Protein AF-0000000079768526 (afdb_homodimer)

Sequence (704 aa):
MENGTSGDFFAKLNTPTAGWVAIVVCTICFGTNLIPVKKFNMGDGLGFQWLTCNGILMVGVVLQLIVGTLHRVPEFHPLAMVGGALWATGNSLTVAIIDAIGLSLGTPIWAIANMLFGFTTSRFGVFGIPPKIPSKPALNYVGVATAVVSIPLYAAIKLSDDEKSCKEGEANSNVDVEAEHKCGPCICGPVSHLPSPVRRALGIFLAILAGSFYGNTFVPTIYIQSMVKGASQAGSDYVFANFVGIWLTSTVIFVLYALVKRNQPWFPTKQAILPSLLSGILWGVAQSSWFIANAALGEPITYPVVATCPGAIATLVGVIIFKEIRGKRNFIILGVAMCITFIGILISAFSRMENGTSGDFFAKLNTPTAGWVAIVVCTICFGTNLIPVKKFNMGDGLGFQWLTCNGILMVGVVLQLIVGTLHRVPEFHPLAMVGGALWATGNSLTVAIIDAIGLSLGTPIWAIANMLFGFTTSRFGVFGIPPKIPSKPALNYVGVATAVVSIPLYAAIKLSDDEKSCKEGEANSNVDVEAEHKCGPCICGPVSHLPSPVRRALGIFLAILAGSFYGNTFVPTIYIQSMVKGASQAGSDYVFANFVGIWLTSTVIFVLYALVKRNQPWFPTKQAILPSLLSGILWGVAQSSWFIANAALGEPITYPVVATCPGAIATLVGVIIFKEIRGKRNFIILGVAMCITFIGILISAFSR

Organism: Taenia asiatica (NCBI:txid60517)

Nearest PDB structures (foldseek):
  6i1r-assembly1_A  TM=7.202E-01  e=4.821E-06  Zea mays
  7paf-assembly1_D  TM=7.704E-01  e=1.164E-05  Streptococcus pneumoniae TIGR4
  5i20-assembly2_B  TM=7.575E-01  e=3.072E-05  Ancylobacter novellus DSM 506
  6i1z-assembly1_A  TM=7.263E-01  e=1.437E-04  Zea mays
  4kjs-assembly1_A  TM=1.756E-01  e=7.133E-01  Bacillus subtilis subsp. subtilis str. 168

Radius of gyration: 29.28 Å; Cα contacts (8 Å, |Δi|>4): 1150; chains: 2; bounding box: 91×83×62 Å

Foldseek 3Di:
DPDPVLVVVLVVLQALVNLVVLLVLLLQLLLCLCVLQVVFDFDLCLQLLLLLLLLLLVLLVVLQVVCCVVHNRFDQDLLLLLLLLLLLVLVNLVSLLCLQPRDLVLVLLLLLLLLVLLQCCQQVPPPNFDHDHFQANVLLVLLNVLLNVLSNLLSPFDFADPPDDPDPPPDDDPPPPPPPPCPPPPPNPPLNVDDNVVSNVVSSVSSSSSSNSNSCSCVSVSCCCGPPPPHDLALSSSLNSNSVSNNVSSVVVVVVQCVVVVNDDDHIDPVSSVSSSSSSNSNSSSVSSLSSSCSRQNSSLSSSLSSQSSSLSNVVCCCPPVVRGDDPVSVVSSVVSVVSSVSSNVSSVVRD/DPDPVLVVVLVVLQALVNLVVLLVLLLQLLLCLCVLQVPFDFDLCLQLLLLLLLLLLVLLVVLQVVCCVVHNRFDQDLLLLLLLLLLLVLVNLVSLLCLQARDLPLVLLLLLLLLVLLQCCQQVPPPNFDHDHFQANVLLVLLNVLLNVLSNLLSPFDFAPPPDDPDDPPDDDPPPCVPCPCPPPPPNPPLNVDDNVVSNVVSSVSSSSSSNSNSCSCVSVSCCCGPPPPHDLALSSSLNSNSVSNNVSSVVVVVVQCVVVVNDDDHTDPVSSVSSSSSSNSNSSSVSSLSSSCSRQNRSLSSSLSSQSSSLSNVVCCCPPVVRGDDPVSVVSSVVSVVSSVSSNVSSVVRD

Secondary structure (DSSP, 8-state):
---THHHHHHHHHTSHHHHHHHHHHHHHHHHHTTGGGTTS--TTSHHHHHHHHHHHHHHHHHHHHHHHHHS------HHHHHHHHHHHHHHHHHHHHHHHHHHHHHHHHHHHHHHHHHHHHHHHT-TTPPP---SSHHHHHHHHHHHHHHHHHHHHPPPP-----------S-----------------TTTTS-HHHHHHHHHHHHHHHHHHHHTTTHHHHHHHHHSTT----GGGGHHHHHHHHHHHHHHHHHHHHHHTTT------GGGHHHHHHHHHHHHHHHHHHHHHHHHH-HHHHHHHHHHHHHHHHHHHHHHTS----SHHHHHHHHHHHHHHHHHHHHHHHT-/---THHHHHHHHHTSHHHHHHHHHHHHHHHHHTTGGGTTS--TTSHHHHHHHHHHHHHHHHHHHHHHHHHT------HHHHHHHHHHHHHHHHHHHHHHHH-HHHHHHHHHHHHHHHHHHHHHHT-TTPPP---SSHHHHHHHHHHHHHHHHHHHHPPPP-----------S-----------------GGGGS-HHHHHHHHHHHHHHHHHHHHTTTHHHHHHHHHSTT----GGGGHHHHHHHHHHHHHHHHHHHHHHTTT------GGGHHHHHHHHHHHHHHHHHHHHHHHHH-HHHHHHHHHHHHHHHHHHHHHHTS----SHHHHHHHHHHHHHHHHHHHHHHHT-

Structure (mmCIF, N/CA/C/O backbone):
data_AF-0000000079768526-model_v1
#
loop_
_entity.id
_entity.type
_entity.pdbx_description
1 polymer 'Transmembrane protein 144'
#
loop_
_atom_site.group_PDB
_atom_site.id
_atom_site.type_symbol
_atom_site.label_atom_id
_atom_site.label_alt_id
_atom_site.label_comp_id
_atom_site.label_asym_id
_atom_site.label_entity_id
_atom_site.label_seq_id
_atom_site.pdbx_PDB_ins_code
_atom_site.Cartn_x
_atom_site.Cartn_y
_atom_site.Cartn_z
_atom_site.occupancy
_atom_site.B_iso_or_equiv
_atom_site.auth_seq_id
_atom_site.auth_comp_id
_atom_site.auth_asym_id
_atom_site.auth_atom_id
_atom_site.pdbx_PDB_model_num
ATOM 1 N N . MET A 1 1 ? 34.938 7.457 -9.461 1 23.62 1 MET A N 1
ATOM 2 C CA . MET A 1 1 ? 34.5 8.797 -9.844 1 23.62 1 MET A CA 1
ATOM 3 C C . MET A 1 1 ? 33.156 9.125 -9.234 1 23.62 1 MET A C 1
ATOM 5 O O . MET A 1 1 ? 32.156 8.438 -9.508 1 23.62 1 MET A O 1
ATOM 9 N N . GLU A 1 2 ? 33 9.422 -7.941 1 33.62 2 GLU A N 1
ATOM 10 C CA . GLU A 1 2 ? 31.953 10.008 -7.105 1 33.62 2 GLU A CA 1
ATOM 11 C C . GLU A 1 2 ? 31.203 11.109 -7.848 1 33.62 2 GLU A C 1
ATOM 13 O O . GLU A 1 2 ? 31.75 12.188 -8.094 1 33.62 2 GLU A O 1
ATOM 18 N N . ASN A 1 3 ? 30.562 10.805 -8.953 1 35.12 3 ASN A N 1
ATOM 19 C CA . ASN A 1 3 ? 30.125 11.75 -9.969 1 35.12 3 ASN A CA 1
ATOM 20 C C . ASN A 1 3 ? 29.469 12.984 -9.352 1 35.12 3 ASN A C 1
ATOM 22 O O . ASN A 1 3 ? 28.641 12.859 -8.453 1 35.12 3 ASN A O 1
ATOM 26 N N . GLY A 1 4 ? 30.047 14.141 -9.312 1 40.75 4 GLY A N 1
ATOM 27 C CA . GLY A 1 4 ? 29.781 15.555 -9.094 1 40.75 4 GLY A CA 1
ATOM 28 C C . GLY A 1 4 ? 28.344 15.938 -9.344 1 40.75 4 GLY A C 1
ATOM 29 O O . GLY A 1 4 ? 27.953 17.078 -9.102 1 40.75 4 GLY A O 1
ATOM 30 N N . THR A 1 5 ? 27.656 15.336 -10.273 1 42.53 5 THR A N 1
ATOM 31 C CA . THR A 1 5 ? 26.344 15.711 -10.789 1 42.53 5 THR A CA 1
ATOM 32 C C . THR A 1 5 ? 25.266 15.422 -9.75 1 42.53 5 THR A C 1
ATOM 34 O O . THR A 1 5 ? 24.141 15.922 -9.867 1 42.53 5 THR A O 1
ATOM 37 N N . SER A 1 6 ? 25.344 14.414 -8.961 1 47.12 6 SER A N 1
ATOM 38 C CA . SER A 1 6 ? 24.375 14.07 -7.918 1 47.12 6 SER A CA 1
ATOM 39 C C . SER A 1 6 ? 24.25 15.195 -6.895 1 47.12 6 SER A C 1
ATOM 41 O O . SER A 1 6 ? 23.156 15.445 -6.371 1 47.12 6 SER A O 1
ATOM 43 N N . GLY A 1 7 ? 25.438 15.812 -6.516 1 50.5 7 GLY A N 1
ATOM 44 C CA . GLY A 1 7 ? 25.484 16.969 -5.645 1 50.5 7 GLY A CA 1
ATOM 45 C C . GLY A 1 7 ? 24.594 18.109 -6.113 1 50.5 7 GLY A C 1
ATOM 46 O O . GLY A 1 7 ? 23.984 18.797 -5.301 1 50.5 7 GLY A O 1
ATOM 47 N N . ASP A 1 8 ? 24.516 18.188 -7.465 1 55.78 8 ASP A N 1
ATOM 48 C CA . ASP A 1 8 ? 23.906 19.375 -8.055 1 55.78 8 ASP A CA 1
ATOM 49 C C . ASP A 1 8 ? 22.375 19.297 -7.98 1 55.78 8 ASP A C 1
ATOM 51 O O . ASP A 1 8 ? 21.703 20.297 -7.754 1 55.78 8 ASP A O 1
ATOM 55 N N . PHE A 1 9 ? 21.812 18.094 -8.133 1 56.19 9 PHE A N 1
ATOM 56 C CA . PHE A 1 9 ? 20.359 18.016 -8.18 1 56.19 9 PHE A CA 1
ATOM 57 C C . PHE A 1 9 ? 19.75 18.453 -6.855 1 56.19 9 PHE A C 1
ATOM 59 O O . PHE A 1 9 ? 18.844 19.297 -6.836 1 56.19 9 PHE A O 1
ATOM 66 N N . PHE A 1 10 ? 20.297 18 -5.793 1 60.06 10 PHE A N 1
ATOM 67 C CA . PHE A 1 10 ? 19.719 18.344 -4.5 1 60.06 10 PHE A CA 1
ATOM 68 C C . PHE A 1 10 ? 20.141 19.734 -4.074 1 60.06 10 PHE A C 1
ATOM 70 O O . PHE A 1 10 ? 19.438 20.406 -3.32 1 60.06 10 PHE A O 1
ATOM 77 N N . ALA A 1 11 ? 21.281 20.141 -4.648 1 64.44 11 ALA A N 1
ATOM 78 C CA . ALA A 1 11 ? 21.672 21.531 -4.371 1 64.44 11 ALA A CA 1
ATOM 79 C C . ALA A 1 11 ? 20.625 22.5 -4.906 1 64.44 11 ALA A C 1
ATOM 81 O O . ALA A 1 11 ? 20.359 23.547 -4.301 1 64.44 11 ALA A O 1
ATOM 82 N N . LYS A 1 12 ? 20 22.016 -5.922 1 63.38 12 LYS A N 1
ATOM 83 C CA . LYS A 1 12 ? 18.984 22.875 -6.516 1 63.38 12 LYS A CA 1
ATOM 84 C C . LYS A 1 12 ? 17.672 22.812 -5.73 1 63.38 12 LYS A C 1
ATOM 86 O O . LYS A 1 12 ? 16.906 23.766 -5.711 1 63.38 12 LYS A O 1
ATOM 91 N N . LEU A 1 13 ? 17.453 21.703 -5.07 1 72.06 13 LEU A N 1
ATOM 92 C CA . LEU A 1 13 ? 16.203 21.531 -4.336 1 72.06 13 LEU A CA 1
ATOM 93 C C . LEU A 1 13 ? 16.344 22.031 -2.896 1 72.06 13 LEU A C 1
ATOM 95 O O . LEU A 1 13 ? 15.352 22.25 -2.211 1 72.06 13 LEU A O 1
ATOM 99 N N . ASN A 1 14 ? 17.469 22.375 -2.619 1 79.19 14 ASN A N 1
ATOM 100 C CA . ASN A 1 14 ? 17.703 22.828 -1.249 1 79.19 14 ASN A CA 1
ATOM 101 C C . ASN A 1 14 ? 17.969 24.328 -1.187 1 79.19 14 ASN A C 1
ATOM 103 O O . ASN A 1 14 ? 18.531 24.828 -0.213 1 79.19 14 ASN A O 1
ATOM 107 N N . THR A 1 15 ? 17.469 25.062 -2.164 1 86.38 15 THR A N 1
ATOM 108 C CA . THR A 1 15 ? 17.562 26.516 -2.164 1 86.38 15 THR A CA 1
ATOM 109 C C . THR A 1 15 ? 16.328 27.141 -1.504 1 86.38 15 THR A C 1
ATOM 111 O O . THR A 1 15 ? 15.266 26.5 -1.443 1 86.38 15 THR A O 1
ATOM 114 N N . PRO A 1 16 ? 16.469 28.328 -0.958 1 88.31 16 PRO A N 1
ATOM 115 C CA . PRO A 1 16 ? 15.328 28.984 -0.333 1 88.31 16 PRO A CA 1
ATOM 116 C C . PRO A 1 16 ? 14.156 29.172 -1.297 1 88.31 16 PRO A C 1
ATOM 118 O O . PRO A 1 16 ? 13 29.031 -0.9 1 88.31 16 PRO A O 1
ATOM 121 N N . THR A 1 17 ? 14.453 29.484 -2.529 1 90.56 17 THR A N 1
ATOM 122 C CA . THR A 1 17 ? 13.398 29.656 -3.525 1 90.56 17 THR A CA 1
ATOM 123 C C . THR A 1 17 ? 12.633 28.344 -3.73 1 90.56 17 THR A C 1
ATOM 125 O O . THR A 1 17 ? 11.406 28.344 -3.791 1 90.56 17 THR A O 1
ATOM 128 N N . ALA A 1 18 ? 13.344 27.297 -3.799 1 90.75 18 ALA A N 1
ATOM 129 C CA . ALA A 1 18 ? 12.711 25.984 -3.936 1 90.75 18 ALA A CA 1
ATOM 130 C C . ALA A 1 18 ? 11.867 25.656 -2.707 1 90.75 18 ALA A C 1
ATOM 132 O O . ALA A 1 18 ? 10.805 25.047 -2.82 1 90.75 18 ALA A O 1
ATOM 133 N N . GLY A 1 19 ? 12.352 26.047 -1.588 1 93.5 19 GLY A N 1
ATOM 134 C CA . GLY A 1 19 ? 11.609 25.828 -0.353 1 93.5 19 GLY A CA 1
ATOM 135 C C . GLY A 1 19 ? 10.281 26.562 -0.323 1 93.5 19 GLY A C 1
ATOM 136 O O . GLY A 1 19 ? 9.258 25.969 0.052 1 93.5 19 GLY A O 1
ATOM 137 N N . TRP A 1 20 ? 10.297 27.766 -0.796 1 94 20 TRP A N 1
ATOM 138 C CA . TRP A 1 20 ? 9.07 28.547 -0.782 1 94 20 TRP A CA 1
ATOM 139 C C . TRP A 1 20 ? 8.094 28.047 -1.846 1 94 20 TRP A C 1
ATOM 141 O O . TRP A 1 20 ? 6.879 28.062 -1.637 1 94 20 TRP A O 1
ATOM 151 N N . VAL A 1 21 ? 8.586 27.656 -2.973 1 95.19 21 VAL A N 1
ATOM 152 C CA . VAL A 1 21 ? 7.723 27.047 -3.988 1 95.19 21 VAL A CA 1
ATOM 153 C C . VAL A 1 21 ? 7.082 25.781 -3.439 1 95.19 21 VAL A C 1
ATOM 155 O O . VAL A 1 21 ? 5.895 25.531 -3.67 1 95.19 21 VAL A O 1
ATOM 158 N N . ALA A 1 22 ? 7.887 25.031 -2.717 1 96 22 ALA A N 1
ATOM 159 C CA . ALA A 1 22 ? 7.375 23.812 -2.092 1 96 22 ALA A CA 1
ATOM 160 C C . ALA A 1 22 ? 6.273 24.141 -1.086 1 96 22 ALA A C 1
ATOM 162 O O . ALA A 1 22 ? 5.293 23.406 -0.977 1 96 22 ALA A O 1
ATOM 163 N N . ILE A 1 23 ? 6.43 25.234 -0.406 1 96.06 23 ILE A N 1
ATOM 164 C CA . ILE A 1 23 ? 5.422 25.641 0.566 1 96.06 23 ILE A CA 1
ATOM 165 C C . ILE A 1 23 ? 4.121 25.984 -0.153 1 96.06 23 ILE A C 1
ATOM 167 O O . ILE A 1 23 ? 3.033 25.656 0.327 1 96.06 23 ILE A O 1
ATOM 171 N N . VAL A 1 24 ? 4.242 26.609 -1.286 1 96.38 24 VAL A N 1
ATOM 172 C CA . VAL A 1 24 ? 3.055 26.969 -2.057 1 96.38 24 VAL A CA 1
ATOM 173 C C . VAL A 1 24 ? 2.326 25.688 -2.496 1 96.38 24 VAL A C 1
ATOM 175 O O . VAL A 1 24 ? 1.106 25.594 -2.342 1 96.38 24 VAL A O 1
ATOM 178 N N . VAL A 1 25 ? 3.021 24.719 -2.973 1 97.25 25 VAL A N 1
ATOM 179 C CA . VAL A 1 25 ? 2.436 23.453 -3.393 1 97.25 25 VAL A CA 1
ATOM 180 C C . VAL A 1 25 ? 1.833 22.734 -2.186 1 97.25 25 VAL A C 1
ATOM 182 O O . VAL A 1 25 ? 0.715 22.219 -2.258 1 97.25 25 VAL A O 1
ATOM 185 N N . CYS A 1 26 ? 2.576 22.75 -1.149 1 97.5 26 CYS A N 1
ATOM 186 C CA . CYS A 1 26 ? 2.158 22.109 0.096 1 97.5 26 CYS A CA 1
ATOM 187 C C . CYS A 1 26 ? 0.833 22.688 0.582 1 97.5 26 CYS A C 1
ATOM 189 O O . CYS A 1 26 ? -0.107 21.938 0.859 1 97.5 26 CYS A O 1
ATOM 191 N N . THR A 1 27 ? 0.75 23.984 0.591 1 95.88 27 THR A N 1
ATOM 192 C CA . THR A 1 27 ? -0.416 24.672 1.141 1 95.88 27 THR A CA 1
ATOM 193 C C . THR A 1 27 ? -1.635 24.469 0.245 1 95.88 27 THR A C 1
ATOM 195 O O . THR A 1 27 ? -2.744 24.25 0.736 1 95.88 27 THR A O 1
ATOM 198 N N . ILE A 1 28 ? -1.448 24.469 -1.015 1 97 28 ILE A N 1
ATOM 199 C CA . ILE A 1 28 ? -2.551 24.281 -1.952 1 97 28 ILE A CA 1
ATOM 200 C C . ILE A 1 28 ? -3.059 22.844 -1.871 1 97 28 ILE A C 1
ATOM 202 O O . ILE A 1 28 ? -4.266 22.609 -1.779 1 97 28 ILE A O 1
ATOM 206 N N . CYS A 1 29 ? -2.18 21.938 -1.829 1 98 29 CYS A N 1
ATOM 207 C CA . CYS A 1 29 ? -2.564 20.531 -1.826 1 98 29 CYS A CA 1
ATOM 208 C C . CYS A 1 29 ? -3.176 20.125 -0.487 1 98 29 CYS A C 1
ATOM 210 O O . CYS A 1 29 ? -4.156 19.391 -0.443 1 98 29 CYS A O 1
ATOM 212 N N . PHE A 1 30 ? -2.643 20.609 0.591 1 97.06 30 PHE A N 1
ATOM 213 C CA . PHE A 1 30 ? -3.25 20.359 1.892 1 97.06 30 PHE A CA 1
ATOM 214 C C . PHE A 1 30 ? -4.625 21 1.986 1 97.06 30 PHE A C 1
ATOM 216 O O . PHE A 1 30 ? -5.555 20.422 2.547 1 97.06 30 PHE A O 1
ATOM 223 N N . GLY A 1 31 ? -4.785 22.125 1.456 1 95.06 31 GLY A N 1
ATOM 224 C CA . GLY A 1 31 ? -6.035 22.859 1.543 1 95.06 31 GLY A CA 1
ATOM 225 C C . GLY A 1 31 ? -7.129 22.297 0.662 1 95.06 31 GLY A C 1
ATOM 226 O O . GLY A 1 31 ? -8.32 22.5 0.921 1 95.06 31 GLY A O 1
ATOM 227 N N . THR A 1 32 ? -6.734 21.484 -0.341 1 95.75 32 THR A N 1
ATOM 228 C CA . THR A 1 32 ? -7.73 21 -1.298 1 95.75 32 THR A CA 1
ATOM 229 C C . THR A 1 32 ? -7.852 19.484 -1.248 1 95.75 32 THR A C 1
ATOM 231 O O . THR A 1 32 ? -8.641 18.891 -1.99 1 95.75 32 THR A O 1
ATOM 234 N N . ASN A 1 33 ? -7.102 18.812 -0.396 1 95.38 33 ASN A N 1
ATOM 235 C CA . ASN A 1 33 ? -7.02 17.359 -0.448 1 95.38 33 ASN A CA 1
ATOM 236 C C . ASN A 1 33 ? -8.344 16.703 -0.048 1 95.38 33 ASN A C 1
ATOM 238 O O . ASN A 1 33 ? -8.594 15.547 -0.378 1 95.38 33 ASN A O 1
ATOM 242 N N . LEU A 1 34 ? -9.266 17.453 0.615 1 92.56 34 LEU A N 1
ATOM 243 C CA . LEU A 1 34 ? -10.516 16.844 1.057 1 92.56 34 LEU A CA 1
ATOM 244 C C . LEU A 1 34 ? -11.664 17.219 0.123 1 92.56 34 LEU A C 1
ATOM 246 O O . LEU A 1 34 ? -12.781 16.719 0.282 1 92.56 34 LEU A O 1
ATOM 250 N N . ILE A 1 35 ? -11.43 17.969 -0.886 1 92.25 35 ILE A N 1
ATOM 251 C CA . ILE A 1 35 ? -12.461 18.422 -1.816 1 92.25 35 ILE A CA 1
ATOM 252 C C . ILE A 1 35 ? -13.031 17.219 -2.561 1 92.25 35 ILE A C 1
ATOM 254 O O . ILE A 1 35 ? -14.25 17.094 -2.701 1 92.25 35 ILE A O 1
ATOM 258 N N . PRO A 1 36 ? -12.227 16.234 -2.961 1 92.56 36 PRO A N 1
ATOM 259 C CA . PRO A 1 36 ? -12.758 15.109 -3.734 1 92.56 36 PRO A CA 1
ATOM 260 C C . PRO A 1 36 ? -13.727 14.242 -2.93 1 92.56 36 PRO A C 1
ATOM 262 O O . PRO A 1 36 ? -14.578 13.57 -3.506 1 92.56 36 PRO A O 1
ATOM 265 N N . VAL A 1 37 ? -13.594 14.289 -1.666 1 93.38 37 VAL A N 1
ATOM 266 C CA . VAL A 1 37 ? -14.375 13.352 -0.87 1 93.38 37 VAL A CA 1
ATOM 267 C C . VAL A 1 37 ? -15.492 14.094 -0.136 1 93.38 37 VAL A C 1
ATOM 269 O O . VAL A 1 37 ? -16.25 13.492 0.635 1 93.38 37 VAL A O 1
ATOM 272 N N . LYS A 1 38 ? -15.719 15.289 -0.38 1 89.19 38 LYS A N 1
ATOM 273 C CA . LYS A 1 38 ? -16.641 16.141 0.369 1 89.19 38 LYS A CA 1
ATOM 274 C C . LYS A 1 38 ? -18.078 15.656 0.208 1 89.19 38 LYS A C 1
ATOM 276 O O . LYS A 1 38 ? -18.875 15.719 1.154 1 89.19 38 LYS A O 1
ATOM 281 N N . LYS A 1 39 ? -18.422 15.07 -0.852 1 88.12 39 LYS A N 1
ATOM 282 C CA . LYS A 1 39 ? -19.812 14.742 -1.153 1 88.12 39 LYS A CA 1
ATOM 283 C C . LYS A 1 39 ? -20.141 13.312 -0.715 1 88.12 39 LYS A C 1
ATOM 285 O O . LYS A 1 39 ? -21.297 12.883 -0.809 1 88.12 39 LYS A O 1
ATOM 290 N N . PHE A 1 40 ? -19.156 12.633 -0.203 1 89.94 40 PHE A N 1
ATOM 291 C CA . PHE A 1 40 ? -19.375 11.227 0.125 1 89.94 40 PHE A CA 1
ATOM 292 C C . PHE A 1 40 ? -19.438 11.023 1.635 1 89.94 40 PHE A C 1
ATOM 294 O O . PHE A 1 40 ? -18.828 11.773 2.391 1 89.94 40 PHE A O 1
ATOM 301 N N . ASN A 1 41 ? -20.234 10.102 1.972 1 86.31 41 ASN A N 1
ATOM 302 C CA . ASN A 1 41 ? -20.281 9.688 3.371 1 86.31 41 ASN A CA 1
ATOM 303 C C . ASN A 1 41 ? -19.141 8.734 3.703 1 86.31 41 ASN A C 1
ATOM 305 O O . ASN A 1 41 ? -19.094 7.617 3.184 1 86.31 41 ASN A O 1
ATOM 309 N N . MET A 1 42 ? -18.297 9.156 4.59 1 86.38 42 MET A N 1
ATOM 310 C CA . MET A 1 42 ? -17.109 8.367 4.891 1 86.38 42 MET A CA 1
ATOM 311 C C . MET A 1 42 ? -17.297 7.566 6.172 1 86.38 42 MET A C 1
ATOM 313 O O . MET A 1 42 ? -16.359 6.883 6.621 1 86.38 42 MET A O 1
ATOM 317 N N . GLY A 1 43 ? -18.422 7.605 6.668 1 82.19 43 GLY A N 1
ATOM 318 C CA . GLY A 1 43 ? -18.703 6.828 7.863 1 82.19 43 GLY A CA 1
ATOM 319 C C . GLY A 1 43 ? -17.891 7.262 9.07 1 82.19 43 GLY A C 1
ATOM 320 O O . GLY A 1 43 ? -17.859 8.445 9.406 1 82.19 43 GLY A O 1
ATOM 321 N N . ASP A 1 44 ? -17.297 6.324 9.758 1 84.75 44 ASP A N 1
ATOM 322 C CA . ASP A 1 44 ? -16.516 6.672 10.945 1 84.75 44 ASP A CA 1
ATOM 323 C C . ASP A 1 44 ? -15.141 7.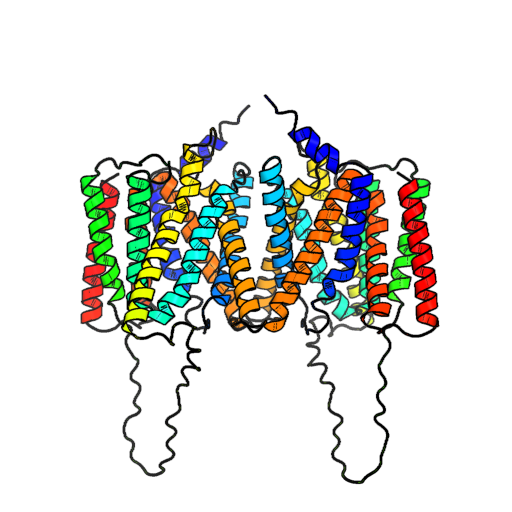223 10.555 1 84.75 44 ASP A C 1
ATOM 325 O O . ASP A 1 44 ? -14.484 7.883 11.359 1 84.75 44 ASP A O 1
ATOM 329 N N . GLY A 1 45 ? -14.703 6.941 9.398 1 89.81 45 GLY A N 1
ATOM 330 C CA . GLY A 1 45 ? -13.5 7.598 8.914 1 89.81 45 GLY A CA 1
ATOM 331 C C . GLY A 1 45 ? -12.297 6.672 8.844 1 89.81 45 GLY A C 1
ATOM 332 O O . GLY A 1 45 ? -11.305 6.992 8.195 1 89.81 45 GLY A O 1
ATOM 333 N N . LEU A 1 46 ? -12.328 5.52 9.516 1 92.44 46 LEU A N 1
ATOM 334 C CA . LEU A 1 46 ? -11.172 4.629 9.539 1 92.44 46 LEU A CA 1
ATOM 335 C C . LEU A 1 46 ? -10.984 3.953 8.188 1 92.44 46 LEU A C 1
ATOM 337 O O . LEU A 1 46 ? -9.852 3.73 7.75 1 92.44 46 LEU A O 1
ATOM 341 N N . GLY A 1 47 ? -12.117 3.578 7.523 1 92.94 47 GLY A N 1
ATOM 342 C CA . GLY A 1 47 ? -12.016 3.072 6.164 1 92.94 47 GLY A CA 1
ATOM 343 C C . GLY A 1 47 ? -11.5 4.102 5.184 1 92.94 47 GLY A C 1
ATOM 344 O O . GLY A 1 47 ? -10.68 3.783 4.312 1 92.94 47 GLY A O 1
ATOM 345 N N . PHE A 1 48 ? -11.953 5.297 5.371 1 94.56 48 PHE A N 1
ATOM 346 C CA . PHE A 1 48 ? -11.484 6.402 4.551 1 94.56 48 PHE A CA 1
ATOM 347 C C . PHE A 1 48 ? -9.984 6.617 4.73 1 94.56 48 PHE A C 1
ATOM 349 O O . PHE A 1 48 ? -9.266 6.812 3.754 1 94.56 48 PHE A O 1
ATOM 356 N N . GLN A 1 49 ? -9.523 6.594 5.934 1 95.81 49 GLN A N 1
ATOM 357 C CA . GLN A 1 49 ? -8.094 6.758 6.211 1 95.81 49 GLN A CA 1
ATOM 358 C C . GLN A 1 49 ? -7.27 5.699 5.488 1 95.81 49 GLN A C 1
ATOM 360 O O . GLN A 1 49 ? -6.223 6.008 4.914 1 95.81 49 GLN A O 1
ATOM 365 N N . TRP A 1 50 ? -7.695 4.504 5.57 1 96.81 50 TRP A N 1
ATOM 366 C CA . TRP A 1 50 ? -6.953 3.42 4.941 1 96.81 50 TRP A CA 1
ATOM 367 C C . TRP A 1 50 ? -6.867 3.623 3.432 1 96.81 50 TRP A C 1
ATOM 369 O O . TRP A 1 50 ? -5.805 3.43 2.834 1 96.81 50 TRP A O 1
ATOM 379 N N . LEU A 1 51 ? -7.953 4.016 2.799 1 96.38 51 LEU A N 1
ATOM 380 C CA . LEU A 1 51 ? -7.98 4.27 1.362 1 96.38 51 LEU A CA 1
ATOM 381 C C . LEU A 1 51 ? -7.074 5.438 0.999 1 96.38 51 LEU A C 1
ATOM 383 O O . LEU A 1 51 ? -6.32 5.363 0.026 1 96.38 51 LEU A O 1
ATOM 387 N N . THR A 1 52 ? -7.18 6.449 1.815 1 97.5 52 THR A N 1
ATOM 388 C CA . THR A 1 52 ? -6.367 7.641 1.577 1 97.5 52 THR A CA 1
ATOM 389 C C . THR A 1 52 ? -4.883 7.309 1.69 1 97.5 52 THR A C 1
ATOM 391 O O . THR A 1 52 ? -4.062 7.84 0.936 1 97.5 52 THR A O 1
ATOM 394 N N . CYS A 1 53 ? -4.539 6.441 2.621 1 98.31 53 CYS A N 1
ATOM 395 C CA . CYS A 1 53 ? -3.139 6.09 2.846 1 98.31 53 CYS A CA 1
ATOM 396 C C . CYS A 1 53 ? -2.586 5.281 1.679 1 98.31 53 CYS A C 1
ATOM 398 O O . CYS A 1 53 ? -1.381 5.297 1.422 1 98.31 53 CYS A O 1
ATOM 400 N N . ASN A 1 54 ? -3.455 4.578 0.934 1 98.06 54 ASN A N 1
ATOM 401 C CA . ASN A 1 54 ? -3.018 3.951 -0.309 1 98.06 54 ASN A CA 1
ATOM 402 C C . ASN A 1 54 ? -2.619 4.992 -1.351 1 98.06 54 ASN A C 1
ATOM 404 O O . ASN A 1 54 ? -1.651 4.801 -2.09 1 98.06 54 ASN A O 1
ATOM 408 N N . GLY A 1 55 ? -3.41 6.066 -1.409 1 98.38 55 GLY A N 1
ATOM 409 C CA . GLY A 1 55 ? -3.043 7.156 -2.299 1 98.38 55 GLY A CA 1
ATOM 410 C C . GLY A 1 55 ? -1.733 7.82 -1.92 1 98.38 55 GLY A C 1
ATOM 411 O O . GLY A 1 55 ? -0.938 8.18 -2.791 1 98.38 55 GLY A O 1
ATOM 412 N N . ILE A 1 56 ? -1.563 7.934 -0.633 1 98.62 56 ILE A N 1
ATOM 413 C CA . ILE A 1 56 ? -0.336 8.523 -0.114 1 98.62 56 ILE A CA 1
ATOM 414 C C . ILE A 1 56 ? 0.864 7.676 -0.527 1 98.62 56 ILE A C 1
ATOM 416 O O . ILE A 1 56 ? 1.872 8.203 -1.002 1 98.62 56 ILE A O 1
ATOM 420 N N . LEU A 1 57 ? 0.725 6.375 -0.382 1 98.62 57 LEU A N 1
ATOM 421 C CA . LEU A 1 57 ? 1.825 5.48 -0.72 1 98.62 57 LEU A CA 1
ATOM 422 C C . LEU A 1 57 ? 2.135 5.535 -2.211 1 98.62 57 LEU A C 1
ATOM 424 O O . LEU A 1 57 ? 3.295 5.422 -2.613 1 98.62 57 LEU A O 1
ATOM 428 N N . MET A 1 58 ? 1.116 5.738 -3.043 1 98.19 58 MET A N 1
ATOM 429 C CA . MET A 1 58 ? 1.341 5.867 -4.48 1 98.19 58 MET A CA 1
ATOM 430 C C . MET A 1 58 ? 2.293 7.02 -4.781 1 98.19 58 MET A C 1
ATOM 432 O O . MET A 1 58 ? 3.217 6.871 -5.586 1 98.19 58 MET A O 1
ATOM 436 N N . VAL A 1 59 ? 2.105 8.109 -4.113 1 97.94 59 VAL A N 1
ATOM 437 C CA . VAL A 1 59 ? 2.969 9.273 -4.309 1 97.94 59 VAL A CA 1
ATOM 438 C C . VAL A 1 59 ? 4.383 8.953 -3.84 1 97.94 59 VAL A C 1
ATOM 440 O O . VAL A 1 59 ? 5.363 9.344 -4.484 1 97.94 59 VAL A O 1
ATOM 443 N N . GLY A 1 60 ? 4.43 8.242 -2.732 1 97.75 60 GLY A N 1
ATOM 444 C CA . GLY A 1 60 ? 5.738 7.852 -2.23 1 97.75 60 GLY A CA 1
ATOM 445 C C . GLY A 1 60 ? 6.52 6.996 -3.211 1 97.75 60 GLY A C 1
ATOM 446 O O . GLY A 1 60 ? 7.707 7.227 -3.432 1 97.75 60 GLY A O 1
ATOM 447 N N . VAL A 1 61 ? 5.879 6.035 -3.812 1 96.94 61 VAL A N 1
ATOM 448 C CA . VAL A 1 61 ? 6.535 5.141 -4.762 1 96.94 61 VAL A CA 1
ATOM 449 C C . VAL A 1 61 ? 6.949 5.922 -6.004 1 96.94 61 VAL A C 1
ATOM 451 O O . VAL A 1 61 ? 8.07 5.762 -6.504 1 96.94 61 VAL A O 1
ATOM 454 N N . VAL A 1 62 ? 6.074 6.766 -6.484 1 95.94 62 VAL A N 1
ATOM 455 C CA . VAL A 1 62 ? 6.359 7.559 -7.68 1 95.94 62 VAL A CA 1
ATOM 456 C C . VAL A 1 62 ? 7.562 8.461 -7.422 1 95.94 62 VAL A C 1
ATOM 458 O O . VAL A 1 62 ? 8.438 8.594 -8.273 1 95.94 62 VAL A O 1
ATOM 461 N N . LEU A 1 63 ? 7.586 9.047 -6.277 1 95.5 63 LEU A N 1
ATOM 462 C CA . LEU A 1 63 ? 8.703 9.922 -5.941 1 95.5 63 LEU A CA 1
ATOM 463 C C . LEU A 1 63 ? 10 9.133 -5.84 1 95.5 63 LEU A C 1
ATOM 465 O O . LEU A 1 63 ? 11.055 9.602 -6.273 1 95.5 63 LEU A O 1
ATOM 469 N N . GLN A 1 64 ? 9.914 7.941 -5.234 1 94.44 64 GLN A N 1
ATOM 470 C CA . GLN A 1 64 ? 11.086 7.074 -5.137 1 94.44 64 GLN A CA 1
ATOM 471 C C . GLN A 1 64 ? 11.625 6.723 -6.52 1 94.44 64 GLN A C 1
ATOM 473 O O . GLN A 1 64 ? 12.836 6.684 -6.73 1 94.44 64 GLN A O 1
ATOM 478 N N . LEU A 1 65 ? 10.766 6.516 -7.461 1 93.44 65 LEU A N 1
ATOM 479 C CA . LEU A 1 65 ? 11.156 6.164 -8.828 1 93.44 65 LEU A CA 1
ATOM 480 C C . LEU A 1 65 ? 11.727 7.375 -9.555 1 93.44 65 LEU A C 1
ATOM 482 O O . LEU A 1 65 ? 12.711 7.254 -10.289 1 93.44 65 LEU A O 1
ATOM 486 N N . ILE A 1 66 ? 11.148 8.547 -9.336 1 91.94 66 ILE A N 1
ATOM 487 C CA . ILE A 1 66 ? 11.609 9.766 -9.984 1 91.94 66 ILE A CA 1
ATOM 488 C C . ILE A 1 66 ? 13.016 10.117 -9.484 1 91.94 66 ILE A C 1
ATOM 490 O O . ILE A 1 66 ? 13.922 10.344 -10.289 1 91.94 66 ILE A O 1
ATOM 494 N N . VAL A 1 67 ? 13.234 10.086 -8.188 1 89.81 67 VAL A N 1
ATOM 495 C CA . VAL A 1 67 ? 14.531 10.414 -7.605 1 89.81 67 VAL A CA 1
ATOM 496 C C . VAL A 1 67 ? 15.562 9.352 -8 1 89.81 67 VAL A C 1
ATOM 498 O O . VAL A 1 67 ? 16.703 9.68 -8.312 1 89.81 67 VAL A O 1
ATOM 501 N N . GLY A 1 68 ? 15.133 8.086 -8.008 1 86.94 68 GLY A N 1
ATOM 502 C CA . GLY A 1 68 ? 16.016 6.996 -8.391 1 86.94 68 GLY A CA 1
ATOM 503 C C . GLY A 1 68 ? 16.484 7.078 -9.828 1 86.94 68 GLY A C 1
ATOM 504 O O . GLY A 1 68 ? 17.641 6.793 -10.133 1 86.94 68 GLY A O 1
ATOM 505 N N . THR A 1 69 ? 15.648 7.477 -10.75 1 85.88 69 THR A N 1
ATOM 506 C CA . THR A 1 69 ? 15.961 7.555 -12.172 1 85.88 69 THR A CA 1
ATOM 507 C C . THR A 1 69 ? 16.797 8.797 -12.477 1 85.88 69 THR A C 1
ATOM 509 O O . THR A 1 69 ? 17.703 8.75 -13.305 1 85.88 69 THR A O 1
ATOM 512 N N . LEU A 1 70 ? 16.516 9.859 -11.766 1 82.81 70 LEU A N 1
ATOM 513 C CA . LEU A 1 70 ? 17.141 11.141 -12.07 1 82.81 70 LEU A CA 1
ATOM 514 C C . LEU A 1 70 ? 18.469 11.281 -11.336 1 82.81 70 LEU A C 1
ATOM 516 O O . LEU A 1 70 ? 19.375 11.984 -11.805 1 82.81 70 LEU A O 1
ATOM 520 N N . HIS A 1 71 ? 18.609 10.633 -10.227 1 83.62 71 HIS A N 1
ATOM 521 C CA . HIS A 1 71 ? 19.812 10.828 -9.414 1 83.62 71 HIS A CA 1
ATOM 522 C C . HIS A 1 71 ? 20.359 9.5 -8.906 1 83.62 71 HIS A C 1
ATOM 524 O O . HIS A 1 71 ? 21.062 8.797 -9.633 1 83.62 71 HIS A O 1
ATOM 530 N N . ARG A 1 72 ? 19.906 9.07 -7.781 1 83.44 72 ARG A N 1
ATOM 531 C CA . ARG A 1 72 ? 20.297 7.816 -7.152 1 83.44 72 ARG A CA 1
ATOM 532 C C . ARG A 1 72 ? 19.156 7.219 -6.348 1 83.44 72 ARG A C 1
ATOM 534 O O . ARG A 1 72 ? 18.281 7.949 -5.852 1 83.44 72 ARG A O 1
ATOM 541 N N . VAL A 1 73 ? 19.156 5.98 -6.324 1 84.12 73 VAL A N 1
ATOM 542 C CA . VAL A 1 73 ? 18.141 5.305 -5.535 1 84.12 73 VAL A CA 1
ATOM 543 C C . VAL A 1 73 ? 18.344 5.605 -4.051 1 84.12 73 VAL A C 1
ATOM 545 O O . VAL A 1 73 ? 19.375 5.23 -3.473 1 84.12 73 VAL A O 1
ATOM 548 N N . PRO A 1 74 ? 17.344 6.32 -3.545 1 87.44 74 PRO A N 1
ATOM 549 C CA . PRO A 1 74 ? 17.5 6.648 -2.125 1 87.44 74 PRO A CA 1
ATOM 550 C C . PRO A 1 74 ? 17.516 5.41 -1.232 1 87.44 74 PRO A C 1
ATOM 552 O O . PRO A 1 74 ? 16.812 4.438 -1.499 1 87.44 74 PRO A O 1
ATOM 555 N N . GLU A 1 75 ? 18.328 5.531 -0.239 1 87.94 75 GLU A N 1
ATOM 556 C CA . GLU A 1 75 ? 18.375 4.453 0.74 1 87.94 75 GLU A CA 1
ATOM 557 C C . GLU A 1 75 ? 17.094 4.398 1.565 1 87.94 75 GLU A C 1
ATOM 559 O O . GLU A 1 75 ? 16.547 5.438 1.943 1 87.94 75 GLU A O 1
ATOM 564 N N . PHE A 1 76 ? 16.641 3.217 1.824 1 90.25 76 PHE A N 1
ATOM 565 C CA . PHE A 1 76 ? 15.445 3.016 2.643 1 90.25 76 PHE A CA 1
ATOM 566 C C . PHE A 1 76 ? 15.805 2.992 4.125 1 90.25 76 PHE A C 1
ATOM 568 O O . PHE A 1 76 ? 16.469 2.064 4.594 1 90.25 76 PHE A O 1
ATOM 575 N N . HIS A 1 77 ? 15.422 4.012 4.867 1 91.19 77 HIS A N 1
ATOM 576 C CA . HIS A 1 77 ? 15.656 4.086 6.305 1 91.19 77 HIS A CA 1
ATOM 577 C C . HIS A 1 77 ? 14.406 3.695 7.086 1 91.19 77 HIS A C 1
ATOM 579 O O . HIS A 1 77 ? 13.469 4.488 7.203 1 91.19 77 HIS A O 1
ATOM 585 N N . PRO A 1 78 ? 14.375 2.58 7.746 1 91.69 78 PRO A N 1
ATOM 586 C CA . PRO A 1 78 ? 13.188 2.141 8.492 1 91.69 78 PRO A CA 1
ATOM 587 C C . PRO A 1 78 ? 12.797 3.115 9.602 1 91.69 78 PRO A C 1
ATOM 589 O O . PRO A 1 78 ? 11.617 3.209 9.953 1 91.69 78 PRO A O 1
ATOM 592 N N . LEU A 1 79 ? 13.766 3.838 10.102 1 93.5 79 LEU A N 1
ATOM 593 C CA . LEU A 1 79 ? 13.461 4.797 11.164 1 93.5 79 LEU A CA 1
ATOM 594 C C . LEU A 1 79 ? 12.516 5.879 10.656 1 93.5 79 LEU A C 1
ATOM 596 O O . LEU A 1 79 ? 11.695 6.398 11.414 1 93.5 79 LEU A O 1
ATOM 600 N N . ALA A 1 80 ? 12.633 6.25 9.391 1 95.75 80 ALA A N 1
ATOM 601 C CA . ALA A 1 80 ? 11.742 7.246 8.797 1 95.75 80 ALA A CA 1
ATOM 602 C C . ALA A 1 80 ? 10.297 6.746 8.781 1 95.75 80 ALA A C 1
ATOM 604 O O . ALA A 1 80 ? 9.359 7.547 8.727 1 95.75 80 ALA A O 1
ATOM 605 N N . MET A 1 81 ? 10.078 5.434 8.82 1 97.31 81 MET A N 1
ATOM 606 C CA . MET A 1 81 ? 8.742 4.859 8.859 1 97.31 81 MET A CA 1
ATOM 607 C C . MET A 1 81 ? 8.039 5.203 10.172 1 97.31 81 MET A C 1
ATOM 609 O O . MET A 1 81 ? 6.809 5.281 10.219 1 97.31 81 MET A O 1
ATOM 613 N N . VAL A 1 82 ? 8.836 5.402 11.219 1 97.19 82 VAL A N 1
ATOM 614 C CA . VAL A 1 82 ? 8.273 5.738 12.523 1 97.19 82 VAL A CA 1
ATOM 615 C C . VAL A 1 82 ? 7.566 7.09 12.445 1 97.19 82 VAL A C 1
ATOM 617 O O . VAL A 1 82 ? 6.527 7.289 13.078 1 97.19 82 VAL A O 1
ATOM 620 N N . GLY A 1 83 ? 8.148 8.008 11.711 1 97.94 83 GLY A N 1
ATOM 621 C CA . GLY A 1 83 ? 7.477 9.281 11.492 1 97.94 83 GLY A CA 1
ATOM 622 C C . GLY A 1 83 ? 6.117 9.125 10.836 1 97.94 83 GLY A C 1
ATOM 623 O O . GLY A 1 83 ? 5.156 9.797 11.219 1 97.94 83 GLY A O 1
ATOM 624 N N . GLY A 1 84 ? 6.062 8.258 9.852 1 98.38 84 GLY A N 1
ATOM 625 C CA . GLY A 1 84 ? 4.789 7.969 9.219 1 98.38 84 GLY A CA 1
ATOM 626 C C . GLY A 1 84 ? 3.793 7.305 10.156 1 98.38 84 GLY A C 1
ATOM 627 O O . GLY A 1 84 ? 2.6 7.617 10.125 1 98.38 84 GLY A O 1
ATOM 628 N N . ALA A 1 85 ? 4.301 6.426 10.969 1 98.25 85 ALA A N 1
ATOM 629 C CA . ALA A 1 85 ? 3.445 5.742 11.93 1 98.25 85 ALA A CA 1
ATOM 630 C C . ALA A 1 85 ? 2.828 6.73 12.922 1 98.25 85 ALA A C 1
ATOM 632 O O . ALA A 1 85 ? 1.668 6.586 13.312 1 98.25 85 ALA A O 1
ATOM 633 N N . LEU A 1 86 ? 3.611 7.703 13.297 1 98.12 86 LEU A N 1
ATOM 634 C CA . LEU A 1 86 ? 3.109 8.742 14.188 1 98.12 86 LEU A CA 1
ATOM 635 C C . LEU A 1 86 ? 1.964 9.516 13.539 1 98.12 86 LEU A C 1
ATOM 637 O O . LEU A 1 86 ? 0.917 9.719 14.156 1 98.12 86 LEU A O 1
ATOM 641 N N . TRP A 1 87 ? 2.168 9.852 12.336 1 98 87 TRP A N 1
ATOM 642 C CA . TRP A 1 87 ? 1.137 10.602 11.625 1 98 87 TRP A CA 1
ATOM 643 C C . TRP A 1 87 ? -0.146 9.789 11.5 1 98 87 TRP A C 1
ATOM 645 O O . TRP A 1 87 ? -1.235 10.281 11.797 1 98 87 TRP A O 1
ATOM 655 N N . ALA A 1 88 ? -0.003 8.508 11.078 1 98.19 88 ALA A N 1
ATOM 656 C CA . ALA A 1 88 ? -1.174 7.66 10.867 1 98.19 88 ALA A CA 1
ATOM 657 C C . ALA A 1 88 ? -1.92 7.426 12.18 1 98.19 88 ALA A C 1
ATOM 659 O O . ALA A 1 88 ? -3.152 7.391 12.203 1 98.19 88 ALA A O 1
ATOM 660 N N . THR A 1 89 ? -1.169 7.242 13.227 1 97.81 89 THR A N 1
ATOM 661 C CA . THR A 1 89 ? -1.783 7.059 14.539 1 97.81 89 THR A CA 1
ATOM 662 C C . THR A 1 89 ? -2.521 8.32 14.977 1 97.81 89 THR A C 1
ATOM 664 O O . THR A 1 89 ? -3.656 8.25 15.453 1 97.81 89 THR A O 1
ATOM 667 N N . GLY A 1 90 ? -1.889 9.43 14.812 1 97.56 90 GLY A N 1
ATOM 668 C CA . GLY A 1 90 ? -2.564 10.68 15.109 1 97.56 90 GLY A CA 1
ATOM 669 C C . GLY A 1 90 ? -3.834 10.883 14.305 1 97.56 90 GLY A C 1
ATOM 670 O O . GLY A 1 90 ? -4.855 11.312 14.844 1 97.56 90 GLY A O 1
ATOM 671 N N . ASN A 1 91 ? -3.781 10.562 13.039 1 96.62 91 ASN A N 1
ATOM 672 C CA . ASN A 1 91 ? -4.938 10.711 12.164 1 96.62 91 ASN A CA 1
ATOM 673 C C . ASN A 1 91 ? -6.078 9.789 12.57 1 96.62 91 ASN A C 1
ATOM 675 O O . ASN A 1 91 ? -7.25 10.141 12.438 1 96.62 91 ASN A O 1
ATOM 679 N N . SER A 1 92 ? -5.75 8.625 13.016 1 95.75 92 SER A N 1
ATOM 680 C CA . SER A 1 92 ? -6.781 7.688 13.445 1 95.75 92 SER A CA 1
ATOM 681 C C . SER A 1 92 ? -7.496 8.188 14.695 1 95.75 92 SER A C 1
ATOM 683 O O . SER A 1 92 ? -8.672 7.879 14.906 1 95.75 92 SER A O 1
ATOM 685 N N . LEU A 1 93 ? -6.832 8.977 15.5 1 95.25 93 LEU A N 1
ATOM 686 C CA . LEU A 1 93 ? -7.43 9.516 16.719 1 95.25 93 LEU A CA 1
ATOM 687 C C . LEU A 1 93 ? -8.461 10.594 16.391 1 95.25 93 LEU A C 1
ATOM 689 O O . LEU A 1 93 ? -9.305 10.922 17.219 1 95.25 93 LEU A O 1
ATOM 693 N N . THR A 1 94 ? -8.367 11.156 15.195 1 92.5 94 THR A N 1
ATOM 694 C CA . THR A 1 94 ? -9.281 12.227 14.82 1 92.5 94 THR A CA 1
ATOM 695 C C . THR A 1 94 ? -10.727 11.734 14.82 1 92.5 94 THR A C 1
ATOM 697 O O . THR A 1 94 ? -11.648 12.5 15.094 1 92.5 94 THR A O 1
ATOM 700 N N . VAL A 1 95 ? -10.898 10.469 14.57 1 88.5 95 VAL A N 1
ATOM 701 C CA . VAL A 1 95 ? -12.234 9.883 14.578 1 88.5 95 VAL A CA 1
ATOM 702 C C . VAL A 1 95 ? -12.828 9.969 15.984 1 88.5 95 VAL A C 1
ATOM 704 O O . VAL A 1 95 ? -13.961 10.43 16.156 1 88.5 95 VAL A O 1
ATOM 707 N N . ALA A 1 96 ? -12.039 9.617 16.938 1 89.44 96 ALA A N 1
ATOM 708 C CA . ALA A 1 96 ? -12.492 9.664 18.328 1 89.44 96 ALA A CA 1
ATOM 709 C C . ALA A 1 96 ? -12.641 11.102 18.797 1 89.44 96 ALA A C 1
ATOM 711 O O . ALA A 1 96 ? -13.531 11.406 19.594 1 89.44 96 ALA A O 1
ATOM 712 N N . ILE A 1 97 ? -11.828 11.953 18.375 1 93.44 97 ILE A N 1
ATOM 713 C CA . ILE A 1 97 ? -11.859 13.359 18.766 1 93.44 97 ILE A CA 1
ATOM 714 C C . ILE A 1 97 ? -13.156 14 18.266 1 93.44 97 ILE A C 1
ATOM 716 O O . ILE A 1 97 ? -13.859 14.656 19.031 1 93.44 97 ILE A O 1
ATOM 720 N N . ILE A 1 98 ? -13.453 13.773 17.031 1 88.62 98 ILE A N 1
ATOM 721 C CA . ILE A 1 98 ? -14.641 14.359 16.422 1 88.62 98 ILE A CA 1
ATOM 722 C C . ILE A 1 98 ? -15.898 13.805 17.094 1 88.62 98 ILE A C 1
ATOM 724 O O . ILE A 1 98 ? -16.875 14.531 17.297 1 88.62 98 ILE A O 1
ATOM 728 N N . ASP A 1 99 ? -15.781 12.547 17.438 1 87.44 99 ASP A N 1
ATOM 729 C CA . ASP A 1 99 ? -16.906 11.93 18.141 1 87.44 99 ASP A CA 1
ATOM 730 C C . ASP A 1 99 ? -17.078 12.531 19.531 1 87.44 99 ASP A C 1
ATOM 732 O O . ASP A 1 99 ? -18.203 12.641 20.031 1 87.44 99 ASP A O 1
ATOM 736 N N . ALA A 1 100 ? -16.016 13.008 20.109 1 90.5 100 ALA A N 1
ATOM 737 C CA . ALA A 1 100 ? -16.047 13.477 21.484 1 90.5 100 ALA A CA 1
ATOM 738 C C . ALA A 1 100 ? -16.391 14.961 21.562 1 90.5 100 ALA A C 1
ATOM 740 O O . ALA A 1 100 ? -17.266 15.367 22.328 1 90.5 100 ALA A O 1
ATOM 741 N N . ILE A 1 101 ? -15.75 15.742 20.734 1 91.31 101 ILE A N 1
ATOM 742 C CA . ILE A 1 101 ? -15.906 17.172 20.922 1 91.31 101 ILE A CA 1
ATOM 743 C C . ILE A 1 101 ? -16.281 17.844 19.594 1 91.31 101 ILE A C 1
ATOM 745 O O . ILE A 1 101 ? -16.438 19.062 19.531 1 91.31 101 ILE A O 1
ATOM 749 N N . GLY A 1 102 ? -16.359 17.125 18.531 1 85.56 102 GLY A N 1
ATOM 750 C CA . GLY A 1 102 ? -16.766 17.672 17.25 1 85.56 102 GLY A CA 1
ATOM 751 C C . GLY A 1 102 ? -15.602 18.219 16.438 1 85.56 102 GLY A C 1
ATOM 752 O O . GLY A 1 102 ? -14.5 18.375 16.969 1 85.56 102 GLY A O 1
ATOM 753 N N . LEU A 1 103 ? -15.883 18.578 15.234 1 84.5 103 LEU A N 1
ATOM 754 C CA . LEU A 1 103 ? -14.883 19.047 14.281 1 84.5 103 LEU A CA 1
ATOM 755 C C . LEU A 1 103 ? -14.469 20.484 14.602 1 84.5 103 LEU A C 1
ATOM 757 O O . LEU A 1 103 ? -13.297 20.828 14.484 1 84.5 103 LEU A O 1
ATOM 761 N N . SER A 1 104 ? -15.352 21.312 15 1 84.5 104 SER A N 1
ATOM 762 C CA . SER A 1 104 ? -15.125 22.734 15.211 1 84.5 104 SER A CA 1
ATOM 763 C C . SER A 1 104 ? -14.133 22.984 16.344 1 84.5 104 SER A C 1
ATOM 765 O O . SER A 1 104 ? -13.312 23.891 16.266 1 84.5 104 SER A O 1
ATOM 767 N N . LEU A 1 105 ? -14.227 22.156 17.328 1 89.25 105 LEU A N 1
ATOM 768 C CA . LEU A 1 105 ? -13.312 22.312 18.453 1 89.25 105 LEU A CA 1
ATOM 769 C C . LEU A 1 105 ? -12.078 21.438 18.266 1 89.25 105 LEU A C 1
ATOM 771 O O . LEU A 1 105 ? -10.977 21.812 18.672 1 89.25 105 LEU A O 1
ATOM 775 N N . GLY A 1 106 ? -12.242 20.328 17.703 1 92.12 106 GLY A N 1
ATOM 776 C CA . GLY A 1 106 ? -11.156 19.375 17.547 1 92.12 106 GLY A CA 1
ATOM 777 C C . GLY A 1 106 ? -10.078 19.844 16.594 1 92.12 106 GLY A C 1
ATOM 778 O O . GLY A 1 106 ? -8.883 19.781 16.906 1 92.12 106 GLY A O 1
ATOM 779 N N . THR A 1 107 ? -10.445 20.406 15.523 1 91.25 107 THR A N 1
ATOM 780 C CA . THR A 1 107 ? -9.523 20.75 14.445 1 91.25 107 THR A CA 1
ATOM 781 C C . THR A 1 107 ? -8.547 21.828 14.891 1 91.25 107 THR A C 1
ATOM 783 O O . THR A 1 107 ? -7.332 21.672 14.75 1 91.25 107 THR A O 1
ATOM 786 N N . PRO A 1 108 ? -9.039 22.906 15.445 1 91.94 108 PRO A N 1
ATOM 787 C CA . PRO A 1 108 ? -8.07 23.922 15.859 1 91.94 108 PRO A CA 1
ATOM 788 C C . PRO A 1 108 ? -7.129 23.438 16.953 1 91.94 108 PRO A C 1
ATOM 790 O O . PRO A 1 108 ? -5.957 23.812 16.984 1 91.94 108 PRO A O 1
ATOM 793 N N . ILE A 1 109 ? -7.605 22.562 17.844 1 93.88 109 ILE A N 1
ATOM 794 C CA . ILE A 1 109 ? -6.785 22.109 18.953 1 93.88 109 ILE A CA 1
ATOM 795 C C . ILE A 1 109 ? -5.648 21.234 18.422 1 93.88 109 ILE A C 1
ATOM 797 O O . ILE A 1 109 ? -4.48 21.469 18.766 1 93.88 109 ILE A O 1
ATOM 801 N N . TRP A 1 110 ? -5.953 20.266 17.609 1 95.44 110 TRP A N 1
ATOM 802 C CA . TRP A 1 110 ? -4.859 19.422 17.141 1 95.44 110 TRP A CA 1
ATOM 803 C C . TRP A 1 110 ? -3.98 20.156 16.141 1 95.44 110 TRP A C 1
ATOM 805 O O . TRP A 1 110 ? -2.789 19.859 16.016 1 95.44 110 TRP A O 1
ATOM 815 N N . ALA A 1 111 ? -4.52 21.188 15.469 1 94.62 111 ALA A N 1
ATOM 816 C CA . ALA A 1 111 ? -3.709 21.969 14.547 1 94.62 111 ALA A CA 1
ATOM 817 C C . ALA A 1 111 ? -2.678 22.812 15.297 1 94.62 111 ALA A C 1
ATOM 819 O O . ALA A 1 111 ? -1.509 22.859 14.906 1 94.62 111 ALA A O 1
ATOM 820 N N . ILE A 1 112 ? -3.146 23.469 16.312 1 95.44 112 ILE A N 1
ATOM 821 C CA . ILE A 1 112 ? -2.244 24.266 17.141 1 95.44 112 ILE A CA 1
ATOM 822 C C . ILE A 1 112 ? -1.205 23.375 17.797 1 95.44 112 ILE A C 1
ATOM 824 O O . ILE A 1 112 ? -0.015 23.703 17.812 1 95.44 112 ILE A O 1
ATOM 828 N N . ALA A 1 113 ? -1.666 22.25 18.328 1 96.94 113 ALA A N 1
ATOM 829 C CA . ALA A 1 113 ? -0.75 21.297 18.953 1 96.94 113 ALA A CA 1
ATOM 830 C C . ALA A 1 113 ? 0.288 20.797 17.953 1 96.94 113 ALA A C 1
ATOM 832 O O . ALA A 1 113 ? 1.474 20.688 18.266 1 96.94 113 ALA A O 1
ATOM 833 N N . ASN A 1 114 ? -0.166 20.453 16.797 1 96.69 114 ASN A N 1
ATOM 834 C CA . ASN A 1 114 ? 0.726 20.031 15.719 1 96.69 114 ASN A CA 1
ATOM 835 C C . ASN A 1 114 ? 1.806 21.078 15.438 1 96.69 114 ASN A C 1
ATOM 837 O O . ASN A 1 114 ? 2.994 20.75 15.406 1 96.69 114 ASN A O 1
ATOM 841 N N . MET A 1 115 ? 1.406 22.328 15.305 1 95.94 115 MET A N 1
ATOM 842 C CA . MET A 1 115 ? 2.326 23.422 14.984 1 95.94 115 MET A CA 1
ATOM 843 C C . MET A 1 115 ? 3.301 23.656 16.141 1 95.94 115 MET A C 1
ATOM 845 O O . MET A 1 115 ? 4.504 23.797 15.914 1 95.94 115 MET A O 1
ATOM 849 N N . LEU A 1 116 ? 2.803 23.609 17.328 1 96.5 116 LEU A N 1
ATOM 850 C CA . LEU A 1 116 ? 3.635 23.906 18.484 1 96.5 116 LEU A CA 1
ATOM 851 C C . LEU A 1 116 ? 4.621 22.781 18.766 1 96.5 116 LEU A C 1
ATOM 853 O O . LEU A 1 116 ? 5.793 23.031 19.047 1 96.5 116 LEU A O 1
ATOM 857 N N . PHE A 1 117 ? 4.16 21.562 18.688 1 97.06 117 PHE A N 1
ATOM 858 C CA . PHE A 1 117 ? 5.062 20.453 18.906 1 97.06 117 PHE A CA 1
ATOM 859 C C . PHE A 1 117 ? 6.113 20.359 17.812 1 97.06 117 PHE A C 1
ATOM 861 O O . PHE A 1 117 ? 7.285 20.109 18.078 1 97.06 117 PHE A O 1
ATOM 868 N N . GLY A 1 118 ? 5.66 20.562 16.609 1 96.25 118 GLY A N 1
ATOM 869 C CA . GLY A 1 118 ? 6.613 20.578 15.508 1 96.25 118 GLY A CA 1
ATOM 870 C C . GLY A 1 118 ? 7.664 21.656 15.641 1 96.25 118 GLY A C 1
ATOM 871 O O . GLY A 1 118 ? 8.859 21.406 15.477 1 96.25 118 GLY A O 1
ATOM 872 N N . PHE A 1 119 ? 7.176 22.844 15.953 1 95.75 119 PHE A N 1
ATOM 873 C CA . PHE A 1 119 ? 8.055 24 16.125 1 95.75 119 PHE A CA 1
ATOM 874 C C . PHE A 1 119 ? 9 23.781 17.297 1 95.75 119 PHE A C 1
ATOM 876 O O . PHE A 1 119 ? 10.211 23.953 17.172 1 95.75 119 PHE A O 1
ATOM 883 N N . THR A 1 120 ? 8.484 23.359 18.438 1 95.81 120 THR A N 1
ATOM 884 C CA . THR A 1 120 ? 9.273 23.266 19.672 1 95.81 120 THR A CA 1
ATOM 885 C C . THR A 1 120 ? 10.305 22.156 19.562 1 95.81 120 THR A C 1
ATOM 887 O O . THR A 1 120 ? 11.453 22.312 19.984 1 95.81 120 THR A O 1
ATOM 890 N N . THR A 1 121 ? 9.898 21.047 19 1 96 121 THR A N 1
ATOM 891 C CA . THR A 1 121 ? 10.812 19.922 18.891 1 96 121 THR A CA 1
ATOM 892 C C . THR A 1 121 ? 11.984 20.25 17.969 1 96 121 THR A C 1
ATOM 894 O O . THR A 1 121 ? 13.125 19.891 18.25 1 96 121 THR A O 1
ATOM 897 N N . SER A 1 122 ? 11.719 20.953 16.938 1 94.31 122 SER A N 1
ATOM 898 C CA . SER A 1 122 ? 12.766 21.266 15.977 1 94.31 122 SER A CA 1
ATOM 899 C C . SER A 1 122 ? 13.586 22.469 16.438 1 94.31 122 SER A C 1
ATOM 901 O O . SER A 1 122 ? 14.812 22.484 16.281 1 94.31 122 SER A O 1
ATOM 903 N N . ARG A 1 123 ? 12.961 23.453 16.984 1 94.5 123 ARG A N 1
ATOM 904 C CA . ARG A 1 123 ? 13.633 24.688 17.406 1 94.5 123 ARG A CA 1
ATOM 905 C C . ARG A 1 123 ? 14.539 24.438 18.609 1 94.5 123 ARG A C 1
ATOM 907 O O . ARG A 1 123 ? 15.648 24.969 18.672 1 94.5 123 ARG A O 1
ATOM 914 N N . PHE A 1 124 ? 14.133 23.625 19.516 1 95.5 124 PHE A N 1
ATOM 915 C CA . PHE A 1 124 ? 14.875 23.438 20.766 1 95.5 124 PHE A CA 1
ATOM 916 C C . PHE A 1 124 ? 15.609 22.094 20.766 1 95.5 124 PHE A C 1
ATOM 918 O O . PHE A 1 124 ? 16.406 21.828 21.656 1 95.5 124 PHE A O 1
ATOM 925 N N . GLY A 1 125 ? 15.383 21.359 19.812 1 93.81 125 GLY A N 1
ATOM 926 C CA . GLY A 1 125 ? 16.078 20.078 19.719 1 93.81 125 GLY A CA 1
ATOM 927 C C . GLY A 1 125 ? 15.648 19.078 20.766 1 93.81 125 GLY A C 1
ATOM 928 O O . GLY A 1 125 ? 16.453 18.703 21.625 1 93.81 125 GLY A O 1
ATOM 929 N N . VAL A 1 126 ? 14.523 18.531 20.609 1 91 126 VAL A N 1
ATOM 930 C CA . VAL A 1 126 ? 13.992 17.516 21.516 1 91 126 VAL A CA 1
ATOM 931 C C . VAL A 1 126 ? 14.172 16.125 20.906 1 91 126 VAL A C 1
ATOM 933 O O . VAL A 1 126 ? 14.266 15.984 19.688 1 91 126 VAL A O 1
ATOM 936 N N . PHE A 1 127 ? 14.414 15.016 21.672 1 91.75 127 PHE A N 1
ATOM 937 C CA . PHE A 1 127 ? 14.531 13.617 21.266 1 91.75 127 PHE A CA 1
ATOM 938 C C . PHE A 1 127 ? 15.898 13.359 20.641 1 91.75 127 PHE A C 1
ATOM 940 O O . PHE A 1 127 ? 16.031 12.539 19.734 1 91.75 127 PHE A O 1
ATOM 947 N N . GLY A 1 128 ? 16.906 14.227 20.906 1 88.56 128 GLY A N 1
ATOM 948 C CA . GLY A 1 128 ? 18.281 13.977 20.5 1 88.56 128 GLY A CA 1
ATOM 949 C C . GLY A 1 128 ? 18.641 14.625 19.172 1 88.56 128 GLY A C 1
ATOM 950 O O . GLY A 1 128 ? 19.719 14.391 18.625 1 88.56 128 GLY A O 1
ATOM 951 N N . ILE A 1 129 ? 17.703 15.461 18.562 1 92.06 129 ILE A N 1
ATOM 952 C CA . ILE A 1 129 ? 18.016 16.156 17.312 1 92.06 129 ILE A CA 1
ATOM 953 C C . ILE A 1 129 ? 18.641 17.516 17.625 1 92.06 129 ILE A C 1
ATOM 955 O O . ILE A 1 129 ? 18.391 18.094 18.688 1 92.06 129 ILE A O 1
ATOM 959 N N . PRO A 1 130 ? 19.469 17.953 16.781 1 93.06 130 PRO A N 1
ATOM 960 C CA . PRO A 1 130 ? 20.078 19.281 17 1 93.06 130 PRO A CA 1
ATOM 961 C C . PRO A 1 130 ? 19.062 20.406 16.844 1 93.06 130 PRO A C 1
ATOM 963 O O . PRO A 1 130 ? 18.203 20.359 15.969 1 93.06 130 PRO A O 1
ATOM 966 N N . PRO A 1 131 ? 19.172 21.375 17.688 1 94.19 131 PRO A N 1
ATOM 967 C CA . PRO A 1 131 ? 18.281 22.531 17.547 1 94.19 131 PRO A CA 1
ATOM 968 C C . PRO A 1 131 ? 18.531 23.328 16.266 1 94.19 131 PRO A C 1
ATOM 970 O O . PRO A 1 131 ? 19.672 23.484 15.844 1 94.19 131 PRO A O 1
ATOM 973 N N . LYS A 1 132 ? 17.531 23.75 15.688 1 93 132 LYS A N 1
ATOM 974 C CA . LYS A 1 132 ? 17.594 24.625 14.523 1 93 132 LYS A CA 1
ATOM 975 C C . LYS A 1 132 ? 17.234 26.062 14.891 1 93 132 LYS A C 1
ATOM 977 O O . LYS A 1 132 ? 16.062 26.375 15.117 1 93 132 LYS A O 1
ATOM 982 N N . ILE A 1 133 ? 18.156 26.906 14.883 1 92.69 133 ILE A N 1
ATOM 983 C CA . ILE A 1 133 ? 17.938 28.281 15.312 1 92.69 133 ILE A CA 1
ATOM 984 C C . ILE A 1 133 ? 17.891 29.203 14.102 1 92.69 133 ILE A C 1
ATOM 986 O O . ILE A 1 133 ? 18.875 29.312 13.359 1 92.69 133 ILE A O 1
ATOM 990 N N . PRO A 1 134 ? 16.719 29.828 13.945 1 92.06 134 PRO A N 1
ATOM 991 C CA . PRO A 1 134 ? 16.641 30.781 12.836 1 92.06 134 PRO A CA 1
ATOM 992 C C . PRO A 1 134 ? 17.547 31.984 13.039 1 92.06 134 PRO A C 1
ATOM 994 O O . PRO A 1 134 ? 18.047 32.219 14.148 1 92.06 134 PRO A O 1
ATOM 997 N N . SER A 1 135 ? 17.812 32.781 12.008 1 91.44 135 SER A N 1
ATOM 998 C CA . SER A 1 135 ? 18.688 33.938 12.055 1 91.44 135 SER A CA 1
ATOM 999 C C . SER A 1 135 ? 18.141 35 13 1 91.44 135 SER A C 1
ATOM 1001 O O . SER A 1 135 ? 18.906 35.656 13.703 1 91.44 135 SER A O 1
ATOM 1003 N N . LYS A 1 136 ? 16.844 35.156 13.008 1 94.88 136 LYS A N 1
ATOM 1004 C CA . LYS A 1 136 ? 16.172 36.094 13.914 1 94.88 136 LYS A CA 1
ATOM 1005 C C . LYS A 1 136 ? 15.109 35.375 14.75 1 94.88 136 LYS A C 1
ATOM 1007 O O . LYS A 1 136 ? 13.922 35.406 14.422 1 94.88 136 LYS A O 1
ATOM 1012 N N . PRO A 1 137 ? 15.484 34.875 15.852 1 92.88 137 PRO A N 1
ATOM 1013 C CA . PRO A 1 137 ? 14.578 34.031 16.641 1 92.88 137 PRO A CA 1
ATOM 1014 C C . PRO A 1 137 ? 13.367 34.781 17.172 1 92.88 137 PRO A C 1
ATOM 1016 O O . PRO A 1 137 ? 12.266 34.25 17.25 1 92.88 137 PRO A O 1
ATOM 1019 N N . ALA A 1 138 ? 13.555 36.031 17.531 1 93 138 ALA A N 1
ATOM 1020 C CA . ALA A 1 138 ? 12.445 36.844 18.062 1 93 138 ALA A CA 1
ATOM 1021 C C . ALA A 1 138 ? 11.336 37 17.031 1 93 138 ALA A C 1
ATOM 1023 O O . ALA A 1 138 ? 10.156 36.875 17.344 1 93 138 ALA A O 1
ATOM 1024 N N . LEU A 1 139 ? 11.75 37.281 15.852 1 93 139 LEU A N 1
ATOM 1025 C CA . LEU A 1 139 ? 10.781 37.406 14.766 1 93 139 LEU A CA 1
ATOM 1026 C C . LEU A 1 139 ? 10.078 36.062 14.516 1 93 139 LEU A C 1
ATOM 1028 O O . LEU A 1 139 ? 8.883 36.031 14.203 1 93 139 LEU A O 1
ATOM 1032 N N . ASN A 1 140 ? 10.828 35.031 14.656 1 94.12 140 ASN A N 1
ATOM 1033 C CA . ASN A 1 140 ? 10.258 33.719 14.477 1 94.12 140 ASN A CA 1
ATOM 1034 C C . ASN A 1 140 ? 9.188 33.406 15.523 1 94.12 140 ASN A C 1
ATOM 1036 O O . ASN A 1 140 ? 8.148 32.812 15.203 1 94.12 140 ASN A O 1
ATOM 1040 N N . TYR A 1 141 ? 9.406 33.812 16.719 1 95 141 TYR A N 1
ATOM 1041 C CA . TYR A 1 141 ? 8.438 33.625 17.797 1 95 141 TYR A CA 1
ATOM 1042 C C . TYR A 1 141 ? 7.156 34.406 17.531 1 95 141 TYR A C 1
ATOM 1044 O O . TYR A 1 141 ? 6.059 33.938 17.844 1 95 141 TYR A O 1
ATOM 1052 N N . VAL A 1 142 ? 7.281 35.531 16.969 1 94.25 142 VAL A N 1
ATOM 1053 C CA . VAL A 1 142 ? 6.109 36.312 16.609 1 94.25 142 VAL A CA 1
ATOM 1054 C C . VAL A 1 142 ? 5.328 35.594 15.5 1 94.25 142 VAL A C 1
ATOM 1056 O O . VAL A 1 142 ? 4.094 35.625 15.5 1 94.25 142 VAL A O 1
ATOM 1059 N N . GLY A 1 143 ? 6.086 35.094 14.578 1 92.88 143 GLY A N 1
ATOM 1060 C CA . GLY A 1 143 ? 5.43 34.312 13.547 1 92.88 143 GLY A CA 1
ATOM 1061 C C . GLY A 1 143 ? 4.617 33.156 14.102 1 92.88 143 GLY A C 1
ATOM 1062 O O . GLY A 1 143 ? 3.482 32.906 13.672 1 92.88 143 GLY A O 1
ATOM 1063 N N . VAL A 1 144 ? 5.16 32.438 15.055 1 94.81 144 VAL A N 1
ATOM 1064 C CA . VAL A 1 144 ? 4.48 31.312 15.703 1 94.81 144 VAL A CA 1
ATOM 1065 C C . VAL A 1 144 ? 3.234 31.812 16.422 1 94.81 144 VAL A C 1
ATOM 1067 O O . VAL A 1 144 ? 2.17 31.188 16.344 1 94.81 144 VAL A O 1
ATOM 1070 N N . ALA A 1 145 ? 3.361 32.938 17.078 1 95.31 145 ALA A N 1
ATOM 1071 C CA . ALA A 1 145 ? 2.242 33.5 17.812 1 95.31 145 ALA A CA 1
ATOM 1072 C C . ALA A 1 145 ? 1.106 33.875 16.859 1 95.31 145 ALA A C 1
ATOM 1074 O O . ALA A 1 145 ? -0.07 33.719 17.188 1 95.31 145 ALA A O 1
ATOM 1075 N N . THR A 1 146 ? 1.429 34.438 15.75 1 94.5 146 THR A N 1
ATOM 1076 C CA . THR A 1 146 ? 0.411 34.812 14.766 1 94.5 146 THR A CA 1
ATOM 1077 C C . THR A 1 146 ? -0.328 33.562 14.273 1 94.5 146 THR A C 1
ATOM 1079 O O . THR A 1 146 ? -1.534 33.625 14.023 1 94.5 146 THR A O 1
ATOM 1082 N N . ALA A 1 147 ? 0.406 32.5 14.125 1 92.88 147 ALA A N 1
ATOM 1083 C CA . ALA A 1 147 ? -0.212 31.25 13.695 1 92.88 147 ALA A CA 1
ATOM 1084 C C . ALA A 1 147 ? -1.19 30.734 14.742 1 92.88 147 ALA A C 1
ATOM 1086 O O . ALA A 1 147 ? -2.295 30.297 14.414 1 92.88 147 ALA A O 1
ATOM 1087 N N . VAL A 1 148 ? -0.849 30.812 16 1 94.81 148 VAL A N 1
ATOM 1088 C CA . VAL A 1 148 ? -1.683 30.344 17.109 1 94.81 148 VAL A CA 1
ATOM 1089 C C . VAL A 1 148 ? -2.994 31.125 17.125 1 94.81 148 VAL A C 1
ATOM 1091 O O . VAL A 1 148 ? -4.051 30.562 17.438 1 94.81 148 VAL A O 1
ATOM 1094 N N . VAL A 1 149 ? -2.957 32.312 16.734 1 94 149 VAL A N 1
ATOM 1095 C CA . VAL A 1 149 ? -4.137 33.188 16.781 1 94 149 VAL A CA 1
ATOM 1096 C C . VAL A 1 149 ? -4.988 32.969 15.531 1 94 149 VAL A C 1
ATOM 1098 O O . VAL A 1 149 ? -6.219 33 15.602 1 94 149 VAL A O 1
ATOM 1101 N N . SER A 1 150 ? -4.379 32.75 14.461 1 92.94 150 SER A N 1
ATOM 1102 C CA . SER A 1 150 ? -5.09 32.656 13.188 1 92.94 150 SER A CA 1
ATOM 1103 C C . SER A 1 150 ? -5.848 31.328 13.078 1 92.94 150 SER A C 1
ATOM 1105 O O . SER A 1 150 ? -6.93 31.281 12.484 1 92.94 150 SER A O 1
ATOM 1107 N N . ILE A 1 151 ? -5.324 30.25 13.664 1 91.81 151 ILE A N 1
ATOM 1108 C CA . ILE A 1 151 ? -5.879 28.922 13.492 1 91.81 151 ILE A CA 1
ATOM 1109 C C . ILE A 1 151 ? -7.305 28.875 14.047 1 91.81 151 ILE A C 1
ATOM 1111 O O . ILE A 1 151 ? -8.242 28.5 13.344 1 91.81 151 ILE A O 1
ATOM 1115 N N . PRO A 1 152 ? -7.531 29.359 15.234 1 91 152 PRO A N 1
ATOM 1116 C CA . PRO A 1 152 ? -8.898 29.328 15.758 1 91 152 PRO A CA 1
ATOM 1117 C C . PRO A 1 152 ? -9.836 30.266 15 1 91 152 PRO A C 1
ATOM 1119 O O . PRO A 1 152 ? -11.047 30.031 14.961 1 91 152 PRO A O 1
ATOM 1122 N N . LEU A 1 153 ? -9.359 31.312 14.391 1 91.06 153 LEU A N 1
ATOM 1123 C CA . LEU A 1 153 ? -10.203 32.219 13.602 1 91.06 153 LEU A CA 1
ATOM 1124 C C . LEU A 1 153 ? -10.789 31.484 12.391 1 91.06 153 LEU A C 1
ATOM 1126 O O . LEU A 1 153 ? -11.977 31.625 12.094 1 91.06 153 LEU A O 1
ATOM 1130 N N . TYR A 1 154 ? -9.992 30.75 11.766 1 88.75 154 TYR A N 1
ATOM 1131 C CA . TYR A 1 154 ? -10.5 29.984 10.633 1 88.75 154 TYR A CA 1
ATOM 1132 C C . TYR A 1 154 ? -11.516 28.953 11.094 1 88.75 154 TYR A C 1
ATOM 1134 O O . TYR A 1 154 ? -12.508 28.688 10.398 1 88.75 154 TYR A O 1
ATOM 1142 N N . ALA A 1 155 ? -11.266 28.359 12.266 1 85 155 ALA A N 1
ATOM 1143 C CA . ALA A 1 155 ? -12.172 27.359 12.797 1 85 155 ALA A CA 1
ATOM 1144 C C . ALA A 1 155 ? -13.508 27.969 13.211 1 85 155 ALA A C 1
ATOM 1146 O O . ALA A 1 155 ? -14.531 27.281 13.266 1 85 155 ALA A O 1
ATOM 1147 N N . ALA A 1 156 ? -13.57 29.234 13.453 1 85.38 156 ALA A N 1
ATOM 1148 C CA . ALA A 1 156 ? -14.766 29.922 13.922 1 85.38 156 ALA A CA 1
ATOM 1149 C C . ALA A 1 156 ? -15.695 30.266 12.758 1 85.38 156 ALA A C 1
ATOM 1151 O O . ALA A 1 156 ? -16.844 30.625 12.961 1 85.38 156 ALA A O 1
ATOM 1152 N N . ILE A 1 157 ? -15.164 30.125 11.609 1 86.31 157 ILE A N 1
ATOM 1153 C CA . ILE A 1 157 ? -15.984 30.406 10.43 1 86.31 157 ILE A CA 1
ATOM 1154 C C . ILE A 1 157 ? -17.031 29.312 10.266 1 86.31 157 ILE A C 1
ATOM 1156 O O . ILE A 1 157 ? -16.703 28.125 10.242 1 86.31 157 ILE A O 1
ATOM 1160 N N . LYS A 1 158 ? -18.312 29.719 10.188 1 78.06 158 LYS A N 1
ATOM 1161 C CA . LYS A 1 158 ? -19.438 28.781 10.148 1 78.06 158 LYS A CA 1
ATOM 1162 C C . LYS A 1 158 ? -19.938 28.578 8.719 1 78.06 158 LYS A C 1
ATOM 1164 O O . LYS A 1 158 ? -19.922 29.516 7.918 1 78.06 158 LYS A O 1
ATOM 1169 N N . LEU A 1 159 ? -20.359 27.375 8.492 1 77.12 159 LEU A N 1
ATOM 1170 C CA . LEU A 1 159 ? -21 27.062 7.219 1 77.12 159 LEU A CA 1
ATOM 1171 C C . LEU A 1 159 ? -22.438 27.547 7.199 1 77.12 159 LEU A C 1
ATOM 1173 O O . LEU A 1 159 ? -23.125 27.5 8.227 1 77.12 159 LEU A O 1
ATOM 1177 N N . SER A 1 160 ? -22.938 28.234 6.152 1 71.81 160 SER A N 1
ATOM 1178 C CA . SER A 1 160 ? -24.297 28.734 6.02 1 71.81 160 SER A CA 1
ATOM 1179 C C . SER A 1 160 ? -25.297 27.609 5.832 1 71.81 160 SER A C 1
ATOM 1181 O O . SER A 1 160 ? -25.016 26.625 5.133 1 71.81 160 SER A O 1
ATOM 1183 N N . ASP A 1 161 ? -26.281 27.438 6.746 1 56.62 161 ASP A N 1
ATOM 1184 C CA . ASP A 1 161 ? -27.406 26.516 6.609 1 56.62 161 ASP A CA 1
ATOM 1185 C C . ASP A 1 161 ? -28.25 26.844 5.371 1 56.62 161 ASP A C 1
ATOM 1187 O O . ASP A 1 161 ? -28.609 28.016 5.152 1 56.62 161 ASP A O 1
ATOM 1191 N N . ASP A 1 162 ? -28.391 26.438 4.215 1 45.69 162 ASP A N 1
ATOM 1192 C CA . ASP A 1 162 ? -29.578 26.578 3.359 1 45.69 162 ASP A CA 1
ATOM 1193 C C . ASP A 1 162 ? -30.859 26.312 4.141 1 45.69 162 ASP A C 1
ATOM 1195 O O . ASP A 1 162 ? -31.078 25.188 4.613 1 45.69 162 ASP A O 1
ATOM 1199 N N . GLU A 1 163 ? -31.562 27.312 4.754 1 36.5 163 GLU A N 1
ATOM 1200 C CA . GLU A 1 163 ? -32.969 27.281 5.066 1 36.5 163 GLU A CA 1
ATOM 1201 C C . GLU A 1 163 ? -33.812 27.031 3.812 1 36.5 163 GLU A C 1
ATOM 1203 O O . GLU A 1 163 ? -34.062 27.953 3.037 1 36.5 163 GLU A O 1
ATOM 1208 N N . LYS A 1 164 ? -34.094 26.266 2.811 1 34.53 164 LYS A N 1
ATOM 1209 C CA . LYS A 1 164 ? -35.406 25.969 2.268 1 34.53 164 LYS A CA 1
ATOM 1210 C C . LYS A 1 164 ? -36.469 25.906 3.375 1 34.53 164 LYS A C 1
ATOM 1212 O O . LYS A 1 164 ? -36.188 25.422 4.473 1 34.53 164 LYS A O 1
ATOM 1217 N N . SER A 1 165 ? -37.719 26.797 3.232 1 30.39 165 SER A N 1
ATOM 1218 C CA . SER A 1 165 ? -39.125 26.969 3.574 1 30.39 165 SER A CA 1
ATOM 1219 C C . SER A 1 165 ? -39.812 25.609 3.799 1 30.39 165 SER A C 1
ATOM 1221 O O . SER A 1 165 ? -40 24.844 2.857 1 30.39 165 SER A O 1
ATOM 1223 N N . CYS A 1 166 ? -39.719 24.781 4.555 1 30.56 166 CYS A N 1
ATOM 1224 C CA . CYS A 1 166 ? -40.938 24.062 4.926 1 30.56 166 CYS A CA 1
ATOM 1225 C C . CYS A 1 166 ? -42.031 25.031 5.312 1 30.56 166 CYS A C 1
ATOM 1227 O O . CYS A 1 166 ? -42.062 25.531 6.441 1 30.56 166 CYS A O 1
ATOM 1229 N N . LYS A 1 167 ? -42.406 26.109 4.449 1 27.41 167 LYS A N 1
ATOM 1230 C CA . LYS A 1 167 ? -43.75 26.719 4.531 1 27.41 167 LYS A CA 1
ATOM 1231 C C . LYS A 1 167 ? -44.812 25.656 4.762 1 27.41 167 LYS A C 1
ATOM 1233 O O . LYS A 1 167 ? -44.719 24.547 4.23 1 27.41 167 LYS A O 1
ATOM 1238 N N . GLU A 1 168 ? -45.844 25.969 5.754 1 27.16 168 GLU A N 1
ATOM 1239 C CA . GLU A 1 168 ? -47.125 25.625 6.297 1 27.16 168 GLU A CA 1
ATOM 1240 C C . GLU A 1 168 ? -48.188 25.484 5.188 1 27.16 168 GLU A C 1
ATOM 1242 O O . GLU A 1 168 ? -49.375 25.469 5.453 1 27.16 168 GLU A O 1
ATOM 1247 N N . GLY A 1 169 ? -48.125 25.594 3.887 1 27.59 169 GLY A N 1
ATOM 1248 C CA . GLY A 1 169 ? -49.5 25.344 3.445 1 27.59 169 GLY A CA 1
ATOM 1249 C C . GLY A 1 169 ? -50.125 24.156 4.133 1 27.59 169 GLY A C 1
ATOM 1250 O O . GLY A 1 169 ? -49.5 23.109 4.297 1 27.59 169 GLY A O 1
ATOM 1251 N N . GLU A 1 170 ? -51.219 24.5 5.07 1 25.61 170 GLU A N 1
ATOM 1252 C CA . GLU A 1 170 ? -52.281 23.781 5.785 1 25.61 170 GLU A CA 1
ATOM 1253 C C . GLU A 1 170 ? -52.938 22.719 4.895 1 25.61 170 GLU A C 1
ATOM 1255 O O . GLU A 1 170 ? -54 22.219 5.215 1 25.61 170 GLU A O 1
ATOM 1260 N N . ALA A 1 171 ? -52.969 22.734 3.539 1 25.56 171 ALA A N 1
ATOM 1261 C CA . ALA A 1 171 ? -53.906 21.672 3.201 1 25.56 171 ALA A CA 1
ATOM 1262 C C . ALA A 1 171 ? -53.75 20.484 4.16 1 25.56 171 ALA A C 1
ATOM 1264 O O . ALA A 1 171 ? -52.688 20.266 4.734 1 25.56 171 ALA A O 1
ATOM 1265 N N . ASN A 1 172 ? -55 19.781 4.543 1 24.34 172 ASN A N 1
ATOM 1266 C CA . ASN A 1 172 ? -55.562 18.75 5.398 1 24.34 172 ASN A CA 1
ATOM 1267 C C . ASN A 1 172 ? -54.594 17.578 5.586 1 24.34 172 ASN A C 1
ATOM 1269 O O . ASN A 1 172 ? -54.594 16.953 6.648 1 24.34 172 ASN A O 1
ATOM 1273 N N . SER A 1 173 ? -54.406 16.797 4.441 1 25.19 173 SER A N 1
ATOM 1274 C CA . SER A 1 173 ? -54.125 15.422 4.832 1 25.19 173 SER A CA 1
ATOM 1275 C C . SER A 1 173 ? -52.781 15.328 5.582 1 25.19 173 SER A C 1
ATOM 1277 O O . SER A 1 173 ? -51.844 16.031 5.254 1 25.19 173 SER A O 1
ATOM 1279 N N . ASN A 1 174 ? -52.625 15.031 6.91 1 23.39 174 ASN A N 1
ATOM 1280 C CA . ASN A 1 174 ? -51.719 14.625 8 1 23.39 174 ASN A CA 1
ATOM 1281 C C . ASN A 1 174 ? -50.531 13.844 7.484 1 23.39 174 ASN A C 1
ATOM 1283 O O . ASN A 1 174 ? -49.906 13.094 8.234 1 23.39 174 ASN A O 1
ATOM 1287 N N . VAL A 1 175 ? -50.375 13.586 6.18 1 24.12 175 VAL A N 1
ATOM 1288 C CA . VAL A 1 175 ? -49.281 12.609 6.141 1 24.12 175 VAL A CA 1
ATOM 1289 C C . VAL A 1 175 ? -47.969 13.273 6.566 1 24.12 175 VAL A C 1
ATOM 1291 O O . VAL A 1 175 ? -47.562 14.273 5.98 1 24.12 175 VAL A O 1
ATOM 1294 N N . ASP A 1 176 ? -47.531 13.359 7.844 1 24.5 176 ASP A N 1
ATOM 1295 C CA . ASP A 1 176 ? -46.344 13.633 8.68 1 24.5 176 ASP A CA 1
ATOM 1296 C C . ASP A 1 176 ? -45.062 13.297 7.945 1 24.5 176 ASP A C 1
ATOM 1298 O O . ASP A 1 176 ? -44.625 12.148 7.945 1 24.5 176 ASP A O 1
ATOM 1302 N N . VAL A 1 177 ? -44.844 13.734 6.77 1 23.81 177 VAL A N 1
ATOM 1303 C CA . VAL A 1 177 ? -43.594 13.328 6.133 1 23.81 177 VAL A CA 1
ATOM 1304 C C . VAL A 1 177 ? -42.438 14.016 6.82 1 23.81 177 VAL A C 1
ATOM 1306 O O . VAL A 1 177 ? -42.156 15.188 6.559 1 23.81 177 VAL A O 1
ATOM 1309 N N . GLU A 1 178 ? -42.312 14.453 8.102 1 23.83 178 GLU A N 1
ATOM 1310 C CA . GLU A 1 178 ? -41.094 14.664 8.844 1 23.83 178 GLU A CA 1
ATOM 1311 C C . GLU A 1 178 ? -40 13.719 8.367 1 23.83 178 GLU A C 1
ATOM 1313 O O . GLU A 1 178 ? -39.906 12.578 8.836 1 23.83 178 GLU A O 1
ATOM 1318 N N . ALA A 1 179 ? -39.906 13.516 7.168 1 23.98 179 ALA A N 1
ATOM 1319 C CA . ALA A 1 179 ? -38.812 12.656 6.758 1 23.98 179 ALA A CA 1
ATOM 1320 C C . ALA A 1 179 ? -37.531 13.055 7.461 1 23.98 179 ALA A C 1
ATOM 1322 O O . ALA A 1 179 ? -37.156 14.234 7.457 1 23.98 179 ALA A O 1
ATOM 1323 N N . GLU A 1 180 ? -37.062 12.383 8.477 1 23.62 180 GLU A N 1
ATOM 1324 C CA . GLU A 1 180 ? -35.875 12.094 9.266 1 23.62 180 GLU A CA 1
ATOM 1325 C C . GLU A 1 180 ? -34.594 12.273 8.445 1 23.62 180 GLU A C 1
ATOM 1327 O O . GLU A 1 180 ? -34.406 11.617 7.418 1 23.62 180 GLU A O 1
ATOM 1332 N N . HIS A 1 181 ? -34.281 13.383 7.879 1 24.42 181 HIS A N 1
ATOM 1333 C CA . HIS A 1 181 ? -32.844 13.375 7.641 1 24.42 181 HIS A CA 1
ATOM 1334 C C . HIS A 1 181 ? -32.156 12.367 8.547 1 24.42 181 HIS A C 1
ATOM 1336 O O . HIS A 1 181 ? -31.969 12.625 9.742 1 24.42 181 HIS A O 1
ATOM 1342 N N . LYS A 1 182 ? -32.531 11.195 8.547 1 26.36 182 LYS A N 1
ATOM 1343 C CA . LYS A 1 182 ? -31.922 10.016 9.156 1 26.36 182 LYS A CA 1
ATOM 1344 C C . LYS A 1 182 ? -30.406 10.148 9.203 1 26.36 182 LYS A C 1
ATOM 1346 O O . LYS A 1 182 ? -29.719 9.992 8.18 1 26.36 182 LYS A O 1
ATOM 1351 N N . CYS A 1 183 ? -29.812 11.305 9.586 1 27.75 183 CYS A N 1
ATOM 1352 C CA . CYS A 1 183 ? -28.531 11.102 10.25 1 27.75 183 CYS A CA 1
ATOM 1353 C C . CYS A 1 183 ? -28.344 9.641 10.641 1 27.75 183 CYS A C 1
ATOM 1355 O O . CYS A 1 183 ? -29.156 9.086 11.383 1 27.75 183 CYS A O 1
ATOM 1357 N N . GLY A 1 184 ? -28.141 8.906 9.672 1 30.83 184 GLY A N 1
ATOM 1358 C CA . GLY A 1 184 ? -28.016 7.492 10 1 30.83 184 GLY A CA 1
ATOM 1359 C C . GLY A 1 184 ? -27.641 7.246 11.453 1 30.83 184 GLY A C 1
ATOM 1360 O O . GLY A 1 184 ? -27.219 8.164 12.156 1 30.83 184 GLY A O 1
ATOM 1361 N N . PRO A 1 185 ? -28.234 6.219 12.148 1 31.42 185 PRO A N 1
ATOM 1362 C CA . PRO A 1 185 ? -27.766 5.977 13.516 1 31.42 185 PRO A CA 1
ATOM 1363 C C . PRO A 1 185 ? -26.328 6.445 13.742 1 31.42 185 PRO A C 1
ATOM 1365 O O . PRO A 1 185 ? -25.438 6.102 12.969 1 31.42 185 PRO A O 1
ATOM 1368 N N . CYS A 1 186 ? -26.031 7.727 13.883 1 33.5 186 CYS A N 1
ATOM 1369 C CA . CYS A 1 186 ? -24.797 8.078 14.555 1 33.5 186 CYS A CA 1
ATOM 1370 C C . CYS A 1 186 ? -24.234 6.895 15.328 1 33.5 186 CYS A C 1
ATOM 1372 O O . CYS A 1 186 ? -24.828 6.461 16.312 1 33.5 186 CYS A O 1
ATOM 1374 N N . ILE A 1 187 ? -24.016 5.863 14.672 1 37.59 187 ILE A N 1
ATOM 1375 C CA . ILE A 1 187 ? -23.328 4.828 15.445 1 37.59 187 ILE A CA 1
ATOM 1376 C C . ILE A 1 187 ? -22.453 5.477 16.516 1 37.59 187 ILE A C 1
ATOM 1378 O O . ILE A 1 187 ? -21.5 6.18 16.203 1 37.59 187 ILE A O 1
ATOM 1382 N N . CYS A 1 188 ? -23.062 6.113 17.516 1 43.75 188 CYS A N 1
ATOM 1383 C CA . CYS A 1 188 ? -22.438 6.516 18.766 1 43.75 188 CYS A CA 1
ATOM 1384 C C . CYS A 1 188 ? -21.141 5.734 19.016 1 43.75 188 CYS A C 1
ATOM 1386 O O . CYS A 1 188 ? -21.172 4.504 19.062 1 43.75 188 CYS A O 1
ATOM 1388 N N . GLY A 1 189 ? -20.047 6.27 18.531 1 54.41 189 GLY A N 1
ATOM 1389 C CA . GLY A 1 189 ? -18.766 5.68 18.891 1 54.41 189 GLY A CA 1
ATOM 1390 C C . GLY A 1 189 ? -18.656 5.293 20.344 1 54.41 189 GLY A C 1
ATOM 1391 O O . GLY A 1 189 ? -19.562 5.582 21.141 1 54.41 189 GLY A O 1
ATOM 1392 N N . PRO A 1 190 ? -17.859 4.477 20.688 1 61 190 PRO A N 1
ATOM 1393 C CA . PRO A 1 190 ? -17.672 3.969 22.047 1 61 190 PRO A CA 1
ATOM 1394 C C . PRO A 1 190 ? -17.562 5.086 23.078 1 61 190 PRO A C 1
ATOM 1396 O O . PRO A 1 190 ? -17.875 4.871 24.25 1 61 190 PRO A O 1
ATOM 1399 N N . VAL A 1 191 ? -17.469 6.379 22.609 1 67.81 191 VAL A N 1
ATOM 1400 C CA . VAL A 1 191 ? -17.219 7.422 23.594 1 67.81 191 VAL A CA 1
ATOM 1401 C C . VAL A 1 191 ? -18.516 8.18 23.891 1 67.81 191 VAL A C 1
ATOM 1403 O O . VAL A 1 191 ? -18.594 8.914 24.875 1 67.81 191 VAL A O 1
ATOM 1406 N N . SER A 1 192 ? -19.5 7.941 23.109 1 66.12 192 SER A N 1
ATOM 1407 C CA . SER A 1 192 ? -20.719 8.719 23.266 1 66.12 192 SER A CA 1
ATOM 1408 C C . SER A 1 192 ? -21.438 8.367 24.562 1 66.12 192 SER A C 1
ATOM 1410 O O . SER A 1 192 ? -22.25 9.156 25.062 1 66.12 192 SER A O 1
ATOM 1412 N N . HIS A 1 193 ? -20.953 7.316 25.094 1 74.81 193 HIS A N 1
ATOM 1413 C CA . HIS A 1 193 ? -21.625 6.871 26.297 1 74.81 193 HIS A CA 1
ATOM 1414 C C . HIS A 1 193 ? -21.078 7.57 27.547 1 74.81 193 HIS A C 1
ATOM 1416 O O . HIS A 1 193 ? -21.688 7.516 28.609 1 74.81 193 HIS A O 1
ATOM 1422 N N . LEU A 1 194 ? -20.078 8.312 27.438 1 79.06 194 LEU A N 1
ATOM 1423 C CA . LEU A 1 194 ? -19.422 8.969 28.562 1 79.06 194 LEU A CA 1
ATOM 1424 C C . LEU A 1 194 ? -20.125 10.273 28.906 1 79.06 194 LEU A C 1
ATOM 1426 O O . LEU A 1 194 ? -20.719 10.914 28.047 1 79.06 194 LEU A O 1
ATOM 1430 N N . PRO A 1 195 ? -20.016 10.594 30.266 1 86.5 195 PRO A N 1
ATOM 1431 C CA . PRO A 1 195 ? -20.578 11.891 30.641 1 86.5 195 PRO A CA 1
ATOM 1432 C C . PRO A 1 195 ? -19.922 13.055 29.906 1 86.5 195 PRO A C 1
ATOM 1434 O O . PRO A 1 195 ? -18.734 12.977 29.547 1 86.5 195 PRO A O 1
ATOM 1437 N N . SER A 1 196 ? -20.625 14.117 29.766 1 86.19 196 SER A N 1
ATOM 1438 C CA . SER A 1 196 ? -20.266 15.234 28.891 1 86.19 196 SER A CA 1
ATOM 1439 C C . SER A 1 196 ? -18.922 15.844 29.297 1 86.19 196 SER A C 1
ATOM 1441 O O . SER A 1 196 ? -18.047 16.047 28.469 1 86.19 196 SER A O 1
ATOM 1443 N N . PRO A 1 197 ? -18.734 16.156 30.625 1 89.75 197 PRO A N 1
ATOM 1444 C CA . PRO A 1 197 ? -17.453 16.766 30.984 1 89.75 197 PRO A CA 1
ATOM 1445 C C . PRO A 1 197 ? -16.266 15.828 30.734 1 89.75 197 PRO A C 1
ATOM 1447 O O . PRO A 1 197 ? -15.188 16.281 30.344 1 89.75 197 PRO A O 1
ATOM 1450 N N . VAL A 1 198 ? -16.453 14.617 31.016 1 90.62 198 VAL A N 1
ATOM 1451 C CA . VAL A 1 198 ? -15.406 13.625 30.812 1 90.62 198 VAL A CA 1
ATOM 1452 C C . VAL A 1 198 ? -15.133 13.453 29.312 1 90.62 198 VAL A C 1
ATOM 1454 O O . VAL A 1 198 ? -13.984 13.328 28.891 1 90.62 198 VAL A O 1
ATOM 1457 N N . ARG A 1 199 ? -16.125 13.445 28.578 1 91.75 199 ARG A N 1
ATOM 1458 C CA . ARG A 1 199 ? -16.031 13.32 27.125 1 91.75 199 ARG A CA 1
ATOM 1459 C C . ARG A 1 199 ? -15.25 14.492 26.531 1 91.75 199 ARG A C 1
ATOM 1461 O O . ARG A 1 199 ? -14.414 14.305 25.656 1 91.75 199 ARG A O 1
ATOM 1468 N N . ARG A 1 200 ? -15.555 15.641 27.016 1 92.88 200 ARG A N 1
ATOM 1469 C CA . ARG A 1 200 ? -14.875 16.844 26.531 1 92.88 200 ARG A CA 1
ATOM 1470 C C . ARG A 1 200 ? -13.398 16.812 26.922 1 92.88 200 ARG A C 1
ATOM 1472 O O . ARG A 1 200 ? -12.539 17.141 26.094 1 92.88 200 ARG A O 1
ATOM 1479 N N . ALA A 1 201 ? -13.156 16.453 28.125 1 94.56 201 ALA A N 1
ATOM 1480 C CA . ALA A 1 201 ? -11.773 16.375 28.578 1 94.56 201 ALA A CA 1
ATOM 1481 C C . ALA A 1 201 ? -10.992 15.336 27.781 1 94.56 201 ALA A C 1
ATOM 1483 O O . ALA A 1 201 ? -9.828 15.562 27.422 1 94.56 201 ALA A O 1
ATOM 1484 N N . LEU A 1 202 ? -11.625 14.289 27.562 1 93.94 202 LEU A N 1
ATOM 1485 C CA . LEU A 1 202 ? -10.992 13.234 26.781 1 93.94 202 LEU A CA 1
ATOM 1486 C C . LEU A 1 202 ? -10.727 13.688 25.359 1 93.94 202 LEU A C 1
ATOM 1488 O O . LEU A 1 202 ? -9.664 13.414 24.797 1 93.94 202 LEU A O 1
ATOM 1492 N N . GLY A 1 203 ? -11.672 14.344 24.797 1 95.06 203 GLY A N 1
ATOM 1493 C CA . GLY A 1 203 ? -11.508 14.859 23.453 1 95.06 203 GLY A CA 1
ATOM 1494 C C . GLY A 1 203 ? -10.359 15.844 23.328 1 95.06 203 GLY A C 1
ATOM 1495 O O . GLY A 1 203 ? -9.578 15.773 22.375 1 95.06 203 GLY A O 1
ATOM 1496 N N . ILE A 1 204 ? -10.281 16.688 24.234 1 95.56 204 ILE A N 1
ATOM 1497 C CA . ILE A 1 204 ? -9.211 17.688 24.25 1 95.56 204 ILE A CA 1
ATOM 1498 C C . ILE A 1 204 ? -7.859 16.984 24.422 1 95.56 204 ILE A C 1
ATOM 1500 O O . ILE A 1 204 ? -6.902 17.297 23.703 1 95.56 204 ILE A O 1
ATOM 1504 N N . PHE A 1 205 ? -7.84 16.062 25.297 1 97.19 205 PHE A N 1
ATOM 1505 C CA . PHE A 1 205 ? -6.609 15.32 25.531 1 97.19 205 PHE A CA 1
ATOM 1506 C C . PHE A 1 205 ? -6.176 14.578 24.266 1 97.19 205 PHE A C 1
ATOM 1508 O O . PHE A 1 205 ? -5.008 14.641 23.891 1 97.19 205 PHE A O 1
ATOM 1515 N N . LEU A 1 206 ? -7.066 13.922 23.641 1 97.19 206 LEU A N 1
ATOM 1516 C CA . LEU A 1 206 ? -6.766 13.172 22.422 1 97.19 206 LEU A CA 1
ATOM 1517 C C . LEU A 1 206 ? -6.355 14.109 21.281 1 97.19 206 LEU A C 1
ATOM 1519 O O . LEU A 1 206 ? -5.512 13.758 20.453 1 97.19 206 LEU A O 1
ATOM 1523 N N . ALA A 1 207 ? -6.953 15.266 21.281 1 97.06 207 ALA A N 1
ATOM 1524 C CA . ALA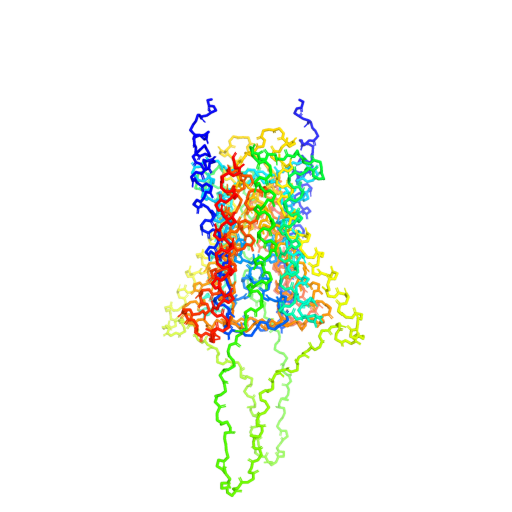 A 1 207 ? -6.605 16.234 20.25 1 97.06 207 ALA A CA 1
ATOM 1525 C C . ALA A 1 207 ? -5.164 16.719 20.406 1 97.06 207 ALA A C 1
ATOM 1527 O O . ALA A 1 207 ? -4.426 16.828 19.438 1 97.06 207 ALA A O 1
ATOM 1528 N N . ILE A 1 208 ? -4.828 16.984 21.625 1 97.69 208 ILE A N 1
ATOM 1529 C CA . ILE A 1 208 ? -3.459 17.406 21.906 1 97.69 208 ILE A CA 1
ATOM 1530 C C . ILE A 1 208 ? -2.492 16.266 21.578 1 97.69 208 ILE A C 1
ATOM 1532 O O . ILE A 1 208 ? -1.439 16.484 20.969 1 97.69 208 ILE A O 1
ATOM 1536 N N . LEU A 1 209 ? -2.854 15.086 21.906 1 98.06 209 LEU A N 1
ATOM 1537 C CA . LEU A 1 209 ? -2.027 13.914 21.641 1 98.06 209 LEU A CA 1
ATOM 1538 C C . LEU A 1 209 ? -1.863 13.711 20.125 1 98.06 209 LEU A C 1
ATOM 1540 O O . LEU A 1 209 ? -0.758 13.445 19.656 1 98.06 209 LEU A O 1
ATOM 1544 N N . ALA A 1 210 ? -2.963 13.805 19.438 1 97.88 210 ALA A N 1
ATOM 1545 C CA . ALA A 1 210 ? -2.902 13.695 17.969 1 97.88 210 ALA A CA 1
ATOM 1546 C C . ALA A 1 210 ? -1.991 14.766 17.391 1 97.88 210 ALA A C 1
ATOM 1548 O O . ALA A 1 210 ? -1.185 14.484 16.5 1 97.88 210 ALA A O 1
ATOM 1549 N N . GLY A 1 211 ? -2.113 16 17.906 1 97.81 211 GLY A N 1
ATOM 1550 C CA . GLY A 1 211 ? -1.247 17.078 17.453 1 97.81 211 GLY A CA 1
ATOM 1551 C C . GLY A 1 211 ? 0.222 16.812 17.734 1 97.81 211 GLY A C 1
ATOM 1552 O O . GLY A 1 211 ? 1.079 17.156 16.906 1 97.81 211 GLY A O 1
ATOM 1553 N N . SER A 1 212 ? 0.471 16.219 18.812 1 97.88 212 SER A N 1
ATOM 1554 C CA . SER A 1 212 ? 1.849 15.859 19.125 1 97.88 212 SER A CA 1
ATOM 1555 C C . SER A 1 212 ? 2.396 14.82 18.156 1 97.88 212 SER A C 1
ATOM 1557 O O . SER A 1 212 ? 3.557 14.898 17.75 1 97.88 212 SER A O 1
ATOM 1559 N N . PHE A 1 213 ? 1.602 13.867 17.734 1 98.19 213 PHE A N 1
ATOM 1560 C CA . PHE A 1 213 ? 2.014 12.859 16.766 1 98.19 213 PHE A CA 1
ATOM 1561 C C . PHE A 1 213 ? 2.264 13.5 15.406 1 98.19 213 PHE A C 1
ATOM 1563 O O . PHE A 1 213 ? 3.271 13.219 14.758 1 98.19 213 PHE A O 1
ATOM 1570 N N . TYR A 1 214 ? 1.37 14.422 15.031 1 96.88 214 TYR A N 1
ATOM 1571 C CA . TYR A 1 214 ? 1.542 15.141 13.781 1 96.88 214 TYR A CA 1
ATOM 1572 C C . TYR A 1 214 ? 2.824 15.961 13.797 1 96.88 214 TYR A C 1
ATOM 1574 O O . TYR A 1 214 ? 3.605 15.922 12.844 1 96.88 214 TYR A O 1
ATOM 1582 N N . GLY A 1 215 ? 3.031 16.656 14.859 1 96.75 215 GLY A N 1
ATOM 1583 C CA . GLY A 1 215 ? 4.148 17.578 14.977 1 96.75 215 GLY A CA 1
ATOM 1584 C C . GLY A 1 215 ? 5.496 16.891 14.977 1 96.75 215 GLY A C 1
ATOM 1585 O O . GLY A 1 215 ? 6.5 17.469 14.547 1 96.75 215 GLY A O 1
ATOM 1586 N N . ASN A 1 216 ? 5.504 15.656 15.398 1 97.19 216 ASN A N 1
ATOM 1587 C CA . ASN A 1 216 ? 6.777 14.953 15.523 1 97.19 216 ASN A CA 1
ATOM 1588 C C . ASN A 1 216 ? 6.973 13.945 14.398 1 97.19 216 ASN A C 1
ATOM 1590 O O . ASN A 1 216 ? 7.844 13.078 14.477 1 97.19 216 ASN A O 1
ATOM 1594 N N . THR A 1 217 ? 6.211 14.07 13.383 1 97 217 THR A N 1
ATOM 1595 C CA . THR A 1 217 ? 6.285 13.148 12.25 1 97 217 THR A CA 1
ATOM 1596 C C . THR A 1 217 ? 7.633 13.266 11.547 1 97 217 THR A C 1
ATOM 1598 O O . THR A 1 217 ? 8.117 12.297 10.961 1 97 217 THR A O 1
ATOM 1601 N N . PHE A 1 218 ? 8.336 14.453 11.625 1 97.19 218 PHE A N 1
ATOM 1602 C CA . PHE A 1 218 ? 9.57 14.695 10.883 1 97.19 218 PHE A CA 1
ATOM 1603 C C . PHE A 1 218 ? 10.789 14.414 11.758 1 97.19 218 PHE A C 1
ATOM 1605 O O . PHE A 1 218 ? 11.922 14.414 11.273 1 97.19 218 PHE A O 1
ATOM 1612 N N . VAL A 1 219 ? 10.578 14.148 13.008 1 96.31 219 VAL A N 1
ATOM 1613 C CA . VAL A 1 219 ? 11.672 14.031 13.969 1 96.31 219 VAL A CA 1
ATOM 1614 C C . VAL A 1 219 ? 12.578 12.867 13.578 1 96.31 219 VAL A C 1
ATOM 1616 O O . VAL A 1 219 ? 13.805 13.008 13.547 1 96.31 219 VAL A O 1
ATOM 1619 N N . PRO A 1 220 ? 12 11.688 13.203 1 96.44 220 PRO A N 1
ATOM 1620 C CA . PRO A 1 220 ? 12.883 10.594 12.805 1 96.44 220 PRO A CA 1
ATOM 1621 C C . PRO A 1 220 ? 13.727 10.93 11.578 1 96.44 220 PRO A C 1
ATOM 1623 O O . PRO A 1 220 ? 14.891 10.539 11.5 1 96.44 220 PRO A O 1
ATOM 1626 N N . THR A 1 221 ? 13.156 11.633 10.68 1 95.25 221 THR A N 1
ATOM 1627 C CA . THR A 1 221 ? 13.883 12.039 9.484 1 95.25 221 THR A CA 1
ATOM 1628 C C . THR A 1 221 ? 15.008 13.016 9.836 1 95.25 221 THR A C 1
ATOM 1630 O O . THR A 1 221 ? 16.125 12.883 9.336 1 95.25 221 THR A O 1
ATOM 1633 N N . ILE A 1 222 ? 14.727 13.977 10.688 1 94.69 222 ILE A N 1
ATOM 1634 C CA . ILE A 1 222 ? 15.734 14.938 11.125 1 94.69 222 ILE A CA 1
ATOM 1635 C C . ILE A 1 222 ? 16.859 14.211 11.852 1 94.69 222 ILE A C 1
ATOM 1637 O O . ILE A 1 222 ? 18.031 14.539 11.672 1 94.69 222 ILE A O 1
ATOM 1641 N N . TYR A 1 223 ? 16.438 13.242 12.617 1 95 223 TYR A N 1
ATOM 1642 C CA . TYR A 1 223 ? 17.422 12.461 13.359 1 95 223 TYR A CA 1
ATOM 1643 C C . TYR A 1 223 ? 18.375 11.734 12.406 1 95 223 TYR A C 1
ATOM 1645 O O . TYR A 1 223 ? 19.594 11.734 12.602 1 95 223 TYR A O 1
ATOM 1653 N N . ILE A 1 224 ? 17.891 11.133 11.359 1 94.06 224 ILE A N 1
ATOM 1654 C CA . ILE A 1 224 ? 18.703 10.422 10.375 1 94.06 224 ILE A CA 1
ATOM 1655 C C . ILE A 1 224 ? 19.641 11.406 9.672 1 94.06 224 ILE A C 1
ATOM 1657 O O . ILE A 1 224 ? 20.828 11.148 9.531 1 94.06 224 ILE A O 1
ATOM 1661 N N . GLN A 1 225 ? 19.141 12.531 9.305 1 91.88 225 GLN A N 1
ATOM 1662 C CA . GLN A 1 225 ? 19.906 13.539 8.578 1 91.88 225 GLN A CA 1
ATOM 1663 C C . GLN A 1 225 ? 21.047 14.086 9.438 1 91.88 225 GLN A C 1
ATOM 1665 O O . GLN A 1 225 ? 22.109 14.422 8.922 1 91.88 225 GLN A O 1
ATOM 1670 N N . SER A 1 226 ? 20.859 14.094 10.727 1 91.69 226 SER A N 1
ATOM 1671 C CA . SER A 1 226 ? 21.828 14.75 11.602 1 91.69 226 SER A CA 1
ATOM 1672 C C . SER A 1 226 ? 22.781 13.734 12.227 1 91.69 226 SER A C 1
ATOM 1674 O O . SER A 1 226 ? 23.953 14.039 12.453 1 91.69 226 SER A O 1
ATOM 1676 N N . MET A 1 227 ? 22.25 12.539 12.516 1 90.62 227 MET A N 1
ATOM 1677 C CA . MET A 1 227 ? 23.031 11.633 13.359 1 90.62 227 MET A CA 1
ATOM 1678 C C . MET A 1 227 ? 23.656 10.523 12.523 1 90.62 227 MET A C 1
ATOM 1680 O O . MET A 1 227 ? 24.625 9.883 12.961 1 90.62 227 MET A O 1
ATOM 1684 N N . VAL A 1 228 ? 23.156 10.227 11.43 1 89.38 228 VAL A N 1
ATOM 1685 C CA . VAL A 1 228 ? 23.703 9.156 10.609 1 89.38 228 VAL A CA 1
ATOM 1686 C C . VAL A 1 228 ? 24.719 9.719 9.617 1 89.38 228 VAL A C 1
ATOM 1688 O O . VAL A 1 228 ? 24.391 10.602 8.82 1 89.38 228 VAL A O 1
ATOM 1691 N N . LYS A 1 229 ? 25.875 9.227 9.664 1 89.19 229 LYS A N 1
ATOM 1692 C CA . LYS A 1 229 ? 26.953 9.703 8.805 1 89.19 229 LYS A CA 1
ATOM 1693 C C . LYS A 1 229 ? 26.672 9.383 7.34 1 89.19 229 LYS A C 1
ATOM 1695 O O . LYS A 1 229 ? 26.344 8.25 7 1 89.19 229 LYS A O 1
ATOM 1700 N N . GLY A 1 230 ? 26.688 10.391 6.512 1 86.69 230 GLY A N 1
ATOM 1701 C CA . GLY A 1 230 ? 26.547 10.195 5.078 1 86.69 230 GLY A CA 1
ATOM 1702 C C . GLY A 1 230 ? 25.094 10.195 4.629 1 86.69 230 GLY A C 1
ATOM 1703 O O . GLY A 1 230 ? 24.812 9.977 3.449 1 86.69 230 GLY A O 1
ATOM 1704 N N . ALA A 1 231 ? 24.281 10.438 5.566 1 89.25 231 ALA A N 1
ATOM 1705 C CA . ALA A 1 231 ? 22.859 10.445 5.227 1 89.25 231 ALA A CA 1
ATOM 1706 C C . ALA A 1 231 ? 22.516 11.625 4.328 1 89.25 231 ALA A C 1
ATOM 1708 O O . ALA A 1 231 ? 23.078 12.711 4.48 1 89.25 231 ALA A O 1
ATOM 1709 N N . SER A 1 232 ? 21.641 11.328 3.457 1 89.81 232 SER A N 1
ATOM 1710 C CA . SER A 1 232 ? 21.203 12.367 2.529 1 89.81 232 SER A CA 1
ATOM 1711 C C . SER A 1 232 ? 20.516 13.5 3.262 1 89.81 232 SER A C 1
ATOM 1713 O O . SER A 1 232 ? 19.766 13.273 4.211 1 89.81 232 SER A O 1
ATOM 1715 N N . GLN A 1 233 ? 20.75 14.711 2.771 1 89.56 233 GLN A N 1
ATOM 1716 C CA . GLN A 1 233 ? 20.109 15.883 3.377 1 89.56 233 GLN A CA 1
ATOM 1717 C C . GLN A 1 233 ? 18.859 16.281 2.605 1 89.56 233 GLN A C 1
ATOM 1719 O O . GLN A 1 233 ? 18.141 17.188 3.025 1 89.56 233 GLN A O 1
ATOM 1724 N N . ALA A 1 234 ? 18.641 15.57 1.551 1 88.94 234 ALA A N 1
ATOM 1725 C CA . ALA A 1 234 ? 17.453 15.859 0.746 1 88.94 234 ALA A CA 1
ATOM 1726 C C . ALA A 1 234 ? 16.203 15.281 1.39 1 88.94 234 ALA A C 1
ATOM 1728 O O . ALA A 1 234 ? 16.141 14.078 1.667 1 88.94 234 ALA A O 1
ATOM 1729 N N . GLY A 1 235 ? 15.242 16.125 1.589 1 90.44 235 GLY A N 1
ATOM 1730 C CA . GLY A 1 235 ? 14.008 15.688 2.217 1 90.44 235 GLY A CA 1
ATOM 1731 C C . GLY A 1 235 ? 13.258 14.648 1.404 1 90.44 235 GLY A C 1
ATOM 1732 O O . GLY A 1 235 ? 12.586 13.781 1.966 1 90.44 235 GLY A O 1
ATOM 1733 N N . SER A 1 236 ? 13.383 14.703 0.109 1 91.44 236 SER A N 1
ATOM 1734 C CA . SER A 1 236 ? 12.656 13.82 -0.797 1 91.44 236 SER A CA 1
ATOM 1735 C C . SER A 1 236 ? 13.086 12.375 -0.623 1 91.44 236 SER A C 1
ATOM 1737 O O . SER A 1 236 ? 12.32 11.453 -0.92 1 91.44 236 SER A O 1
ATOM 1739 N N . ASP A 1 237 ? 14.297 12.133 -0.066 1 93.44 237 ASP A N 1
ATOM 1740 C CA . ASP A 1 237 ? 14.859 10.789 0.046 1 93.44 237 ASP A CA 1
ATOM 1741 C C . ASP A 1 237 ? 14.18 10 1.162 1 93.44 237 ASP A C 1
ATOM 1743 O O . ASP A 1 237 ? 14.297 8.773 1.229 1 93.44 237 ASP A O 1
ATOM 1747 N N . TYR A 1 238 ? 13.406 10.656 1.974 1 95.19 238 TYR A N 1
ATOM 1748 C CA . TYR A 1 238 ? 12.844 10.008 3.15 1 95.19 238 TYR A CA 1
ATOM 1749 C C . TYR A 1 238 ? 11.328 9.883 3.039 1 95.19 238 TYR A C 1
ATOM 1751 O O . TYR A 1 238 ? 10.688 9.266 3.893 1 95.19 238 TYR A O 1
ATOM 1759 N N . VAL A 1 239 ? 10.773 10.445 1.977 1 96.94 239 VAL A N 1
ATOM 1760 C CA . VAL A 1 239 ? 9.328 10.492 1.792 1 96.94 239 VAL A CA 1
ATOM 1761 C C . VAL A 1 239 ? 8.781 9.078 1.629 1 96.94 239 VAL A C 1
ATOM 1763 O O . VAL A 1 239 ? 7.789 8.711 2.266 1 96.94 239 VAL A O 1
ATOM 1766 N N . PHE A 1 240 ? 9.438 8.305 0.792 1 97.56 240 PHE A N 1
ATOM 1767 C CA . PHE A 1 240 ? 8.961 6.957 0.506 1 97.56 240 PHE A CA 1
ATOM 1768 C C . PHE A 1 240 ? 8.883 6.125 1.781 1 97.56 240 PHE A C 1
ATOM 1770 O O . PHE A 1 240 ? 7.859 5.508 2.066 1 97.56 240 PHE A O 1
ATOM 1777 N N . ALA A 1 241 ? 9.984 6.102 2.568 1 96.75 241 ALA A N 1
ATOM 1778 C CA . ALA A 1 241 ? 10 5.344 3.814 1 96.75 241 ALA A CA 1
ATOM 1779 C C . ALA A 1 241 ? 8.914 5.832 4.773 1 96.75 241 ALA A C 1
ATOM 1781 O O . ALA A 1 241 ? 8.234 5.027 5.41 1 96.75 241 ALA A O 1
ATOM 1782 N N . ASN A 1 242 ? 8.766 7.145 4.875 1 98.19 242 ASN A N 1
ATOM 1783 C CA . ASN A 1 242 ? 7.73 7.723 5.719 1 98.19 242 ASN A CA 1
ATOM 1784 C C . ASN A 1 242 ? 6.336 7.277 5.277 1 98.19 242 ASN A C 1
ATOM 1786 O O . ASN A 1 242 ? 5.5 6.93 6.109 1 98.19 242 ASN A O 1
ATOM 1790 N N . PHE A 1 243 ? 6.07 7.285 3.971 1 98.69 243 PHE A N 1
ATOM 1791 C CA . PHE A 1 243 ? 4.766 6.938 3.424 1 98.69 243 PHE A CA 1
ATOM 1792 C C . PHE A 1 243 ? 4.484 5.449 3.6 1 98.69 243 PHE A C 1
ATOM 1794 O O . PHE A 1 243 ? 3.336 5.047 3.795 1 98.69 243 PHE A O 1
ATOM 1801 N N . VAL A 1 244 ? 5.523 4.617 3.545 1 98.19 244 VAL A N 1
ATOM 1802 C CA . VAL A 1 244 ? 5.352 3.201 3.844 1 98.19 244 VAL A CA 1
ATOM 1803 C C . VAL A 1 244 ? 4.914 3.027 5.297 1 98.19 244 VAL A C 1
ATOM 1805 O O . VAL A 1 244 ? 4.051 2.197 5.594 1 98.19 244 VAL A O 1
ATOM 1808 N N . GLY A 1 245 ? 5.516 3.816 6.168 1 98.44 245 GLY A N 1
ATOM 1809 C CA . GLY A 1 245 ? 5.102 3.795 7.562 1 98.44 245 GLY A CA 1
ATOM 1810 C C . GLY A 1 245 ? 3.652 4.199 7.762 1 98.44 245 GLY A C 1
ATOM 1811 O O . GLY A 1 245 ? 2.936 3.594 8.562 1 98.44 245 GLY A O 1
ATOM 1812 N N . ILE A 1 246 ? 3.285 5.242 7.047 1 98.62 246 ILE A N 1
ATOM 1813 C CA . ILE A 1 246 ? 1.903 5.703 7.098 1 98.62 246 ILE A CA 1
ATOM 1814 C C . ILE A 1 246 ? 0.968 4.582 6.648 1 98.62 246 ILE A C 1
ATOM 1816 O O . ILE A 1 246 ? -0.005 4.266 7.332 1 98.62 246 ILE A O 1
ATOM 1820 N N . TRP A 1 247 ? 1.249 3.988 5.566 1 98.56 247 TRP A N 1
ATOM 1821 C CA . TRP A 1 247 ? 0.403 2.969 4.957 1 98.56 247 TRP A CA 1
ATOM 1822 C C . TRP A 1 247 ? 0.32 1.728 5.84 1 98.56 247 TRP A C 1
ATOM 1824 O O . TRP A 1 247 ? -0.769 1.2 6.078 1 98.56 247 TRP A O 1
ATOM 1834 N N . LEU A 1 248 ? 1.467 1.229 6.324 1 98.06 248 LEU A N 1
ATOM 1835 C CA . LEU A 1 248 ? 1.483 0.027 7.152 1 98.06 248 LEU A CA 1
ATOM 1836 C C . LEU A 1 248 ? 0.689 0.239 8.438 1 98.06 248 LEU A C 1
ATOM 1838 O O . LEU A 1 248 ? -0.108 -0.617 8.828 1 98.06 248 LEU A O 1
ATOM 1842 N N . THR A 1 249 ? 0.926 1.329 9.078 1 98 249 THR A N 1
ATOM 1843 C CA . THR A 1 249 ? 0.228 1.627 10.328 1 98 249 THR A CA 1
ATOM 1844 C C . THR A 1 249 ? -1.274 1.754 10.086 1 98 249 THR A C 1
ATOM 1846 O O . THR A 1 249 ? -2.078 1.227 10.859 1 98 249 THR A O 1
ATOM 1849 N N . SER A 1 250 ? -1.594 2.451 9.031 1 97.75 250 SER A N 1
ATOM 1850 C CA . SER A 1 250 ? -3.01 2.592 8.711 1 97.75 250 SER A CA 1
ATOM 1851 C C . SER A 1 250 ? -3.646 1.236 8.414 1 97.75 250 SER A C 1
ATOM 1853 O O . SER A 1 250 ? -4.805 0.999 8.773 1 97.75 250 SER A O 1
ATOM 1855 N N . THR A 1 251 ? -2.973 0.326 7.77 1 97.19 251 THR A N 1
ATOM 1856 C CA . THR A 1 251 ? -3.475 -1.009 7.465 1 97.19 251 THR A CA 1
ATOM 1857 C C . THR A 1 251 ? -3.666 -1.82 8.742 1 97.19 251 THR A C 1
ATOM 1859 O O . THR A 1 251 ? -4.695 -2.479 8.914 1 97.19 251 THR A O 1
ATOM 1862 N N . VAL A 1 252 ? -2.729 -1.71 9.617 1 96.81 252 VAL A N 1
ATOM 1863 C CA . VAL A 1 252 ? -2.818 -2.43 10.883 1 96.81 252 VAL A CA 1
ATOM 1864 C C . VAL A 1 252 ? -4.004 -1.908 11.688 1 96.81 252 VAL A C 1
ATOM 1866 O O . VAL A 1 252 ? -4.773 -2.691 12.25 1 96.81 252 VAL A O 1
ATOM 1869 N N . ILE A 1 253 ? -4.117 -0.619 11.727 1 96.62 253 ILE A N 1
ATOM 1870 C CA . ILE A 1 253 ? -5.227 -0.012 12.453 1 96.62 253 ILE A CA 1
ATOM 1871 C C . ILE A 1 253 ? -6.551 -0.46 11.836 1 96.62 253 ILE A C 1
ATOM 1873 O O . ILE A 1 253 ? -7.488 -0.809 12.555 1 96.62 253 ILE A O 1
ATOM 1877 N N . PHE A 1 254 ? -6.633 -0.496 10.57 1 96.12 254 PHE A N 1
ATOM 1878 C CA . PHE A 1 254 ? -7.855 -0.903 9.891 1 96.12 254 PHE A CA 1
ATOM 1879 C C . PHE A 1 254 ? -8.172 -2.367 10.18 1 96.12 254 PHE A C 1
ATOM 1881 O O . PHE A 1 254 ? -9.328 -2.729 10.398 1 96.12 254 PHE A O 1
ATOM 1888 N N . VAL A 1 255 ? -7.176 -3.209 10.133 1 95.44 255 VAL A N 1
ATOM 1889 C CA . VAL A 1 255 ? -7.359 -4.633 10.398 1 95.44 255 VAL A CA 1
ATOM 1890 C C . VAL A 1 255 ? -7.859 -4.836 11.82 1 95.44 255 VAL A C 1
ATOM 1892 O O . VAL A 1 255 ? -8.805 -5.59 12.055 1 95.44 255 VAL A O 1
ATOM 1895 N N . LEU A 1 256 ? -7.273 -4.176 12.781 1 94.31 256 LEU A N 1
ATOM 1896 C CA . LEU A 1 256 ? -7.703 -4.27 14.172 1 94.31 256 LEU A CA 1
ATOM 1897 C C . LEU A 1 256 ? -9.133 -3.76 14.336 1 94.31 256 LEU A C 1
ATOM 1899 O O . LEU A 1 256 ? -9.93 -4.355 15.062 1 94.31 256 LEU A O 1
ATOM 1903 N N . TYR A 1 257 ? -9.406 -2.67 13.656 1 93.19 257 TYR A N 1
ATOM 1904 C CA . TYR A 1 257 ? -10.75 -2.109 13.672 1 93.19 257 TYR A CA 1
ATOM 1905 C C . TYR A 1 257 ? -11.766 -3.107 13.125 1 93.19 257 TYR A C 1
ATOM 1907 O O . TYR A 1 257 ? -12.82 -3.322 13.727 1 93.19 257 TYR A O 1
ATOM 1915 N N . ALA A 1 258 ? -11.422 -3.732 12.039 1 92.75 258 ALA A N 1
ATOM 1916 C CA . ALA A 1 258 ? -12.305 -4.715 11.422 1 92.75 258 ALA A CA 1
ATOM 1917 C C . ALA A 1 258 ? -12.492 -5.934 12.32 1 92.75 258 ALA A C 1
ATOM 1919 O O . ALA A 1 258 ? -13.586 -6.5 12.383 1 92.75 258 ALA A O 1
ATOM 1920 N N . LEU A 1 259 ? -11.477 -6.332 13.008 1 92.94 259 LEU A N 1
ATOM 1921 C CA . LEU A 1 259 ? -11.562 -7.469 13.922 1 92.94 259 LEU A CA 1
ATOM 1922 C C . LEU A 1 259 ? -12.445 -7.141 15.117 1 92.94 259 LEU A C 1
ATOM 1924 O O . LEU A 1 259 ? -13.25 -7.969 15.547 1 92.94 259 LEU A O 1
ATOM 1928 N N . VAL A 1 260 ? -12.32 -5.922 15.633 1 90.25 260 VAL A N 1
ATOM 1929 C CA . VAL A 1 260 ? -13.109 -5.488 16.781 1 90.25 260 VAL A CA 1
ATOM 1930 C C . VAL A 1 260 ? -14.586 -5.402 16.391 1 90.25 260 VAL A C 1
ATOM 1932 O O . VAL A 1 260 ? -15.461 -5.723 17.188 1 90.25 260 VAL A O 1
ATOM 1935 N N . LYS A 1 261 ? -14.828 -5.027 15.141 1 91.25 261 LYS A N 1
ATOM 1936 C CA . LYS A 1 261 ? -16.203 -4.934 14.656 1 91.25 261 LYS A CA 1
ATOM 1937 C C . LYS A 1 261 ? -16.688 -6.27 14.094 1 91.25 261 LYS A C 1
ATOM 1939 O O . LYS A 1 261 ? -17.672 -6.324 13.359 1 91.25 261 LYS A O 1
ATOM 1944 N N . ARG A 1 262 ? -15.961 -7.383 14.336 1 91.19 262 ARG A N 1
ATOM 1945 C CA . ARG A 1 262 ? -16.328 -8.734 13.938 1 91.19 262 ARG A CA 1
ATOM 1946 C C . ARG A 1 262 ? -16.5 -8.828 12.422 1 91.19 262 ARG A C 1
ATOM 1948 O O . ARG A 1 262 ? -17.516 -9.352 11.938 1 91.19 262 ARG A O 1
ATOM 1955 N N . ASN A 1 263 ? -15.594 -8.195 11.734 1 90.31 263 ASN A N 1
ATOM 1956 C CA . ASN A 1 263 ? -15.492 -8.227 10.281 1 90.31 263 ASN A CA 1
ATOM 1957 C C . ASN A 1 263 ? -16.656 -7.492 9.617 1 90.31 263 ASN A C 1
ATOM 1959 O O . ASN A 1 263 ? -17.078 -7.859 8.516 1 90.31 263 ASN A O 1
ATOM 1963 N N . GLN A 1 264 ? -17.219 -6.523 10.289 1 87.94 264 GLN A N 1
ATOM 1964 C CA . GLN A 1 264 ? -18.219 -5.625 9.727 1 87.94 264 GLN A CA 1
ATOM 1965 C C . GLN A 1 264 ? -17.812 -4.164 9.891 1 87.94 264 GLN A C 1
ATOM 1967 O O . GLN A 1 264 ? -18.531 -3.389 10.531 1 87.94 264 GLN A O 1
ATOM 1972 N N . PRO A 1 265 ? -16.75 -3.912 9.289 1 87.62 265 PRO A N 1
ATOM 1973 C CA . PRO A 1 265 ? -16.312 -2.523 9.406 1 87.62 265 PRO A CA 1
ATOM 1974 C C . PRO A 1 265 ? -17.125 -1.562 8.547 1 87.62 265 PRO A C 1
ATOM 1976 O O . PRO A 1 265 ? -17.766 -1.982 7.578 1 87.62 265 PRO A O 1
ATOM 1979 N N . TRP A 1 266 ? -17.172 -0.332 9.039 1 86.88 266 TRP A N 1
ATOM 1980 C CA . TRP A 1 266 ? -17.703 0.695 8.148 1 86.88 266 TRP A CA 1
ATOM 1981 C C . TRP A 1 266 ? -16.719 0.998 7.023 1 86.88 266 TRP A C 1
ATOM 1983 O O . TRP A 1 266 ? -15.508 1.108 7.258 1 86.88 266 TRP A O 1
ATOM 1993 N N . PHE A 1 267 ? -17.188 0.89 5.855 1 89.69 267 PHE A N 1
ATOM 1994 C CA . PHE A 1 267 ? -16.359 1.142 4.688 1 89.69 267 PHE A CA 1
ATOM 1995 C C . PHE A 1 267 ? -17.094 2.006 3.672 1 89.69 267 PHE A C 1
ATOM 1997 O O . PHE A 1 267 ? -18.297 1.836 3.463 1 89.69 267 PHE A O 1
ATOM 2004 N N . PRO A 1 268 ? -16.359 3.002 3.137 1 88.06 268 PRO A N 1
ATOM 2005 C CA . PRO A 1 268 ? -17 3.865 2.143 1 88.06 268 PRO A CA 1
ATOM 2006 C C . PRO A 1 268 ? -17.562 3.082 0.96 1 88.06 268 PRO A C 1
ATOM 2008 O O . PRO A 1 268 ? -17.125 1.967 0.681 1 88.06 268 PRO A O 1
ATOM 2011 N N . THR A 1 269 ? -18.562 3.707 0.399 1 87.5 269 THR A N 1
ATOM 2012 C CA . THR A 1 269 ? -19.172 3.09 -0.776 1 87.5 269 THR A CA 1
ATOM 2013 C C . THR A 1 269 ? -18.156 2.947 -1.899 1 87.5 269 THR A C 1
ATOM 2015 O O . THR A 1 269 ? -17.094 3.59 -1.873 1 87.5 269 THR A O 1
ATOM 2018 N N . LYS A 1 270 ? -18.406 2.135 -2.803 1 89 270 LYS A N 1
ATOM 2019 C CA . LYS A 1 270 ? -17.516 1.849 -3.916 1 89 270 LYS A CA 1
ATOM 2020 C C . LYS A 1 270 ? -17.219 3.109 -4.723 1 89 270 LYS A C 1
ATOM 2022 O O . LYS A 1 270 ? -16.125 3.262 -5.273 1 89 270 LYS A O 1
ATOM 2027 N N . GLN A 1 271 ? -18.109 4.051 -4.719 1 92.12 271 GLN A N 1
ATOM 2028 C CA . GLN A 1 271 ? -17.938 5.281 -5.48 1 92.12 271 GLN A CA 1
ATOM 2029 C C . GLN A 1 271 ? -16.984 6.238 -4.777 1 92.12 271 GLN A C 1
ATOM 2031 O O . GLN A 1 271 ? -16.484 7.188 -5.387 1 92.12 271 GLN A O 1
ATOM 2036 N N . ALA A 1 272 ? -16.734 5.996 -3.564 1 93.62 272 ALA A N 1
ATOM 2037 C CA . ALA A 1 272 ? -15.906 6.898 -2.779 1 93.62 272 ALA A CA 1
ATOM 2038 C C . ALA A 1 272 ? -14.445 6.449 -2.799 1 93.62 272 ALA A C 1
ATOM 2040 O O . ALA A 1 272 ? -13.562 7.16 -2.305 1 93.62 272 ALA A O 1
ATOM 2041 N N . ILE A 1 273 ? -14.172 5.32 -3.436 1 94.44 273 ILE A N 1
ATOM 2042 C CA . ILE A 1 273 ? -12.836 4.746 -3.398 1 94.44 273 ILE A CA 1
ATOM 2043 C C . ILE A 1 273 ? -11.883 5.609 -4.223 1 94.44 273 ILE A C 1
ATOM 2045 O O . ILE A 1 273 ? -10.82 6.012 -3.734 1 94.44 273 ILE A O 1
ATOM 2049 N N . LEU A 1 274 ? -12.273 5.969 -5.43 1 95.44 274 LEU A N 1
ATOM 2050 C CA . LEU A 1 274 ? -11.398 6.746 -6.301 1 95.44 274 LEU A CA 1
ATOM 2051 C C . LEU A 1 274 ? -11.164 8.141 -5.727 1 95.44 274 LEU A C 1
ATOM 2053 O O . LEU A 1 274 ? -10.016 8.594 -5.652 1 95.44 274 LEU A O 1
ATOM 2057 N N . PRO A 1 275 ? -12.18 8.789 -5.262 1 95.75 275 PRO A N 1
ATOM 2058 C CA . PRO A 1 275 ? -11.961 10.094 -4.637 1 95.75 275 PRO A CA 1
ATOM 2059 C C . PRO A 1 275 ? -11.086 10.016 -3.393 1 95.75 275 PRO A C 1
ATOM 2061 O O . PRO A 1 275 ? -10.32 10.945 -3.105 1 95.75 275 PRO A O 1
ATOM 2064 N N . SER A 1 276 ? -11.219 8.961 -2.666 1 96.81 276 SER A N 1
ATOM 2065 C CA . SER A 1 276 ? -10.375 8.781 -1.487 1 96.81 276 SER A CA 1
ATOM 2066 C C . SER A 1 276 ? -8.906 8.633 -1.874 1 96.81 276 SER A C 1
ATOM 2068 O O . SER A 1 276 ? -8.023 9.18 -1.209 1 96.81 276 SER A O 1
ATOM 2070 N N . LEU A 1 277 ? -8.664 7.902 -2.92 1 97.56 277 LEU A N 1
ATOM 2071 C CA . LEU A 1 277 ? -7.301 7.75 -3.418 1 97.56 277 LEU A CA 1
ATOM 2072 C C . LEU A 1 277 ? -6.746 9.086 -3.896 1 97.56 277 LEU A C 1
ATOM 2074 O O . LEU A 1 277 ? -5.586 9.406 -3.643 1 97.56 277 LEU A O 1
ATOM 2078 N N . LEU A 1 278 ? -7.598 9.82 -4.559 1 97.19 278 LEU A N 1
ATOM 2079 C CA . LEU A 1 278 ? -7.184 11.141 -5.039 1 97.19 278 LEU A CA 1
ATOM 2080 C C . LEU A 1 278 ? -6.871 12.07 -3.875 1 97.19 278 LEU A C 1
ATOM 2082 O O . LEU A 1 278 ? -5.914 12.852 -3.936 1 97.19 278 LEU A O 1
ATOM 2086 N N . SER A 1 279 ? -7.711 12.031 -2.873 1 97.69 279 SER A N 1
ATOM 2087 C CA . SER A 1 279 ? -7.445 12.797 -1.659 1 97.69 279 SER A CA 1
ATOM 2088 C C . SER A 1 279 ? -6.082 12.445 -1.071 1 97.69 279 SER A C 1
ATOM 2090 O O . SER A 1 279 ? -5.336 13.328 -0.648 1 97.69 279 SER A O 1
ATOM 2092 N N . GLY A 1 280 ? -5.777 11.172 -1.066 1 98.38 280 GLY A N 1
ATOM 2093 C CA . GLY A 1 280 ? -4.48 10.719 -0.595 1 98.38 280 GLY A CA 1
ATOM 2094 C C . GLY A 1 280 ? -3.33 11.211 -1.455 1 98.38 280 GLY A C 1
ATOM 2095 O O . GLY A 1 280 ? -2.273 11.578 -0.937 1 98.38 280 GLY A O 1
ATOM 2096 N N . ILE A 1 281 ? -3.553 11.219 -2.693 1 98.38 281 ILE A N 1
ATOM 2097 C CA . ILE A 1 281 ? -2.521 11.672 -3.619 1 98.38 281 ILE A CA 1
ATOM 2098 C C . ILE A 1 281 ? -2.23 13.156 -3.379 1 98.38 281 ILE A C 1
ATOM 2100 O O . ILE A 1 281 ? -1.068 13.562 -3.291 1 98.38 281 ILE A O 1
ATOM 2104 N N . LEU A 1 282 ? -3.252 13.906 -3.23 1 98.06 282 LEU A N 1
ATOM 2105 C CA . LEU A 1 282 ? -3.076 15.328 -2.957 1 98.06 282 LEU A CA 1
ATOM 2106 C C . LEU A 1 282 ? -2.35 15.539 -1.633 1 98.06 282 LEU A C 1
ATOM 2108 O O . LEU A 1 282 ? -1.434 16.359 -1.547 1 98.06 282 LEU A O 1
ATOM 2112 N N . TRP A 1 283 ? -2.723 14.812 -0.658 1 98.19 283 TRP A N 1
ATOM 2113 C CA . TRP A 1 283 ? -2.057 14.891 0.638 1 98.19 283 TRP A CA 1
ATOM 2114 C C . TRP A 1 283 ? -0.59 14.492 0.524 1 98.19 283 TRP A C 1
ATOM 2116 O O . TRP A 1 283 ? 0.283 15.133 1.11 1 98.19 283 TRP A O 1
ATOM 2126 N N . GLY A 1 284 ? -0.375 13.398 -0.209 1 98.62 284 GLY A N 1
ATOM 2127 C CA . GLY A 1 284 ? 0.991 12.93 -0.385 1 98.62 284 GLY A CA 1
ATOM 2128 C C . GLY A 1 284 ? 1.887 13.945 -1.062 1 98.62 284 GLY A C 1
ATOM 2129 O O . GLY A 1 284 ? 3.053 14.102 -0.692 1 98.62 284 GLY A O 1
ATOM 2130 N N . VAL A 1 285 ? 1.364 14.602 -2.029 1 98.31 285 VAL A N 1
ATOM 2131 C CA . VAL A 1 285 ? 2.117 15.648 -2.717 1 98.31 285 VAL A CA 1
ATOM 2132 C C . VAL A 1 285 ? 2.414 16.797 -1.75 1 98.31 285 VAL A C 1
ATOM 2134 O O . VAL A 1 285 ? 3.525 17.328 -1.733 1 98.31 285 VAL A O 1
ATOM 2137 N N . ALA A 1 286 ? 1.448 17.141 -0.98 1 98.31 286 ALA A N 1
ATOM 2138 C CA . ALA A 1 286 ? 1.626 18.203 0.01 1 98.31 286 ALA A CA 1
ATOM 2139 C C . ALA A 1 286 ? 2.721 17.844 1.011 1 98.31 286 ALA A C 1
ATOM 2141 O O . ALA A 1 286 ? 3.641 18.625 1.247 1 98.31 286 ALA A O 1
ATOM 2142 N N . GLN A 1 287 ? 2.617 16.625 1.542 1 98.19 287 GLN A N 1
ATOM 2143 C CA . GLN A 1 287 ? 3.576 16.188 2.547 1 98.19 287 GLN A CA 1
ATOM 2144 C C . GLN A 1 287 ? 4.98 16.078 1.957 1 98.19 287 GLN A C 1
ATOM 2146 O O . GLN A 1 287 ? 5.965 16.391 2.629 1 98.19 287 GLN A O 1
ATOM 2151 N N . SER A 1 288 ? 5.059 15.609 0.747 1 97.75 288 SER A N 1
ATOM 2152 C CA . SER A 1 288 ? 6.352 15.531 0.074 1 97.75 288 SER A CA 1
ATOM 2153 C C . SER A 1 288 ? 6.965 16.922 -0.105 1 97.75 288 SER A C 1
ATOM 2155 O O . SER A 1 288 ? 8.172 17.094 0.084 1 97.75 288 SER A O 1
ATOM 2157 N N . SER A 1 289 ? 6.121 17.844 -0.468 1 97.44 289 SER A N 1
ATOM 2158 C CA . SER A 1 289 ? 6.582 19.219 -0.617 1 97.44 289 SER A CA 1
ATOM 2159 C C . SER A 1 289 ? 7.02 19.812 0.722 1 97.44 289 SER A C 1
ATOM 2161 O O . SER A 1 289 ? 7.945 20.625 0.779 1 97.44 289 SER A O 1
ATOM 2163 N N . TRP A 1 290 ? 6.324 19.391 1.72 1 97.38 290 TRP A N 1
ATOM 2164 C CA . TRP A 1 290 ? 6.699 19.844 3.059 1 97.38 290 TRP A CA 1
ATOM 2165 C C . TRP A 1 290 ? 8.078 19.312 3.445 1 97.38 290 TRP A C 1
ATOM 2167 O O . TRP A 1 290 ? 8.867 20.016 4.07 1 97.38 290 TRP A O 1
ATOM 2177 N N . PHE A 1 291 ? 8.391 18.094 3.068 1 96.81 291 PHE A N 1
ATOM 2178 C CA . PHE A 1 291 ? 9.719 17.531 3.285 1 96.81 291 PHE A CA 1
ATOM 2179 C C . PHE A 1 291 ? 10.781 18.375 2.602 1 96.81 291 PHE A C 1
ATOM 2181 O O . PHE A 1 291 ? 11.836 18.641 3.182 1 96.81 291 PHE A O 1
ATOM 2188 N N . ILE A 1 292 ? 10.484 18.766 1.443 1 94.44 292 ILE A N 1
ATOM 2189 C CA . ILE A 1 292 ? 11.422 19.562 0.659 1 94.44 292 ILE A CA 1
ATOM 2190 C C . ILE A 1 292 ? 11.586 20.938 1.296 1 94.44 292 ILE A C 1
ATOM 2192 O O . ILE A 1 292 ? 12.703 21.438 1.434 1 94.44 292 ILE A O 1
ATOM 2196 N N . ALA A 1 293 ? 10.508 21.516 1.691 1 95.69 293 ALA A N 1
ATOM 2197 C CA . ALA A 1 293 ? 10.539 22.828 2.33 1 95.69 293 ALA A CA 1
ATOM 2198 C C . ALA A 1 293 ? 11.328 22.781 3.635 1 95.69 293 ALA A C 1
ATOM 2200 O O . ALA A 1 293 ? 12.086 23.703 3.945 1 95.69 293 ALA A O 1
ATOM 2201 N N . ASN A 1 294 ? 11.125 21.734 4.387 1 94.62 294 ASN A N 1
ATOM 2202 C CA . ASN A 1 294 ? 11.844 21.562 5.648 1 94.62 294 ASN A CA 1
ATOM 2203 C C . ASN A 1 294 ? 13.352 21.5 5.43 1 94.62 294 ASN A C 1
ATOM 2205 O O . ASN A 1 294 ? 14.125 22.062 6.207 1 94.62 294 ASN A O 1
ATOM 2209 N N . ALA A 1 295 ? 13.742 20.781 4.438 1 91.75 295 ALA A N 1
ATOM 2210 C CA . ALA A 1 295 ? 15.164 20.656 4.145 1 91.75 295 ALA A CA 1
ATOM 2211 C C . ALA A 1 295 ? 15.758 21.984 3.703 1 91.75 295 ALA A C 1
ATOM 2213 O O . ALA A 1 295 ? 16.922 22.281 4.008 1 91.75 295 ALA A O 1
ATOM 2214 N N . ALA A 1 296 ? 14.969 22.859 3.074 1 91.56 296 ALA A N 1
ATOM 2215 C CA . ALA A 1 296 ? 15.461 24.109 2.492 1 91.56 296 ALA A CA 1
ATOM 2216 C C . ALA A 1 296 ? 15.375 25.25 3.492 1 91.56 296 ALA A C 1
ATOM 2218 O O . ALA A 1 296 ? 16.266 26.094 3.555 1 91.56 296 ALA A O 1
ATOM 2219 N N . LEU A 1 297 ? 14.297 25.281 4.238 1 92.44 297 LEU A N 1
ATOM 2220 C CA . LEU A 1 297 ? 14.023 26.469 5.043 1 92.44 297 LEU A CA 1
ATOM 2221 C C . LEU A 1 297 ? 14.18 26.172 6.531 1 92.44 297 LEU A C 1
ATOM 2223 O O . LEU A 1 297 ? 14.383 27.078 7.336 1 92.44 297 LEU A O 1
ATOM 2227 N N . GLY A 1 298 ? 14.008 24.938 6.863 1 92.44 298 GLY A N 1
ATOM 2228 C CA . GLY A 1 298 ? 14.016 24.578 8.273 1 92.44 298 GLY A CA 1
ATOM 2229 C C . GLY A 1 298 ? 12.625 24.469 8.875 1 92.44 298 GLY A C 1
ATOM 2230 O O . GLY A 1 298 ? 11.734 25.25 8.531 1 92.44 298 GLY A O 1
ATOM 2231 N N . GLU A 1 299 ? 12.445 23.562 9.805 1 94.12 299 GLU A N 1
ATOM 2232 C CA . GLU A 1 299 ? 11.148 23.219 10.383 1 94.12 299 GLU A CA 1
ATOM 2233 C C . GLU A 1 299 ? 10.586 24.375 11.203 1 94.12 299 GLU A C 1
ATOM 2235 O O . GLU A 1 299 ? 9.383 24.625 11.18 1 94.12 299 GLU A O 1
ATOM 2240 N N . PRO A 1 300 ? 11.398 25.156 11.945 1 93.69 300 PRO A N 1
ATOM 2241 C CA . PRO A 1 300 ? 10.844 26.266 12.734 1 93.69 300 PRO A CA 1
ATOM 2242 C C . PRO A 1 300 ? 10.164 27.328 11.867 1 93.69 300 PRO A C 1
ATOM 2244 O O . PRO A 1 300 ? 9.258 28.016 12.336 1 93.69 300 PRO A O 1
ATOM 2247 N N . ILE A 1 301 ? 10.57 27.406 10.664 1 93.62 301 ILE A N 1
ATOM 2248 C CA . ILE A 1 301 ? 10 28.391 9.758 1 93.62 301 ILE A CA 1
ATOM 2249 C C . ILE A 1 301 ? 8.781 27.797 9.047 1 93.62 301 ILE A C 1
ATOM 2251 O O . ILE A 1 301 ? 7.773 28.484 8.859 1 93.62 301 ILE A O 1
ATOM 2255 N N . THR A 1 302 ? 8.867 26.531 8.664 1 95.06 302 THR A N 1
ATOM 2256 C CA . THR A 1 302 ? 7.844 25.938 7.816 1 95.06 302 THR A CA 1
ATOM 2257 C C . THR A 1 302 ? 6.605 25.578 8.641 1 95.06 302 THR A C 1
ATOM 2259 O O . THR A 1 302 ? 5.48 25.703 8.148 1 95.06 302 THR A O 1
ATOM 2262 N N . TYR A 1 303 ? 6.699 25.172 9.859 1 95.56 303 TYR A N 1
ATOM 2263 C CA . TYR A 1 303 ? 5.574 24.688 10.656 1 95.56 303 TYR A CA 1
ATOM 2264 C C . TYR A 1 303 ? 4.52 25.781 10.828 1 95.56 303 TYR A C 1
ATOM 2266 O O . TYR A 1 303 ? 3.338 25.547 10.555 1 95.56 303 TYR A O 1
ATOM 2274 N N . PRO A 1 304 ? 4.926 26.969 11.258 1 93.19 304 PRO A N 1
ATOM 2275 C CA . PRO A 1 304 ? 3.887 27.984 11.422 1 93.19 304 PRO A CA 1
ATOM 2276 C C . PRO A 1 304 ? 3.205 28.344 10.102 1 93.19 304 PRO A C 1
ATOM 2278 O O . PRO A 1 304 ? 2.006 28.625 10.078 1 93.19 304 PRO A O 1
ATOM 2281 N N . VAL A 1 305 ? 3.867 28.328 9.023 1 93.62 305 VAL A N 1
ATOM 2282 C CA . VAL A 1 305 ? 3.32 28.688 7.723 1 93.62 305 VAL A CA 1
ATOM 2283 C C . VAL A 1 305 ? 2.373 27.594 7.234 1 93.62 305 VAL A C 1
ATOM 2285 O O . VAL A 1 305 ? 1.247 27.891 6.816 1 93.62 305 VAL A O 1
ATOM 2288 N N . VAL A 1 306 ? 2.816 26.359 7.363 1 94.62 306 VAL A N 1
ATOM 2289 C CA . VAL A 1 306 ? 2.047 25.234 6.852 1 94.62 306 VAL A CA 1
ATOM 2290 C C . VAL A 1 306 ? 0.856 24.969 7.77 1 94.62 306 VAL A C 1
ATOM 2292 O O . VAL A 1 306 ? -0.15 24.391 7.34 1 94.62 306 VAL A O 1
ATOM 2295 N N . ALA A 1 307 ? 0.908 25.375 8.953 1 90.44 307 ALA A N 1
ATOM 2296 C CA . ALA A 1 307 ? -0.197 25.188 9.883 1 90.44 307 ALA A CA 1
ATOM 2297 C C . ALA A 1 307 ? -1.348 26.141 9.586 1 90.44 307 ALA A C 1
ATOM 2299 O O . ALA A 1 307 ? -2.504 25.844 9.898 1 90.44 307 ALA A O 1
ATOM 2300 N N . THR A 1 308 ? -1.145 27.234 8.93 1 90.88 308 THR A N 1
ATOM 2301 C CA . THR A 1 308 ? -2.164 28.266 8.789 1 90.88 308 THR A CA 1
ATOM 2302 C C . THR A 1 308 ? -2.619 28.391 7.336 1 90.88 308 THR A C 1
ATOM 2304 O O . THR A 1 308 ? -3.811 28.531 7.066 1 90.88 308 THR A O 1
ATOM 2307 N N . CYS A 1 309 ? -1.755 28.188 6.41 1 92.31 309 CYS A N 1
ATOM 2308 C CA . CYS A 1 309 ? -2.014 28.516 5.012 1 92.31 309 CYS A CA 1
ATOM 2309 C C . CYS A 1 309 ? -3.023 27.547 4.402 1 92.31 309 CYS A C 1
ATOM 2311 O O . CYS A 1 309 ? -3.912 27.969 3.658 1 92.31 309 CYS A O 1
ATOM 2313 N N . PRO A 1 310 ? -2.875 26.297 4.711 1 93 310 PRO A N 1
ATOM 2314 C CA . PRO A 1 310 ? -3.889 25.406 4.148 1 93 310 PRO A CA 1
ATOM 2315 C C . PRO A 1 310 ? -5.305 25.75 4.605 1 93 310 PRO A C 1
ATOM 2317 O O . PRO A 1 310 ? -6.258 25.594 3.84 1 93 310 PRO A O 1
ATOM 2320 N N . GLY A 1 311 ? -5.465 26.156 5.848 1 89.56 311 GLY A N 1
ATOM 2321 C CA . GLY A 1 311 ? -6.762 26.609 6.332 1 89.56 311 GLY A CA 1
ATOM 2322 C C . GLY A 1 311 ? -7.316 27.781 5.547 1 89.56 311 GLY A C 1
ATOM 2323 O O . GLY A 1 311 ? -8.516 27.828 5.266 1 89.56 311 GLY A O 1
ATOM 2324 N N . ALA A 1 312 ? -6.469 28.688 5.223 1 91.06 312 ALA A N 1
ATOM 2325 C CA . ALA A 1 312 ? -6.867 29.844 4.422 1 91.06 312 ALA A CA 1
ATOM 2326 C C . ALA A 1 312 ? -7.359 29.406 3.043 1 91.06 312 ALA A C 1
ATOM 2328 O O . ALA A 1 312 ? -8.391 29.891 2.566 1 91.06 312 ALA A O 1
ATOM 2329 N N . ILE A 1 313 ? -6.656 28.484 2.48 1 92.75 313 ILE A N 1
ATOM 2330 C CA . ILE A 1 313 ? -7.02 27.984 1.154 1 92.75 313 ILE A CA 1
ATOM 2331 C C . ILE A 1 313 ? -8.352 27.234 1.227 1 92.75 313 ILE A C 1
ATOM 2333 O O . ILE A 1 313 ? -9.227 27.438 0.38 1 92.75 313 ILE A O 1
ATOM 2337 N N . ALA A 1 314 ? -8.422 26.406 2.195 1 90.81 314 ALA A N 1
ATOM 2338 C CA . ALA A 1 314 ? -9.656 25.641 2.365 1 90.81 314 ALA A CA 1
ATOM 2339 C C . ALA A 1 314 ? -10.852 26.578 2.547 1 90.81 314 ALA A C 1
ATOM 2341 O O . ALA A 1 314 ? -11.93 26.344 1.986 1 90.81 314 ALA A O 1
ATOM 2342 N N . THR A 1 315 ? -10.711 27.609 3.293 1 89.69 315 THR A N 1
ATOM 2343 C CA . THR A 1 315 ? -11.789 28.562 3.537 1 89.69 315 THR A CA 1
ATOM 2344 C C . THR A 1 315 ? -12.109 29.344 2.271 1 89.69 315 THR A C 1
ATOM 2346 O O . THR A 1 315 ? -13.281 29.594 1.968 1 89.69 315 THR A O 1
ATOM 2349 N N . LEU A 1 316 ? -11.133 29.688 1.575 1 90.62 316 LEU A N 1
ATOM 2350 C CA . LEU A 1 316 ? -11.344 30.406 0.324 1 90.62 316 LEU A CA 1
ATOM 2351 C C . LEU A 1 316 ? -12.102 29.531 -0.678 1 90.62 316 LEU A C 1
ATOM 2353 O O . LEU A 1 316 ? -12.992 30.031 -1.384 1 90.62 316 LEU A O 1
ATOM 2357 N N . VAL A 1 317 ? -11.742 28.344 -0.714 1 90 317 VAL A N 1
ATOM 2358 C CA . VAL A 1 317 ? -12.453 27.406 -1.579 1 90 317 VAL A CA 1
ATOM 2359 C C . VAL A 1 317 ? -13.906 27.281 -1.134 1 90 317 VAL A C 1
ATOM 2361 O O . VAL A 1 317 ? -14.812 27.219 -1.967 1 90 317 VAL A O 1
ATOM 2364 N N . GLY A 1 318 ? -14.156 27.266 0.091 1 87.88 318 GLY A N 1
ATOM 2365 C CA . GLY A 1 318 ? -15.508 27.219 0.633 1 87.88 318 GLY A CA 1
ATOM 2366 C C . GLY A 1 318 ? -16.344 28.422 0.276 1 87.88 318 GLY A C 1
ATOM 2367 O O . GLY A 1 318 ? -17.547 28.312 0.048 1 87.88 318 GLY A O 1
ATOM 2368 N N . VAL A 1 319 ? -15.703 29.5 0.182 1 88.06 319 VAL A N 1
ATOM 2369 C CA . VAL A 1 319 ? -16.391 30.766 -0.121 1 88.06 319 VAL A CA 1
ATOM 2370 C C . VAL A 1 319 ? -16.594 30.875 -1.628 1 88.06 319 VAL A C 1
ATOM 2372 O O . VAL A 1 319 ? -17.703 31.172 -2.08 1 88.06 319 VAL A O 1
ATOM 2375 N N . ILE A 1 320 ? -15.555 30.547 -2.375 1 89.38 320 ILE A N 1
ATOM 2376 C CA . ILE A 1 320 ? -15.555 30.859 -3.801 1 89.38 320 ILE A CA 1
ATOM 2377 C C . ILE A 1 320 ? -16.188 29.703 -4.586 1 89.38 320 ILE A C 1
ATOM 2379 O O . ILE A 1 320 ? -17.016 29.938 -5.465 1 89.38 320 ILE A O 1
ATOM 2383 N N . ILE A 1 321 ? -15.812 28.578 -4.23 1 86.69 321 ILE A N 1
ATOM 2384 C CA . ILE A 1 321 ? -16.219 27.438 -5.051 1 86.69 321 ILE A CA 1
ATOM 2385 C C . ILE A 1 321 ? -17.516 26.844 -4.523 1 86.69 321 ILE A C 1
ATOM 2387 O O . ILE A 1 321 ? -18.484 26.688 -5.277 1 86.69 321 ILE A O 1
ATOM 2391 N N . PHE A 1 322 ? -17.625 26.641 -3.275 1 87.5 322 PHE A N 1
ATOM 2392 C CA . PHE A 1 322 ? -18.781 25.953 -2.727 1 87.5 322 PHE A CA 1
ATOM 2393 C C . PHE A 1 322 ? -19.844 26.953 -2.279 1 87.5 322 PHE A C 1
ATOM 2395 O O . PHE A 1 322 ? -21.016 26.594 -2.096 1 87.5 322 PHE A O 1
ATOM 2402 N N . LYS A 1 323 ? -19.453 28.172 -1.999 1 87 323 LYS A N 1
ATOM 2403 C CA . LYS A 1 323 ? -20.359 29.234 -1.582 1 87 323 LYS A CA 1
ATOM 2404 C C . LYS A 1 323 ? -21.156 28.828 -0.337 1 87 323 LYS A C 1
ATOM 2406 O O . LYS A 1 323 ? -22.359 29.078 -0.251 1 87 323 LYS A O 1
ATOM 2411 N N . GLU A 1 324 ? -20.422 28.156 0.423 1 85.5 324 GLU A N 1
ATOM 2412 C CA . GLU A 1 324 ? -21.062 27.672 1.643 1 85.5 324 GLU A CA 1
ATOM 2413 C C . GLU A 1 324 ? -20.781 28.594 2.818 1 85.5 324 GLU A C 1
ATOM 2415 O O . GLU A 1 324 ? -21.359 28.438 3.893 1 85.5 324 GLU A O 1
ATOM 2420 N N . ILE A 1 325 ? -19.953 29.531 2.727 1 85.38 325 ILE A N 1
ATOM 2421 C CA . ILE A 1 325 ? -19.625 30.516 3.754 1 85.38 325 ILE A CA 1
ATOM 2422 C C . ILE A 1 325 ? -20.172 31.875 3.363 1 85.38 325 ILE A C 1
ATOM 2424 O O . ILE A 1 325 ? -19.734 32.469 2.383 1 85.38 325 ILE A O 1
ATOM 2428 N N . ARG A 1 326 ? -21.203 32.125 4.137 1 84.69 326 ARG A N 1
ATOM 2429 C CA . ARG A 1 326 ? -21.859 33.406 3.857 1 84.69 326 ARG A CA 1
ATOM 2430 C C . ARG A 1 326 ? -22.031 34.219 5.129 1 84.69 326 ARG A C 1
ATOM 2432 O O . ARG A 1 326 ? -21.75 33.75 6.23 1 84.69 326 ARG A O 1
ATOM 2439 N N . GLY A 1 327 ? -22.281 35.562 4.922 1 87.31 327 GLY A N 1
ATOM 2440 C CA . GLY A 1 327 ? -22.516 36.438 6.055 1 87.31 327 GLY A CA 1
ATOM 2441 C C . GLY A 1 327 ? -21.391 37.406 6.289 1 87.31 327 GLY A C 1
ATOM 2442 O O . GLY A 1 327 ? -20.219 37.094 6.09 1 87.31 327 GLY A O 1
ATOM 2443 N N . LYS A 1 328 ? -21.75 38.5 6.715 1 90.12 328 LYS A N 1
ATOM 2444 C CA . LYS A 1 328 ? -20.797 39.594 6.953 1 90.12 328 LYS A CA 1
ATOM 2445 C C . LYS A 1 328 ? -19.812 39.219 8.062 1 90.12 328 LYS A C 1
ATOM 2447 O O . LYS A 1 328 ? -18.625 39.531 7.969 1 90.12 328 LYS A O 1
ATOM 2452 N N . ARG A 1 329 ? -20.297 38.625 9.039 1 89.69 329 ARG A N 1
ATOM 2453 C CA . ARG A 1 329 ? -19.453 38.25 10.164 1 89.69 329 ARG A CA 1
ATOM 2454 C C . ARG A 1 329 ? -18.359 37.281 9.719 1 89.69 329 ARG A C 1
ATOM 2456 O O . ARG A 1 329 ? -17.203 37.438 10.07 1 89.69 329 ARG A O 1
ATOM 2463 N N . ASN A 1 330 ? -18.812 36.281 8.961 1 91.25 330 ASN A N 1
ATOM 2464 C CA . ASN A 1 330 ? -17.859 35.281 8.453 1 91.25 330 ASN A CA 1
ATOM 2465 C C . ASN A 1 330 ? -16.812 35.938 7.547 1 91.25 330 ASN A C 1
ATOM 2467 O O . ASN A 1 330 ? -15.633 35.562 7.602 1 91.25 330 ASN A O 1
ATOM 2471 N N . PHE A 1 331 ? -17.203 36.875 6.816 1 91.75 331 PHE A N 1
ATOM 2472 C CA . PHE A 1 331 ? -16.281 37.531 5.902 1 91.75 331 PHE A CA 1
ATOM 2473 C C . PHE A 1 331 ? -15.281 38.406 6.664 1 91.75 331 PHE A C 1
ATOM 2475 O O . PHE A 1 331 ? -14.117 38.5 6.273 1 91.75 331 PHE A O 1
ATOM 2482 N N . ILE A 1 332 ? -15.766 39 7.719 1 93 332 ILE A N 1
ATOM 2483 C CA . ILE A 1 332 ? -14.875 39.812 8.539 1 93 332 ILE A CA 1
ATOM 2484 C C . ILE A 1 332 ? -13.852 38.938 9.234 1 93 332 ILE A C 1
ATOM 2486 O O . ILE A 1 332 ? -12.656 39.219 9.234 1 93 332 ILE A O 1
ATOM 2490 N N . ILE A 1 333 ? -14.344 37.875 9.75 1 92.19 333 ILE A N 1
ATOM 2491 C CA . ILE A 1 333 ? -13.445 36.938 10.422 1 92.19 333 ILE A CA 1
ATOM 2492 C C . ILE A 1 333 ? -12.422 36.406 9.43 1 92.19 333 ILE A C 1
ATOM 2494 O O . ILE A 1 333 ? -11.227 36.312 9.75 1 92.19 333 ILE A O 1
ATOM 2498 N N . LEU A 1 334 ? -12.922 36.062 8.273 1 92.06 334 LEU A N 1
ATOM 2499 C CA . LEU A 1 334 ? -12.039 35.562 7.23 1 92.06 334 LEU A CA 1
ATOM 2500 C C . LEU A 1 334 ? -10.992 36.594 6.852 1 92.06 334 LEU A C 1
ATOM 2502 O O . LEU A 1 334 ? -9.812 36.281 6.723 1 92.06 334 LEU A O 1
ATOM 2506 N N . GLY A 1 335 ? -11.414 37.812 6.695 1 93.25 335 GLY A N 1
ATOM 2507 C CA . GLY A 1 335 ? -10.492 38.875 6.363 1 93.25 335 GLY A CA 1
ATOM 2508 C C . GLY A 1 335 ? -9.414 39.094 7.414 1 93.25 335 GLY A C 1
ATOM 2509 O O . GLY A 1 335 ? -8.234 39.219 7.086 1 93.25 335 GLY A O 1
ATOM 2510 N N . VAL A 1 336 ? -9.812 39.125 8.625 1 94.44 336 VAL A N 1
ATOM 2511 C CA . VAL A 1 336 ? -8.875 39.312 9.727 1 94.44 336 VAL A CA 1
ATOM 2512 C C . VAL A 1 336 ? -7.914 38.125 9.789 1 94.44 336 VAL A C 1
ATOM 2514 O O . VAL A 1 336 ? -6.703 38.312 9.945 1 94.44 336 VAL A O 1
ATOM 2517 N N . ALA A 1 337 ? -8.484 36.938 9.68 1 93.06 337 ALA A N 1
ATOM 2518 C CA . ALA A 1 337 ? -7.66 35.75 9.719 1 93.06 337 ALA A CA 1
ATOM 2519 C C . ALA A 1 337 ? -6.629 35.75 8.594 1 93.06 337 ALA A C 1
ATOM 2521 O O . ALA A 1 337 ? -5.461 35.406 8.812 1 93.06 337 ALA A O 1
ATOM 2522 N N . MET A 1 338 ? -7 36.156 7.426 1 94.06 338 MET A N 1
ATOM 25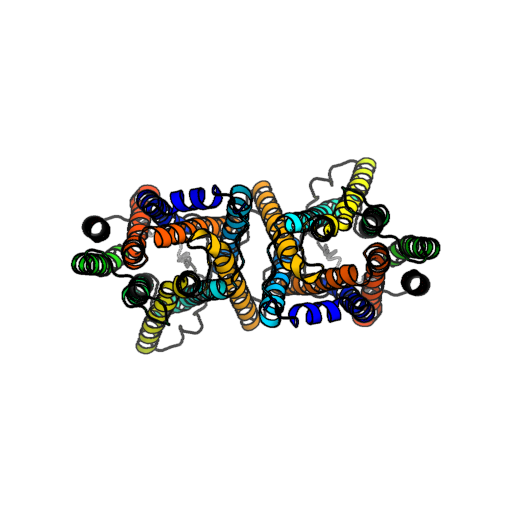23 C CA . MET A 1 338 ? -6.113 36.156 6.27 1 94.06 338 MET A CA 1
ATOM 2524 C C . MET A 1 338 ? -5.012 37.219 6.449 1 94.06 338 MET A C 1
ATOM 2526 O O . MET A 1 338 ? -3.863 36.969 6.074 1 94.06 338 MET A O 1
ATOM 2530 N N . CYS A 1 339 ? -5.387 38.312 7.008 1 94.25 339 CYS A N 1
ATOM 2531 C CA . CYS A 1 339 ? -4.402 39.344 7.262 1 94.25 339 CYS A CA 1
ATOM 2532 C C . CYS A 1 339 ? -3.357 38.875 8.266 1 94.25 339 CYS A C 1
ATOM 2534 O O . CYS A 1 339 ? -2.16 39.062 8.055 1 94.25 339 CYS A O 1
ATOM 2536 N N . ILE A 1 340 ? -3.811 38.344 9.305 1 94.12 340 ILE A N 1
ATOM 2537 C CA . ILE A 1 340 ? -2.902 37.844 10.328 1 94.12 340 ILE A CA 1
ATOM 2538 C C . ILE A 1 340 ? -1.995 36.75 9.734 1 94.12 340 ILE A C 1
ATOM 2540 O O . ILE A 1 340 ? -0.791 36.75 10 1 94.12 340 ILE A O 1
ATOM 2544 N N . THR A 1 341 ? -2.602 35.875 8.945 1 92.06 341 THR A N 1
ATOM 2545 C CA . THR A 1 341 ? -1.84 34.812 8.297 1 92.06 341 THR A CA 1
ATOM 2546 C C . THR A 1 341 ? -0.776 35.406 7.375 1 92.06 341 THR A C 1
ATOM 2548 O O . THR A 1 341 ? 0.371 34.938 7.375 1 92.06 341 THR A O 1
ATOM 2551 N N . PHE A 1 342 ? -1.137 36.375 6.602 1 92.62 342 PHE A N 1
ATOM 2552 C CA . PHE A 1 342 ? -0.205 37 5.672 1 92.62 342 PHE A CA 1
ATOM 2553 C C . PHE A 1 342 ? 0.951 37.656 6.418 1 92.62 342 PHE A C 1
ATOM 2555 O O . PHE A 1 342 ? 2.109 37.5 6.02 1 92.62 342 PHE A O 1
ATOM 2562 N N . ILE A 1 343 ? 0.652 38.344 7.441 1 93.44 343 ILE A N 1
ATOM 2563 C CA . ILE A 1 343 ? 1.673 38.969 8.273 1 93.44 343 ILE A CA 1
ATOM 2564 C C . ILE A 1 343 ? 2.574 37.906 8.883 1 93.44 343 ILE A C 1
ATOM 2566 O O . ILE A 1 343 ? 3.797 38.062 8.93 1 93.44 343 ILE A O 1
ATOM 2570 N N . GLY A 1 344 ? 1.991 36.875 9.32 1 91.62 344 GLY A N 1
ATOM 2571 C CA . GLY A 1 344 ? 2.754 35.781 9.883 1 91.62 344 GLY A CA 1
ATOM 2572 C C . GLY A 1 344 ? 3.725 35.156 8.898 1 91.62 344 GLY A C 1
ATOM 2573 O O . GLY A 1 344 ? 4.863 34.844 9.25 1 91.62 344 GLY A O 1
ATOM 2574 N N . ILE A 1 345 ? 3.279 34.969 7.676 1 90.56 345 ILE A N 1
ATOM 2575 C CA . ILE A 1 345 ? 4.121 34.406 6.625 1 90.56 345 ILE A CA 1
ATOM 2576 C C . ILE A 1 345 ? 5.324 35.312 6.387 1 90.56 345 ILE A C 1
ATOM 2578 O O . ILE A 1 345 ? 6.461 34.844 6.301 1 90.56 345 ILE A O 1
ATOM 2582 N N . LEU A 1 346 ? 5.09 36.562 6.297 1 90.5 346 LEU A N 1
ATOM 2583 C CA . LEU A 1 346 ? 6.152 37.531 6.047 1 90.5 346 LEU A CA 1
ATOM 2584 C C . LEU A 1 346 ? 7.156 37.531 7.195 1 90.5 346 LEU A C 1
ATOM 2586 O O . LEU A 1 346 ? 8.367 37.531 6.965 1 90.5 346 LEU A O 1
ATOM 2590 N N . ILE A 1 347 ? 6.656 37.562 8.375 1 92.06 347 ILE A N 1
ATOM 2591 C CA . ILE A 1 347 ? 7.512 37.562 9.555 1 92.06 347 ILE A CA 1
ATOM 2592 C C . ILE A 1 347 ? 8.359 36.281 9.586 1 92.06 347 ILE A C 1
ATOM 2594 O O . ILE A 1 347 ? 9.555 36.344 9.875 1 92.06 347 ILE A O 1
ATOM 2598 N N . SER A 1 348 ? 7.738 35.188 9.273 1 88.81 348 SER A N 1
ATOM 2599 C CA . SER A 1 348 ? 8.461 33.906 9.234 1 88.81 348 SER A CA 1
ATOM 2600 C C . SER A 1 348 ? 9.539 33.906 8.148 1 88.81 348 SER A C 1
ATOM 2602 O O . SER A 1 348 ? 10.641 33.406 8.352 1 88.81 348 SER A O 1
ATOM 2604 N N . ALA A 1 349 ? 9.211 34.5 7.012 1 86 349 ALA A N 1
ATOM 2605 C CA . ALA A 1 349 ? 10.156 34.594 5.906 1 86 349 ALA A CA 1
ATOM 2606 C C . ALA A 1 349 ? 11.359 35.438 6.273 1 86 349 ALA A C 1
ATOM 2608 O O . ALA A 1 349 ? 12.5 35.125 5.93 1 86 349 ALA A O 1
ATOM 2609 N N . PHE A 1 350 ? 11.086 36.5 7.012 1 88.94 350 PHE A N 1
ATOM 2610 C CA . PHE A 1 350 ? 12.141 37.438 7.371 1 88.94 350 PHE A CA 1
ATOM 2611 C C . PHE A 1 350 ? 12.969 36.875 8.531 1 88.94 350 PHE A C 1
ATOM 2613 O O . PHE A 1 350 ? 14.07 37.375 8.789 1 88.94 350 PHE A O 1
ATOM 2620 N N . SER A 1 351 ? 12.438 35.969 9.195 1 87.19 351 SER A N 1
ATOM 2621 C CA . SER A 1 351 ? 13.148 35.438 10.344 1 87.19 351 SER A CA 1
ATOM 2622 C C . SER A 1 351 ? 14.258 34.469 9.906 1 87.19 351 SER A C 1
ATOM 2624 O O . SER A 1 351 ? 15.094 34.062 10.719 1 87.19 351 SER A O 1
ATOM 2626 N N . ARG A 1 352 ? 14.352 34.094 8.695 1 83.06 352 ARG A N 1
ATOM 2627 C CA . ARG A 1 352 ? 15.344 33.156 8.18 1 83.06 352 ARG A CA 1
ATOM 2628 C C . ARG A 1 352 ? 16.719 33.781 8.086 1 83.06 352 ARG A C 1
ATOM 2630 O O . ARG A 1 352 ? 16.828 34.969 7.715 1 83.06 352 ARG A O 1
ATOM 2637 N N . MET B 1 1 ? 35.719 -1.886 9.062 1 23.42 1 MET B N 1
ATOM 2638 C CA . MET B 1 1 ? 35.5 -3.275 9.453 1 23.42 1 MET B CA 1
ATOM 2639 C C . MET B 1 1 ? 34.188 -3.801 8.891 1 23.42 1 MET B C 1
ATOM 2641 O O . MET B 1 1 ? 33.094 -3.301 9.234 1 23.42 1 MET B O 1
ATOM 2645 N N . GLU B 1 2 ? 34 -4.062 7.582 1 34.03 2 GLU B N 1
ATOM 2646 C CA . GLU B 1 2 ? 33.031 -4.773 6.754 1 34.03 2 GLU B CA 1
ATOM 2647 C C . GLU B 1 2 ? 32.531 -6.031 7.457 1 34.03 2 GLU B C 1
ATOM 2649 O O . GLU B 1 2 ? 33.281 -7.016 7.582 1 34.03 2 GLU B O 1
ATOM 2654 N N . ASN B 1 3 ? 31.906 -5.902 8.609 1 35.09 3 ASN B N 1
ATOM 2655 C CA . ASN B 1 3 ? 31.688 -6.945 9.602 1 35.09 3 ASN B CA 1
ATOM 2656 C C . ASN B 1 3 ? 31.25 -8.258 8.953 1 35.09 3 ASN B C 1
ATOM 2658 O O . ASN B 1 3 ? 30.375 -8.266 8.086 1 35.09 3 ASN B O 1
ATOM 2662 N N . GLY B 1 4 ? 32 -9.328 8.906 1 40.34 4 GLY B N 1
ATOM 2663 C CA . GLY B 1 4 ? 31.984 -10.766 8.664 1 40.34 4 GLY B CA 1
ATOM 2664 C C . GLY B 1 4 ? 30.625 -11.391 8.914 1 40.34 4 GLY B C 1
ATOM 2665 O O . GLY B 1 4 ? 30.438 -12.586 8.664 1 40.34 4 GLY B O 1
ATOM 2666 N N . THR B 1 5 ? 29.844 -10.914 9.844 1 42.41 5 THR B N 1
ATOM 2667 C CA . THR B 1 5 ? 28.609 -11.508 10.344 1 42.41 5 THR B CA 1
ATOM 2668 C C . THR B 1 5 ? 27.484 -11.398 9.312 1 42.41 5 THR B C 1
ATOM 2670 O O . THR B 1 5 ? 26.469 -12.086 9.414 1 42.41 5 THR B O 1
ATOM 2673 N N . SER B 1 6 ? 27.406 -10.391 8.516 1 47.22 6 SER B N 1
ATOM 2674 C CA . SER B 1 6 ? 26.406 -10.219 7.465 1 47.22 6 SER B CA 1
ATOM 2675 C C . SER B 1 6 ? 26.484 -11.352 6.445 1 47.22 6 SER B C 1
ATOM 2677 O O . SER B 1 6 ? 25.453 -11.781 5.918 1 47.22 6 SER B O 1
ATOM 2679 N N . GLY B 1 7 ? 27.75 -11.75 6.066 1 50.56 7 GLY B N 1
ATOM 2680 C CA . GLY B 1 7 ? 28 -12.891 5.195 1 50.56 7 GLY B CA 1
ATOM 2681 C C . GLY B 1 7 ? 27.312 -14.164 5.66 1 50.56 7 GLY B C 1
ATOM 2682 O O . GLY B 1 7 ? 26.828 -14.945 4.84 1 50.56 7 GLY B O 1
ATOM 2683 N N . ASP B 1 8 ? 27.25 -14.273 7.012 1 55.91 8 ASP B N 1
ATOM 2684 C CA . ASP B 1 8 ? 26.828 -15.547 7.594 1 55.91 8 ASP B CA 1
ATOM 2685 C C . ASP B 1 8 ? 25.328 -15.719 7.523 1 55.91 8 ASP B C 1
ATOM 2687 O O . ASP B 1 8 ? 24.828 -16.828 7.285 1 55.91 8 ASP B O 1
ATOM 2691 N N . PHE B 1 9 ? 24.578 -14.625 7.664 1 56.34 9 PHE B N 1
ATOM 2692 C CA . PHE B 1 9 ? 23.125 -14.797 7.719 1 56.34 9 PHE B CA 1
ATOM 2693 C C . PHE B 1 9 ? 22.594 -15.344 6.402 1 56.34 9 PHE B C 1
ATOM 2695 O O . PHE B 1 9 ? 21.844 -16.312 6.387 1 56.34 9 PHE B O 1
ATOM 2702 N N . PHE B 1 10 ? 23.062 -14.805 5.328 1 60.41 10 PHE B N 1
ATOM 2703 C CA . PHE B 1 10 ? 22.531 -15.242 4.039 1 60.41 10 PHE B CA 1
ATOM 2704 C C . PHE B 1 10 ? 23.188 -16.547 3.615 1 60.41 10 PHE B C 1
ATOM 2706 O O . PHE B 1 10 ? 22.594 -17.328 2.861 1 60.41 10 PHE B O 1
ATOM 2713 N N . ALA B 1 11 ? 24.391 -16.766 4.191 1 64.5 11 ALA B N 1
ATOM 2714 C CA . ALA B 1 11 ? 24.984 -18.062 3.91 1 64.5 11 ALA B CA 1
ATOM 2715 C C . ALA B 1 11 ? 24.125 -19.203 4.445 1 64.5 11 ALA B C 1
ATOM 2717 O O . ALA B 1 11 ? 24.047 -20.266 3.842 1 64.5 11 ALA B O 1
ATOM 2718 N N . LYS B 1 12 ? 23.438 -18.828 5.477 1 64.38 12 LYS B N 1
ATOM 2719 C CA . LYS B 1 12 ? 22.578 -19.844 6.066 1 64.38 12 LYS B CA 1
ATOM 2720 C C . LYS B 1 12 ? 21.281 -20 5.281 1 64.38 12 LYS B C 1
ATOM 2722 O O . LYS B 1 12 ? 20.672 -21.062 5.27 1 64.38 12 LYS B O 1
ATOM 2727 N N . LEU B 1 13 ? 20.859 -18.938 4.605 1 72.19 13 LEU B N 1
ATOM 2728 C CA . LEU B 1 13 ? 19.609 -18.969 3.869 1 72.19 13 LEU B CA 1
ATOM 2729 C C . LEU B 1 13 ? 19.828 -19.438 2.434 1 72.19 13 LEU B C 1
ATOM 2731 O O . LEU B 1 13 ? 18.875 -19.828 1.745 1 72.19 13 LEU B O 1
ATOM 2735 N N . ASN B 1 14 ? 21 -19.609 2.152 1 79.12 14 ASN B N 1
ATOM 2736 C CA . ASN B 1 14 ? 21.312 -20.016 0.783 1 79.12 14 ASN B CA 1
ATOM 2737 C C . ASN B 1 14 ? 21.812 -21.453 0.722 1 79.12 14 ASN B C 1
ATOM 2739 O O . ASN B 1 14 ? 22.438 -21.859 -0.262 1 79.12 14 ASN B O 1
ATOM 2743 N N . THR B 1 15 ? 21.469 -22.25 1.721 1 86.31 15 THR B N 1
ATOM 2744 C CA . THR B 1 15 ? 21.781 -23.672 1.724 1 86.31 15 THR B CA 1
ATOM 2745 C C . THR B 1 15 ? 20.672 -24.484 1.058 1 86.31 15 THR B C 1
ATOM 2747 O O . THR B 1 15 ? 19.531 -24.031 0.999 1 86.31 15 THR B O 1
ATOM 2750 N N . PRO B 1 16 ? 21.016 -25.641 0.514 1 88.31 16 PRO B N 1
ATOM 2751 C CA . PRO B 1 16 ? 20 -26.484 -0.115 1 88.31 16 PRO B CA 1
ATOM 2752 C C . PRO B 1 16 ? 18.875 -26.859 0.845 1 88.31 16 PRO B C 1
ATOM 2754 O O . PRO B 1 16 ? 17.703 -26.906 0.446 1 88.31 16 PRO B O 1
ATOM 2757 N N . THR B 1 17 ? 19.234 -27.109 2.084 1 90.5 17 THR B N 1
ATOM 2758 C CA . THR B 1 17 ? 18.219 -27.453 3.076 1 90.5 17 THR B CA 1
ATOM 2759 C C . THR B 1 17 ? 17.234 -26.297 3.277 1 90.5 17 THR B C 1
ATOM 2761 O O . THR B 1 17 ? 16.031 -26.5 3.332 1 90.5 17 THR B O 1
ATOM 2764 N N . ALA B 1 18 ? 17.766 -25.141 3.344 1 90.75 18 ALA B N 1
ATOM 2765 C CA . ALA B 1 18 ? 16.922 -23.953 3.479 1 90.75 18 ALA B CA 1
ATOM 2766 C C . ALA B 1 18 ? 16.031 -23.766 2.246 1 90.75 18 ALA B C 1
ATOM 2768 O O . ALA B 1 18 ? 14.883 -23.344 2.357 1 90.75 18 ALA B O 1
ATOM 2769 N N . GLY B 1 19 ? 16.578 -24.078 1.128 1 93.44 19 GLY B N 1
ATOM 2770 C CA . GLY B 1 19 ? 15.82 -23.984 -0.109 1 93.44 19 GLY B CA 1
ATOM 2771 C C . GLY B 1 19 ? 14.625 -24.922 -0.143 1 93.44 19 GLY B C 1
ATOM 2772 O O . GLY B 1 19 ? 13.523 -24.531 -0.522 1 93.44 19 GLY B O 1
ATOM 2773 N N . TRP B 1 20 ? 14.836 -26.109 0.33 1 93.94 20 TRP B N 1
ATOM 2774 C CA . TRP B 1 20 ? 13.758 -27.094 0.312 1 93.94 20 TRP B CA 1
ATOM 2775 C C . TRP B 1 20 ? 12.711 -26.781 1.374 1 93.94 20 TRP B C 1
ATOM 2777 O O . TRP B 1 20 ? 11.516 -27 1.163 1 93.94 20 TRP B O 1
ATOM 2787 N N . VAL B 1 21 ? 13.133 -26.297 2.502 1 95.19 21 VAL B N 1
ATOM 2788 C CA . VAL B 1 21 ? 12.18 -25.859 3.516 1 95.19 21 VAL B CA 1
ATOM 2789 C C . VAL B 1 21 ? 11.336 -24.703 2.967 1 95.19 21 VAL B C 1
ATOM 2791 O O . VAL B 1 21 ? 10.125 -24.656 3.195 1 95.19 21 VAL B O 1
ATOM 2794 N N . ALA B 1 22 ? 12.008 -23.844 2.244 1 96 22 ALA B N 1
ATOM 2795 C CA . ALA B 1 22 ? 11.297 -22.719 1.62 1 96 22 ALA B CA 1
ATOM 2796 C C . ALA B 1 22 ? 10.266 -23.219 0.611 1 96 22 ALA B C 1
ATOM 2798 O O . ALA B 1 22 ? 9.172 -22.656 0.5 1 96 22 ALA B O 1
ATOM 2799 N N . ILE B 1 23 ? 10.602 -24.281 -0.069 1 96 23 ILE B N 1
ATOM 2800 C CA . ILE B 1 23 ? 9.68 -24.844 -1.043 1 96 23 ILE B CA 1
ATOM 2801 C C . ILE B 1 23 ? 8.445 -25.406 -0.325 1 96 23 ILE B C 1
ATOM 2803 O O . ILE B 1 23 ? 7.324 -25.266 -0.807 1 96 23 ILE B O 1
ATOM 2807 N N . VAL B 1 24 ? 8.672 -26 0.805 1 96.38 24 VAL B N 1
ATOM 2808 C CA . VAL B 1 24 ? 7.562 -26.547 1.575 1 96.38 24 VAL B CA 1
ATOM 2809 C C . VAL B 1 24 ? 6.629 -25.422 2.01 1 96.38 24 VAL B C 1
ATOM 2811 O O . VAL B 1 24 ? 5.41 -25.516 1.848 1 96.38 24 VAL B O 1
ATOM 2814 N N . VAL B 1 25 ? 7.152 -24.344 2.486 1 97.25 25 VAL B N 1
ATOM 2815 C CA . VAL B 1 25 ? 6.359 -23.188 2.906 1 97.25 25 VAL B CA 1
ATOM 2816 C C . VAL B 1 25 ? 5.648 -22.578 1.697 1 97.25 25 VAL B C 1
ATOM 2818 O O . VAL B 1 25 ? 4.461 -22.266 1.767 1 97.25 25 VAL B O 1
ATOM 2821 N N . CYS B 1 26 ? 6.383 -22.469 0.66 1 97.5 26 CYS B N 1
ATOM 2822 C CA . CYS B 1 26 ? 5.871 -21.922 -0.587 1 97.5 26 CYS B CA 1
ATOM 2823 C C . CYS B 1 26 ? 4.66 -22.703 -1.076 1 97.5 26 CYS B C 1
ATOM 2825 O O . CYS B 1 26 ? 3.609 -22.125 -1.355 1 97.5 26 CYS B O 1
ATOM 2827 N N . THR B 1 27 ? 4.789 -24 -1.079 1 95.81 27 THR B N 1
ATOM 2828 C CA . THR B 1 27 ? 3.754 -24.875 -1.633 1 95.81 27 THR B CA 1
ATOM 2829 C C . THR B 1 27 ? 2.518 -24.875 -0.739 1 95.81 27 THR B C 1
ATOM 2831 O O . THR B 1 27 ? 1.389 -24.844 -1.232 1 95.81 27 THR B O 1
ATOM 2834 N N . ILE B 1 28 ? 2.701 -24.844 0.521 1 96.94 28 ILE B N 1
ATOM 2835 C CA . ILE B 1 28 ? 1.581 -24.844 1.456 1 96.94 28 ILE B CA 1
ATOM 2836 C C . ILE B 1 28 ? 0.839 -23.516 1.375 1 96.94 28 ILE B C 1
ATOM 2838 O O . ILE B 1 28 ? -0.391 -23.484 1.281 1 96.94 28 ILE B O 1
ATOM 2842 N N . CYS B 1 29 ? 1.554 -22.469 1.338 1 97.94 29 CYS B N 1
ATOM 2843 C CA . CYS B 1 29 ? 0.939 -21.141 1.334 1 97.94 29 CYS B CA 1
ATOM 2844 C C . CYS B 1 29 ? 0.274 -20.844 -0.007 1 97.94 29 CYS B C 1
ATOM 2846 O O . CYS B 1 29 ? -0.812 -20.266 -0.053 1 97.94 29 CYS B O 1
ATOM 2848 N N . PHE B 1 30 ? 0.882 -21.25 -1.086 1 96.94 30 PHE B N 1
ATOM 2849 C CA . PHE B 1 30 ? 0.243 -21.094 -2.389 1 96.94 30 PHE B CA 1
ATOM 2850 C C . PHE B 1 30 ? -1.008 -21.953 -2.484 1 96.94 30 PHE B C 1
ATOM 2852 O O . PHE B 1 30 ? -2.02 -21.531 -3.049 1 96.94 30 PHE B O 1
ATOM 2859 N N . GLY B 1 31 ? -0.983 -23.094 -1.954 1 94.88 31 GLY B N 1
ATOM 2860 C CA . GLY B 1 31 ? -2.094 -24.031 -2.041 1 94.88 31 GLY B CA 1
ATOM 2861 C C . GLY B 1 31 ? -3.27 -23.641 -1.162 1 94.88 31 GLY B C 1
ATOM 2862 O O . GLY B 1 31 ? -4.402 -24.047 -1.421 1 94.88 31 GLY B O 1
ATOM 2863 N N . THR B 1 32 ? -3.016 -22.781 -0.159 1 95.62 32 THR B N 1
ATOM 2864 C CA . THR B 1 32 ? -4.074 -22.484 0.799 1 95.62 32 THR B CA 1
ATOM 2865 C C . THR B 1 32 ? -4.445 -21 0.75 1 95.62 32 THR B C 1
ATOM 2867 O O . THR B 1 32 ? -5.32 -20.547 1.491 1 95.62 32 THR B O 1
ATOM 2870 N N . ASN B 1 33 ? -3.828 -20.203 -0.107 1 95.19 33 ASN B N 1
ATOM 2871 C CA . ASN B 1 33 ? -3.99 -18.766 -0.054 1 95.19 33 ASN B CA 1
ATOM 2872 C C . ASN B 1 33 ? -5.402 -18.344 -0.455 1 95.19 33 ASN B C 1
ATOM 2874 O O . ASN B 1 33 ? -5.844 -17.234 -0.122 1 95.19 33 ASN B O 1
ATOM 2878 N N . LEU B 1 34 ? -6.184 -19.219 -1.121 1 92.44 34 LEU B N 1
ATOM 2879 C CA . LEU B 1 34 ? -7.516 -18.828 -1.565 1 92.44 34 LEU B CA 1
ATOM 2880 C C . LEU B 1 34 ? -8.586 -19.391 -0.636 1 92.44 34 LEU B C 1
ATOM 2882 O O . LEU B 1 34 ? -9.773 -19.094 -0.8 1 92.44 34 LEU B O 1
ATOM 2886 N N . ILE B 1 35 ? -8.234 -20.094 0.375 1 92.19 35 ILE B N 1
ATOM 2887 C CA . ILE B 1 35 ? -9.18 -20.703 1.304 1 92.19 35 ILE B CA 1
ATOM 2888 C C . ILE B 1 35 ? -9.945 -19.609 2.047 1 92.19 35 ILE B C 1
ATOM 2890 O O . ILE B 1 35 ? -11.164 -19.688 2.186 1 92.19 35 ILE B O 1
ATOM 2894 N N . PRO B 1 36 ? -9.328 -18.516 2.447 1 92.44 36 PRO B N 1
ATOM 2895 C CA . PRO B 1 36 ? -10.031 -17.5 3.219 1 92.44 36 PRO B CA 1
ATOM 2896 C C . PRO B 1 36 ? -11.125 -16.797 2.41 1 92.44 36 PRO B C 1
ATOM 2898 O O . PRO B 1 36 ? -12.078 -16.266 2.984 1 92.44 36 PRO B O 1
ATOM 2901 N N . VAL B 1 37 ? -10.977 -16.828 1.144 1 93.25 37 VAL B N 1
ATOM 2902 C CA . VAL B 1 37 ? -11.898 -16.031 0.345 1 93.25 37 VAL B CA 1
ATOM 2903 C C . VAL B 1 37 ? -12.875 -16.953 -0.392 1 93.25 37 VAL B C 1
ATOM 2905 O O . VAL B 1 37 ? -13.711 -16.484 -1.166 1 93.25 37 VAL B O 1
ATOM 2908 N N . LYS B 1 38 ? -12.914 -18.172 -0.151 1 88.94 38 LYS B N 1
ATOM 2909 C CA . LYS B 1 38 ? -13.68 -19.156 -0.902 1 88.94 38 LYS B CA 1
ATOM 2910 C C . LYS B 1 38 ? -15.18 -18.922 -0.744 1 88.94 38 LYS B C 1
ATOM 2912 O O . LYS B 1 38 ? -15.945 -19.094 -1.692 1 88.94 38 LYS B O 1
ATOM 2917 N N . LYS B 1 39 ? -15.625 -18.406 0.315 1 87.81 39 LYS B N 1
ATOM 2918 C CA . LYS B 1 39 ? -17.047 -18.297 0.613 1 87.81 39 LYS B CA 1
ATOM 2919 C C . LYS B 1 39 ? -17.609 -16.953 0.175 1 87.81 39 LYS B C 1
ATOM 2921 O O . LYS B 1 39 ? -18.812 -16.719 0.24 1 87.81 39 LYS B O 1
ATOM 2926 N N . PHE B 1 40 ? -16.75 -16.109 -0.327 1 89.69 40 PHE B N 1
ATOM 2927 C CA . PHE B 1 40 ? -17.203 -14.766 -0.657 1 89.69 40 PHE B CA 1
ATOM 2928 C C . PHE B 1 40 ? -17.297 -14.578 -2.168 1 89.69 40 PHE B C 1
ATOM 2930 O O . PHE B 1 40 ? -16.547 -15.219 -2.922 1 89.69 40 PHE B O 1
ATOM 2937 N N . ASN B 1 41 ? -18.219 -13.797 -2.518 1 85.94 41 ASN B N 1
ATOM 2938 C CA . ASN B 1 41 ? -18.328 -13.398 -3.916 1 85.94 41 ASN B CA 1
ATOM 2939 C C . ASN B 1 41 ? -17.359 -12.258 -4.246 1 85.94 41 ASN B C 1
ATOM 2941 O O . ASN B 1 41 ? -17.5 -11.156 -3.725 1 85.94 41 ASN B O 1
ATOM 2945 N N . MET B 1 42 ? -16.469 -12.531 -5.129 1 86 42 MET B N 1
ATOM 2946 C CA . MET B 1 42 ? -15.414 -11.57 -5.43 1 86 42 MET B CA 1
ATOM 2947 C C . MET B 1 42 ? -15.727 -10.805 -6.707 1 86 42 MET B C 1
ATOM 2949 O O . MET B 1 42 ? -14.922 -9.977 -7.156 1 86 42 MET B O 1
ATOM 2953 N N . GLY B 1 43 ? -16.812 -11.031 -7.211 1 82 43 GLY B N 1
ATOM 2954 C CA . GLY B 1 43 ? -17.219 -10.305 -8.406 1 82 43 GLY B CA 1
ATOM 2955 C C . GLY B 1 43 ? -16.344 -10.602 -9.609 1 82 43 GLY B C 1
ATOM 2956 O O . GLY B 1 43 ? -16.125 -11.766 -9.945 1 82 43 GLY B O 1
ATOM 2957 N N . ASP B 1 44 ? -15.922 -9.586 -10.305 1 84.62 44 ASP B N 1
ATOM 2958 C CA . ASP B 1 44 ? -15.094 -9.797 -11.484 1 84.62 44 ASP B CA 1
ATOM 2959 C C . ASP B 1 44 ? -13.648 -10.102 -11.094 1 84.62 44 ASP B C 1
ATOM 2961 O O . ASP B 1 44 ? -12.883 -10.641 -11.898 1 84.62 44 ASP B O 1
ATOM 2965 N N . GLY B 1 45 ? -13.273 -9.742 -9.93 1 89.5 45 GLY B N 1
ATOM 2966 C CA . GLY B 1 45 ? -11.984 -10.188 -9.438 1 89.5 45 GLY B CA 1
ATOM 2967 C C . GLY B 1 45 ? -10.953 -9.078 -9.359 1 89.5 45 GLY B C 1
ATOM 2968 O O . GLY B 1 45 ? -9.914 -9.227 -8.711 1 89.5 45 GLY B O 1
ATOM 2969 N N . LEU B 1 46 ? -11.18 -7.949 -10.039 1 92.38 46 LEU B N 1
ATOM 2970 C CA . LEU B 1 46 ? -10.188 -6.883 -10.062 1 92.38 46 LEU B CA 1
ATOM 2971 C C . LEU B 1 46 ? -10.109 -6.184 -8.703 1 92.38 46 LEU B C 1
ATOM 2973 O O . LEU B 1 46 ? -9.031 -5.781 -8.273 1 92.38 46 LEU B O 1
ATOM 2977 N N . GLY B 1 47 ? -11.289 -5.992 -8.047 1 92.81 47 GLY B N 1
ATOM 2978 C CA . GLY B 1 47 ? -11.273 -5.48 -6.691 1 92.81 47 GLY B CA 1
ATOM 2979 C C . GLY B 1 47 ? -10.594 -6.414 -5.707 1 92.81 47 GLY B C 1
ATOM 2980 O O . GLY B 1 47 ? -9.852 -5.969 -4.832 1 92.81 47 GLY B O 1
ATOM 2981 N N . PHE B 1 48 ? -10.859 -7.656 -5.902 1 94.38 48 PHE B N 1
ATOM 2982 C CA . PHE B 1 48 ? -10.211 -8.672 -5.078 1 94.38 48 PHE B CA 1
ATOM 2983 C C . PHE B 1 48 ? -8.703 -8.633 -5.254 1 94.38 48 PHE B C 1
ATOM 2985 O O . PHE B 1 48 ? -7.957 -8.711 -4.273 1 94.38 48 PHE B O 1
ATOM 2992 N N . GLN B 1 49 ? -8.234 -8.555 -6.445 1 95.81 49 GLN B N 1
ATOM 2993 C CA . GLN B 1 49 ? -6.805 -8.484 -6.719 1 95.81 49 GLN B CA 1
ATOM 2994 C C . GLN B 1 49 ? -6.164 -7.305 -5.992 1 95.81 49 GLN B C 1
ATOM 2996 O O . GLN B 1 49 ? -5.082 -7.438 -5.414 1 95.81 49 GLN B O 1
ATOM 3001 N N . TRP B 1 50 ? -6.785 -6.191 -6.082 1 96.81 50 TRP B N 1
ATOM 3002 C CA . TRP B 1 50 ? -6.23 -5 -5.449 1 96.81 50 TRP B CA 1
ATOM 3003 C C . TRP B 1 50 ? -6.113 -5.188 -3.941 1 96.81 50 TRP B C 1
ATOM 3005 O O . TRP B 1 50 ? -5.102 -4.824 -3.34 1 96.81 50 TRP B O 1
ATOM 3015 N N . LEU B 1 51 ? -7.121 -5.75 -3.316 1 96.38 51 LEU B N 1
ATOM 3016 C CA . LEU B 1 51 ? -7.109 -6.004 -1.88 1 96.38 51 LEU B CA 1
ATOM 3017 C C . LEU B 1 51 ? -6.02 -7.008 -1.514 1 96.38 51 LEU B C 1
ATOM 3019 O O . LEU B 1 51 ? -5.289 -6.812 -0.54 1 96.38 51 LEU B O 1
ATOM 3023 N N . THR B 1 52 ? -5.957 -8.023 -2.32 1 97.5 52 THR B N 1
ATOM 3024 C CA . THR B 1 52 ? -4.961 -9.055 -2.08 1 97.5 52 THR B CA 1
ATOM 3025 C C . THR B 1 52 ? -3.549 -8.484 -2.191 1 97.5 52 THR B C 1
ATOM 3027 O O . THR B 1 52 ? -2.656 -8.875 -1.433 1 97.5 52 THR B O 1
ATOM 3030 N N . CYS B 1 53 ? -3.355 -7.582 -3.127 1 98.25 53 CYS B N 1
ATOM 3031 C CA . CYS B 1 53 ? -2.033 -7.004 -3.346 1 98.25 53 CYS B CA 1
ATOM 3032 C C . CYS B 1 53 ? -1.626 -6.113 -2.178 1 98.25 53 CYS B C 1
ATOM 3034 O O . CYS B 1 53 ? -0.435 -5.934 -1.916 1 98.25 53 CYS B O 1
ATOM 3036 N N . ASN B 1 54 ? -2.605 -5.566 -1.439 1 98.06 54 ASN B N 1
ATOM 3037 C CA . ASN B 1 54 ? -2.281 -4.875 -0.196 1 98.06 54 ASN B CA 1
ATOM 3038 C C . ASN B 1 54 ? -1.719 -5.836 0.849 1 98.06 54 ASN B C 1
ATOM 3040 O O . ASN B 1 54 ? -0.799 -5.484 1.589 1 98.06 54 ASN B O 1
ATOM 3044 N N . GLY B 1 55 ? -2.312 -7.02 0.908 1 98.38 55 GLY B N 1
ATOM 3045 C CA . GLY B 1 55 ? -1.773 -8.031 1.8 1 98.38 55 GLY B CA 1
ATOM 3046 C C . GLY B 1 55 ? -0.369 -8.469 1.427 1 98.38 55 GLY B C 1
ATOM 3047 O O . GLY B 1 55 ? 0.472 -8.688 2.301 1 98.38 55 GLY B O 1
ATOM 3048 N N . ILE B 1 56 ? -0.182 -8.555 0.142 1 98.62 56 ILE B N 1
ATOM 3049 C CA . ILE B 1 56 ? 1.128 -8.938 -0.373 1 98.62 56 ILE B CA 1
ATOM 3050 C C . ILE B 1 56 ? 2.168 -7.902 0.042 1 98.62 56 ILE B C 1
ATOM 3052 O O . ILE B 1 56 ? 3.25 -8.25 0.52 1 98.62 56 ILE B O 1
ATOM 3056 N N . LEU B 1 57 ? 1.811 -6.637 -0.11 1 98.62 57 LEU B N 1
ATOM 3057 C CA . LEU B 1 57 ? 2.746 -5.57 0.231 1 98.62 57 LEU B CA 1
ATOM 3058 C C . LEU B 1 57 ? 3.059 -5.578 1.723 1 98.62 57 LEU B C 1
ATOM 3060 O O . LEU B 1 57 ? 4.184 -5.273 2.127 1 98.62 57 LEU B O 1
ATOM 3064 N N . MET B 1 58 ? 2.09 -5.945 2.557 1 98.19 58 MET B N 1
ATOM 3065 C CA . MET B 1 58 ? 2.328 -6.035 3.994 1 98.19 58 MET B CA 1
ATOM 3066 C C . MET B 1 58 ? 3.459 -7.012 4.301 1 98.19 58 MET B C 1
ATOM 3068 O O . MET B 1 58 ? 4.344 -6.711 5.105 1 98.19 58 MET B O 1
ATOM 3072 N N . VAL B 1 59 ? 3.455 -8.117 3.629 1 98 59 VAL B N 1
ATOM 3073 C CA . VAL B 1 59 ? 4.5 -9.117 3.83 1 98 59 VAL B CA 1
ATOM 3074 C C . VAL B 1 59 ? 5.844 -8.562 3.365 1 98 59 VAL B C 1
ATOM 3076 O O . VAL B 1 59 ? 6.871 -8.781 4.012 1 98 59 VAL B O 1
ATOM 3079 N N . GLY B 1 60 ? 5.773 -7.867 2.25 1 97.75 60 GLY B N 1
ATOM 3080 C CA . GLY B 1 60 ? 7 -7.258 1.754 1 97.75 60 GLY B CA 1
ATOM 3081 C C . GLY B 1 60 ? 7.621 -6.285 2.734 1 97.75 60 GLY B C 1
ATOM 3082 O O . GLY B 1 60 ? 8.836 -6.312 2.959 1 97.75 60 GLY B O 1
ATOM 3083 N N . VAL B 1 61 ? 6.828 -5.441 3.336 1 96.94 61 VAL B N 1
ATOM 3084 C CA . VAL B 1 61 ? 7.32 -4.449 4.289 1 96.94 61 VAL B CA 1
ATOM 3085 C C . VAL B 1 61 ? 7.855 -5.148 5.535 1 96.94 61 VAL B C 1
ATOM 3087 O O . VAL B 1 61 ? 8.93 -4.805 6.035 1 96.94 61 VAL B O 1
ATOM 3090 N N . VAL B 1 62 ? 7.141 -6.129 6.012 1 95.94 62 VAL B N 1
ATOM 3091 C CA . VAL B 1 62 ? 7.551 -6.855 7.207 1 95.94 62 VAL B CA 1
ATOM 3092 C C . VAL B 1 62 ? 8.891 -7.551 6.957 1 95.94 62 VAL B C 1
ATOM 3094 O O . VAL B 1 62 ? 9.773 -7.527 7.816 1 95.94 62 VAL B O 1
ATOM 3097 N N . LEU B 1 63 ? 9.016 -8.133 5.809 1 95.5 63 LEU B N 1
ATOM 3098 C CA . LEU B 1 63 ? 10.266 -8.805 5.48 1 95.5 63 LEU B CA 1
ATOM 3099 C C . LEU B 1 63 ? 11.414 -7.809 5.379 1 95.5 63 LEU B C 1
ATOM 3101 O O . LEU B 1 63 ? 12.531 -8.094 5.82 1 95.5 63 LEU B O 1
ATOM 3105 N N . GLN B 1 64 ? 11.125 -6.645 4.773 1 94.44 64 GLN B N 1
ATOM 3106 C CA . GLN B 1 64 ? 12.133 -5.594 4.684 1 94.44 64 GLN B CA 1
ATOM 3107 C C . GLN B 1 64 ? 12.602 -5.156 6.066 1 94.44 64 GLN B C 1
ATOM 3109 O O . GLN B 1 64 ? 13.789 -4.918 6.281 1 94.44 64 GLN B O 1
ATOM 3114 N N . LEU B 1 65 ? 11.719 -5.094 7.004 1 93.5 65 LEU B N 1
ATOM 3115 C CA . LEU B 1 65 ? 12.031 -4.684 8.367 1 93.5 65 LEU B CA 1
ATOM 3116 C C . LEU B 1 65 ? 12.797 -5.777 9.102 1 93.5 65 LEU B C 1
ATOM 3118 O O . LEU B 1 65 ? 13.742 -5.492 9.836 1 93.5 65 LEU B O 1
ATOM 3122 N N . ILE B 1 66 ? 12.43 -7.027 8.891 1 91.94 66 ILE B N 1
ATOM 3123 C CA . ILE B 1 66 ? 13.086 -8.156 9.539 1 91.94 66 ILE B CA 1
ATOM 3124 C C . ILE B 1 66 ? 14.531 -8.266 9.047 1 91.94 66 ILE B C 1
ATOM 3126 O O . ILE B 1 66 ? 15.461 -8.336 9.852 1 91.94 66 ILE B O 1
ATOM 3130 N N . VAL B 1 67 ? 14.758 -8.203 7.746 1 89.75 67 VAL B N 1
ATOM 3131 C CA . VAL B 1 67 ? 16.094 -8.312 7.168 1 89.75 67 VAL B CA 1
ATOM 3132 C C . VAL B 1 67 ? 16.922 -7.094 7.559 1 89.75 67 VAL B C 1
ATOM 3134 O O . VAL B 1 67 ? 18.109 -7.223 7.879 1 89.75 67 VAL B O 1
ATOM 3137 N N . GLY B 1 68 ? 16.281 -5.91 7.559 1 86.75 68 GLY B N 1
ATOM 3138 C CA . GLY B 1 68 ? 16.969 -4.688 7.938 1 86.75 68 GLY B CA 1
ATOM 3139 C C . GLY B 1 68 ? 17.438 -4.688 9.383 1 86.75 68 GLY B C 1
ATOM 3140 O O . GLY B 1 68 ? 18.531 -4.211 9.688 1 86.75 68 GLY B O 1
ATOM 3141 N N . THR B 1 69 ? 16.672 -5.219 10.305 1 85.75 69 THR B N 1
ATOM 3142 C CA . THR B 1 69 ? 16.984 -5.242 11.734 1 85.75 69 THR B CA 1
ATOM 3143 C C . THR B 1 69 ? 18.016 -6.324 12.039 1 85.75 69 THR B C 1
ATOM 3145 O O . THR B 1 69 ? 18.906 -6.125 12.867 1 85.75 69 THR B O 1
ATOM 3148 N N . LEU B 1 70 ? 17.922 -7.418 11.336 1 82.5 70 LEU B N 1
ATOM 3149 C CA . LEU B 1 70 ? 18.75 -8.57 11.648 1 82.5 70 LEU B CA 1
ATOM 3150 C C . LEU B 1 70 ? 20.094 -8.484 10.922 1 82.5 70 LEU B C 1
ATOM 3152 O O . LEU B 1 70 ? 21.094 -9.023 11.391 1 82.5 70 LEU B O 1
ATOM 3156 N N . HIS B 1 71 ? 20.125 -7.812 9.805 1 83.38 71 HIS B N 1
ATOM 3157 C CA . HIS B 1 71 ? 21.344 -7.816 8.992 1 83.38 71 HIS B CA 1
ATOM 3158 C C . HIS B 1 71 ? 21.656 -6.414 8.477 1 83.38 71 HIS B C 1
ATOM 3160 O O . HIS B 1 71 ? 22.266 -5.613 9.188 1 83.38 71 HIS B O 1
ATOM 3166 N N . ARG B 1 72 ? 21.141 -6.078 7.355 1 83.38 72 ARG B N 1
ATOM 3167 C CA . ARG B 1 72 ? 21.328 -4.777 6.723 1 83.38 72 ARG B CA 1
ATOM 3168 C C . ARG B 1 72 ? 20.094 -4.379 5.918 1 83.38 72 ARG B C 1
ATOM 3170 O O . ARG B 1 72 ? 19.359 -5.242 5.426 1 83.38 72 ARG B O 1
ATOM 3177 N N . VAL B 1 73 ? 19.906 -3.16 5.879 1 84.12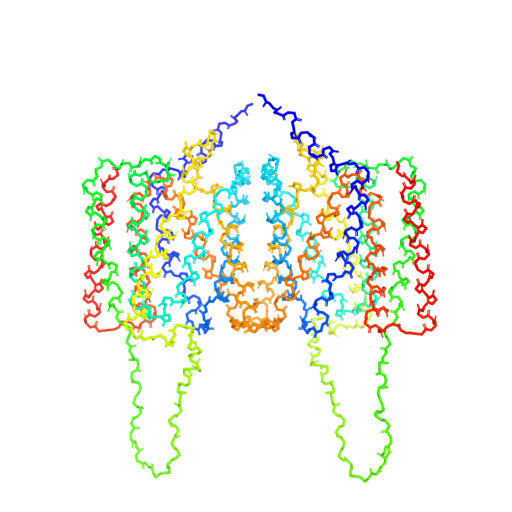 73 VAL B N 1
ATOM 3178 C CA . VAL B 1 73 ? 18.781 -2.662 5.086 1 84.12 73 VAL B CA 1
ATOM 3179 C C . VAL B 1 73 ? 19.047 -2.926 3.605 1 84.12 73 VAL B C 1
ATOM 3181 O O . VAL B 1 73 ? 19.984 -2.383 3.025 1 84.12 73 VAL B O 1
ATOM 3184 N N . PRO B 1 74 ? 18.188 -3.799 3.102 1 87.5 74 PRO B N 1
ATOM 3185 C CA . PRO B 1 74 ? 18.375 -4.102 1.683 1 87.5 74 PRO B CA 1
ATOM 3186 C C . PRO B 1 74 ? 18.203 -2.879 0.787 1 87.5 74 PRO B C 1
ATOM 3188 O O . PRO B 1 74 ? 17.344 -2.035 1.048 1 87.5 74 PRO B O 1
ATOM 3191 N N . GLU B 1 75 ? 19.031 -2.863 -0.202 1 88 75 GLU B N 1
ATOM 3192 C CA . GLU B 1 75 ? 18.906 -1.788 -1.182 1 88 75 GLU B CA 1
ATOM 3193 C C . GLU B 1 75 ? 17.641 -1.947 -2.014 1 88 75 GLU B C 1
ATOM 3195 O O . GLU B 1 75 ? 17.266 -3.062 -2.389 1 88 75 GLU B O 1
ATOM 3200 N N . PHE B 1 76 ? 17 -0.857 -2.275 1 90.31 76 PHE B N 1
ATOM 3201 C CA . PHE B 1 76 ? 15.789 -0.854 -3.1 1 90.31 76 PHE B CA 1
ATOM 3202 C C . PHE B 1 76 ? 16.141 -0.771 -4.578 1 90.31 76 PHE B C 1
ATOM 3204 O O . PHE B 1 76 ? 16.641 0.255 -5.047 1 90.31 76 PHE B O 1
ATOM 3211 N N . HIS B 1 77 ? 15.945 -1.85 -5.328 1 91.19 77 HIS B N 1
ATOM 3212 C CA . HIS B 1 77 ? 16.188 -1.882 -6.766 1 91.19 77 HIS B CA 1
ATOM 3213 C C . HIS B 1 77 ? 14.898 -1.708 -7.555 1 91.19 77 HIS B C 1
ATOM 3215 O O . HIS B 1 77 ? 14.109 -2.646 -7.668 1 91.19 77 HIS B O 1
ATOM 3221 N N . PRO B 1 78 ? 14.68 -0.619 -8.211 1 91.75 78 PRO B N 1
ATOM 3222 C CA . PRO B 1 78 ? 13.445 -0.384 -8.953 1 91.75 78 PRO B CA 1
ATOM 3223 C C . PRO B 1 78 ? 13.219 -1.412 -10.062 1 91.75 78 PRO B C 1
ATOM 3225 O O . PRO B 1 78 ? 12.07 -1.7 -10.414 1 91.75 78 PRO B O 1
ATOM 3228 N N . LEU B 1 79 ? 14.297 -1.962 -10.57 1 93.56 79 LEU B N 1
ATOM 3229 C CA . LEU B 1 79 ? 14.148 -2.961 -11.625 1 93.56 79 LEU B CA 1
ATOM 3230 C C . LEU B 1 79 ? 13.398 -4.184 -11.117 1 93.56 79 LEU B C 1
ATOM 3232 O O . LEU B 1 79 ? 12.68 -4.836 -11.875 1 93.56 79 LEU B O 1
ATOM 3236 N N . ALA B 1 80 ? 13.578 -4.531 -9.852 1 95.75 80 ALA B N 1
ATOM 3237 C CA . ALA B 1 80 ? 12.867 -5.66 -9.258 1 95.75 80 ALA B CA 1
ATOM 3238 C C . ALA B 1 80 ? 11.359 -5.406 -9.242 1 95.75 80 ALA B C 1
ATOM 3240 O O . ALA B 1 80 ? 10.57 -6.352 -9.188 1 95.75 80 ALA B O 1
ATOM 3241 N N . MET B 1 81 ? 10.922 -4.152 -9.289 1 97.31 81 MET B N 1
ATOM 3242 C CA . MET B 1 81 ? 9.5 -3.809 -9.336 1 97.31 81 MET B CA 1
ATOM 3243 C C . MET B 1 81 ? 8.867 -4.266 -10.648 1 97.31 81 MET B C 1
ATOM 3245 O O . MET B 1 81 ? 7.672 -4.547 -10.695 1 97.31 81 MET B O 1
ATOM 3249 N N . VAL B 1 82 ? 9.688 -4.336 -11.688 1 97.19 82 VAL B N 1
ATOM 3250 C CA . VAL B 1 82 ? 9.195 -4.758 -12.992 1 97.19 82 VAL B CA 1
ATOM 3251 C C . VAL B 1 82 ? 8.719 -6.207 -12.922 1 97.19 82 VAL B C 1
ATOM 3253 O O . VAL B 1 82 ? 7.727 -6.578 -13.547 1 97.19 82 VAL B O 1
ATOM 3256 N N . GLY B 1 83 ? 9.453 -7.02 -12.188 1 97.94 83 GLY B N 1
ATOM 3257 C CA . GLY B 1 83 ? 8.992 -8.383 -11.969 1 97.94 83 GLY B CA 1
ATOM 3258 C C . GLY B 1 83 ? 7.629 -8.453 -11.312 1 97.94 83 GLY B C 1
ATOM 3259 O O . GLY B 1 83 ? 6.793 -9.273 -11.703 1 97.94 83 GLY B O 1
ATOM 3260 N N . GLY B 1 84 ? 7.422 -7.605 -10.336 1 98.38 84 GLY B N 1
ATOM 3261 C CA . GLY B 1 84 ? 6.113 -7.531 -9.703 1 98.38 84 GLY B CA 1
ATOM 3262 C C . GLY B 1 84 ? 5.023 -7.043 -10.641 1 98.38 84 GLY B C 1
ATOM 3263 O O . GLY B 1 84 ? 3.9 -7.547 -10.609 1 98.38 84 GLY B O 1
ATOM 3264 N N . ALA B 1 85 ? 5.383 -6.094 -11.445 1 98.25 85 ALA B N 1
ATOM 3265 C CA . ALA B 1 85 ? 4.426 -5.562 -12.414 1 98.25 85 ALA B CA 1
ATOM 3266 C C . ALA B 1 85 ? 3.982 -6.641 -13.398 1 98.25 85 ALA B C 1
ATOM 3268 O O . ALA B 1 85 ? 2.814 -6.688 -13.797 1 98.25 85 ALA B O 1
ATOM 3269 N N . LEU B 1 86 ? 4.922 -7.473 -13.789 1 98.06 86 LEU B N 1
ATOM 3270 C CA . LEU B 1 86 ? 4.602 -8.586 -14.672 1 98.06 86 LEU B CA 1
ATOM 3271 C C . LEU B 1 86 ? 3.598 -9.531 -14.023 1 98.06 86 LEU B C 1
ATOM 3273 O O . LEU B 1 86 ? 2.6 -9.906 -14.641 1 98.06 86 LEU B O 1
ATOM 3277 N N . TRP B 1 87 ? 3.848 -9.828 -12.82 1 98 87 TRP B N 1
ATOM 3278 C CA . TRP B 1 87 ? 2.953 -10.734 -12.109 1 98 87 TRP B CA 1
ATOM 3279 C C . TRP B 1 87 ? 1.553 -10.141 -11.992 1 98 87 TRP B C 1
ATOM 3281 O O . TRP B 1 87 ? 0.561 -10.812 -12.281 1 98 87 TRP B O 1
ATOM 3291 N N . ALA B 1 88 ? 1.486 -8.859 -11.562 1 98.19 88 ALA B N 1
ATOM 3292 C CA . ALA B 1 88 ? 0.191 -8.211 -11.359 1 98.19 88 ALA B CA 1
ATOM 3293 C C . ALA B 1 88 ? -0.583 -8.109 -12.672 1 98.19 88 ALA B C 1
ATOM 3295 O O . ALA B 1 88 ? -1.804 -8.289 -12.695 1 98.19 88 ALA B O 1
ATOM 3296 N N . THR B 1 89 ? 0.134 -7.809 -13.727 1 97.75 89 THR B N 1
ATOM 3297 C CA . THR B 1 89 ? -0.5 -7.727 -15.039 1 97.75 89 THR B CA 1
ATOM 3298 C C . THR B 1 89 ? -1.019 -9.094 -15.469 1 97.75 89 THR B C 1
ATOM 3300 O O . THR B 1 89 ? -2.146 -9.211 -15.953 1 97.75 89 THR B O 1
ATOM 3303 N N . GLY B 1 90 ? -0.208 -10.086 -15.312 1 97.5 90 GLY B N 1
ATOM 3304 C CA . GLY B 1 90 ? -0.667 -11.438 -15.609 1 97.5 90 GLY B CA 1
ATOM 3305 C C . GLY B 1 90 ? -1.889 -11.844 -14.805 1 97.5 90 GLY B C 1
ATOM 3306 O O . GLY B 1 90 ? -2.824 -12.438 -15.344 1 97.5 90 GLY B O 1
ATOM 3307 N N . ASN B 1 91 ? -1.9 -11.508 -13.539 1 96.5 91 ASN B N 1
ATOM 3308 C CA . ASN B 1 91 ? -3.018 -11.852 -12.664 1 96.5 91 ASN B CA 1
ATOM 3309 C C . ASN B 1 91 ? -4.297 -11.133 -13.078 1 96.5 91 ASN B C 1
ATOM 3311 O O . ASN B 1 91 ? -5.395 -11.672 -12.945 1 96.5 91 ASN B O 1
ATOM 3315 N N . SER B 1 92 ? -4.156 -9.93 -13.516 1 95.56 92 SER B N 1
ATOM 3316 C CA . SER B 1 92 ? -5.328 -9.18 -13.953 1 95.56 92 SER B CA 1
ATOM 3317 C C . SER B 1 92 ? -5.949 -9.789 -15.203 1 95.56 92 SER B C 1
ATOM 3319 O O . SER B 1 92 ? -7.16 -9.68 -15.414 1 95.56 92 SER B O 1
ATOM 3321 N N . LEU B 1 93 ? -5.156 -10.461 -16.016 1 95.12 93 LEU B N 1
ATOM 3322 C CA . LEU B 1 93 ? -5.656 -11.086 -17.234 1 95.12 93 LEU B CA 1
ATOM 3323 C C . LEU B 1 93 ? -6.488 -12.32 -16.906 1 95.12 93 LEU B C 1
ATOM 3325 O O . LEU B 1 93 ? -7.27 -12.789 -17.734 1 95.12 93 LEU B O 1
ATOM 3329 N N . THR B 1 94 ? -6.297 -12.867 -15.711 1 92.31 94 THR B N 1
ATOM 3330 C CA . THR B 1 94 ? -7.023 -14.078 -15.336 1 92.31 94 THR B CA 1
ATOM 3331 C C . THR B 1 94 ? -8.523 -13.828 -15.344 1 92.31 94 THR B C 1
ATOM 3333 O O . THR B 1 94 ? -9.312 -14.734 -15.609 1 92.31 94 THR B O 1
ATOM 3336 N N . VAL B 1 95 ? -8.898 -12.609 -15.078 1 88.12 95 VAL B N 1
ATOM 3337 C CA . VAL B 1 95 ? -10.312 -12.258 -15.086 1 88.12 95 VAL B CA 1
ATOM 3338 C C . VAL B 1 95 ? -10.883 -12.438 -16.484 1 88.12 95 VAL B C 1
ATOM 3340 O O . VAL B 1 95 ? -11.922 -13.086 -16.672 1 88.12 95 VAL B O 1
ATOM 3343 N N . ALA B 1 96 ? -10.164 -11.961 -17.453 1 89.31 96 ALA B N 1
ATOM 3344 C CA . ALA B 1 96 ? -10.602 -12.07 -18.844 1 89.31 96 ALA B CA 1
ATOM 3345 C C . ALA B 1 96 ? -10.516 -13.516 -19.312 1 89.31 96 ALA B C 1
ATOM 3347 O O . ALA B 1 96 ? -11.344 -13.961 -20.125 1 89.31 96 ALA B O 1
ATOM 3348 N N . ILE B 1 97 ? -9.578 -14.227 -18.891 1 93.25 97 ILE B N 1
ATOM 3349 C CA . ILE B 1 97 ? -9.375 -15.625 -19.281 1 93.25 97 ILE B CA 1
ATOM 3350 C C . ILE B 1 97 ? -10.547 -16.469 -18.797 1 93.25 97 ILE B C 1
ATOM 3352 O O . ILE B 1 97 ? -11.133 -17.234 -19.562 1 93.25 97 ILE B O 1
ATOM 3356 N N . ILE B 1 98 ? -10.883 -16.281 -17.547 1 88.38 98 ILE B N 1
ATOM 3357 C CA . ILE B 1 98 ? -11.953 -17.062 -16.938 1 88.38 98 ILE B CA 1
ATOM 3358 C C . ILE B 1 98 ? -13.281 -16.719 -17.625 1 88.38 98 ILE B C 1
ATOM 3360 O O . ILE B 1 98 ? -14.117 -17.594 -17.828 1 88.38 98 ILE B O 1
ATOM 3364 N N . ASP B 1 99 ? -13.367 -15.469 -17.953 1 87.12 99 ASP B N 1
ATOM 3365 C CA . ASP B 1 99 ? -14.578 -15.039 -18.656 1 87.12 99 ASP B CA 1
ATOM 3366 C C . ASP B 1 99 ? -14.648 -15.664 -20.047 1 87.12 99 ASP B C 1
ATOM 3368 O O . ASP B 1 99 ? -15.734 -15.961 -20.547 1 87.12 99 ASP B O 1
ATOM 3372 N N . ALA B 1 100 ? -13.516 -15.969 -20.625 1 90.12 100 ALA B N 1
ATOM 3373 C CA . ALA B 1 100 ? -13.469 -16.438 -22.016 1 90.12 100 ALA B CA 1
ATOM 3374 C C . ALA B 1 100 ? -13.562 -17.969 -22.078 1 90.12 100 ALA B C 1
ATOM 3376 O O . ALA B 1 100 ? -14.352 -18.5 -22.859 1 90.12 100 ALA B O 1
ATOM 3377 N N . ILE B 1 101 ? -12.805 -18.609 -21.266 1 91.19 101 ILE B N 1
ATOM 3378 C CA . ILE B 1 101 ? -12.727 -20.062 -21.469 1 91.19 101 ILE B CA 1
ATOM 3379 C C . ILE B 1 101 ? -12.984 -20.781 -20.141 1 91.19 101 ILE B C 1
ATOM 3381 O O . ILE B 1 101 ? -12.945 -22 -20.078 1 91.19 101 ILE B O 1
ATOM 3385 N N . GLY B 1 102 ? -13.195 -20.078 -19.062 1 85.56 102 GLY B N 1
ATOM 3386 C CA . GLY B 1 102 ? -13.5 -20.688 -17.781 1 85.56 102 GLY B CA 1
ATOM 3387 C C . GLY B 1 102 ? -12.266 -21.047 -16.969 1 85.56 102 GLY B C 1
ATOM 3388 O O . GLY B 1 102 ? -11.148 -21.016 -17.5 1 85.56 102 GLY B O 1
ATOM 3389 N N . LEU B 1 103 ? -12.484 -21.438 -15.773 1 84.38 103 LEU B N 1
ATOM 3390 C CA . LEU B 1 103 ? -11.422 -21.734 -14.82 1 84.38 103 LEU B CA 1
ATOM 3391 C C . LEU B 1 103 ? -10.781 -23.094 -15.133 1 84.38 103 LEU B C 1
ATOM 3393 O O . LEU B 1 103 ? -9.562 -23.25 -15.008 1 84.38 103 LEU B O 1
ATOM 3397 N N . SER B 1 104 ? -11.5 -24.047 -15.539 1 84.19 104 SER B N 1
ATOM 3398 C CA . SER B 1 104 ? -11.047 -25.422 -15.75 1 84.19 104 SER B CA 1
ATOM 3399 C C . SER B 1 104 ? -10.016 -25.5 -16.875 1 84.19 104 SER B C 1
ATOM 3401 O O . SER B 1 104 ? -9.062 -26.266 -16.797 1 84.19 104 SER B O 1
ATOM 3403 N N . LEU B 1 105 ? -10.234 -24.703 -17.859 1 89.06 105 LEU B N 1
ATOM 3404 C CA . LEU B 1 105 ? -9.305 -24.703 -18.984 1 89.06 105 LEU B CA 1
ATOM 3405 C C . LEU B 1 105 ? -8.234 -23.625 -18.797 1 89.06 105 LEU B C 1
ATOM 3407 O O . LEU B 1 105 ? -7.086 -23.812 -19.188 1 89.06 105 LEU B O 1
ATOM 3411 N N . GLY B 1 106 ? -8.586 -22.562 -18.234 1 91.94 106 GLY B N 1
ATOM 3412 C CA . GLY B 1 106 ? -7.676 -21.438 -18.094 1 91.94 106 GLY B CA 1
ATOM 3413 C C . GLY B 1 106 ? -6.539 -21.719 -17.125 1 91.94 106 GLY B C 1
ATOM 3414 O O . GLY B 1 106 ? -5.375 -21.469 -17.438 1 91.94 106 GLY B O 1
ATOM 3415 N N . THR B 1 107 ? -6.809 -22.328 -16.047 1 91.12 107 THR B N 1
ATOM 3416 C CA . THR B 1 107 ? -5.848 -22.516 -14.977 1 91.12 107 THR B CA 1
ATOM 3417 C C . THR B 1 107 ? -4.707 -23.422 -15.414 1 91.12 107 THR B C 1
ATOM 3419 O O . THR B 1 107 ? -3.533 -23.062 -15.266 1 91.12 107 THR B O 1
ATOM 3422 N N . PRO B 1 108 ? -5 -24.562 -15.961 1 91.69 108 PRO B N 1
ATOM 3423 C CA . PRO B 1 108 ? -3.877 -25.406 -16.375 1 91.69 108 PRO B CA 1
ATOM 3424 C C . PRO B 1 108 ? -3.027 -24.766 -17.469 1 91.69 108 PRO B C 1
ATOM 3426 O O . PRO B 1 108 ? -1.807 -24.938 -17.484 1 91.69 108 PRO B O 1
ATOM 3429 N N . ILE B 1 109 ? -3.633 -24 -18.359 1 93.69 109 ILE B N 1
ATOM 3430 C CA . ILE B 1 109 ? -2.898 -23.406 -19.469 1 93.69 109 ILE B CA 1
ATOM 3431 C C . ILE B 1 109 ? -1.921 -22.359 -18.938 1 93.69 109 ILE B C 1
ATOM 3433 O O . ILE B 1 109 ? -0.731 -22.391 -19.266 1 93.69 109 ILE B O 1
ATOM 3437 N N . TRP B 1 110 ? -2.396 -21.453 -18.109 1 95.31 110 TRP B N 1
ATOM 3438 C CA . TRP B 1 110 ? -1.461 -20.422 -17.656 1 95.31 110 TRP B CA 1
ATOM 3439 C C . TRP B 1 110 ? -0.471 -21.016 -16.656 1 95.31 110 TRP B C 1
ATOM 3441 O O . TRP B 1 110 ? 0.655 -20.531 -16.516 1 95.31 110 TRP B O 1
ATOM 3451 N N . ALA B 1 111 ? -0.832 -22.109 -15.977 1 94.5 111 ALA B N 1
ATOM 3452 C CA . ALA B 1 111 ? 0.094 -22.75 -15.047 1 94.5 111 ALA B CA 1
ATOM 3453 C C . ALA B 1 111 ? 1.253 -23.406 -15.789 1 94.5 111 ALA B C 1
ATOM 3455 O O . ALA B 1 111 ? 2.414 -23.266 -15.398 1 94.5 111 ALA B O 1
ATOM 3456 N N . ILE B 1 112 ? 0.908 -24.125 -16.812 1 95.25 112 ILE B N 1
ATOM 3457 C CA . ILE B 1 112 ? 1.934 -24.781 -17.625 1 95.25 112 ILE B CA 1
ATOM 3458 C C . ILE B 1 112 ? 2.811 -23.719 -18.297 1 95.25 112 ILE B C 1
ATOM 3460 O O . ILE B 1 112 ? 4.039 -23.828 -18.297 1 95.25 112 ILE B O 1
ATOM 3464 N N . ALA B 1 113 ? 2.17 -22.688 -18.812 1 96.88 113 ALA B N 1
ATOM 3465 C CA . ALA B 1 113 ? 2.916 -21.594 -19.438 1 96.88 113 ALA B CA 1
ATOM 3466 C C . ALA B 1 113 ? 3.854 -20.922 -18.438 1 96.88 113 ALA B C 1
ATOM 3468 O O . ALA B 1 113 ? 5.008 -20.625 -18.75 1 96.88 113 ALA B O 1
ATOM 3469 N N . ASN B 1 114 ? 3.34 -20.672 -17.281 1 96.62 114 ASN B N 1
ATOM 3470 C CA . ASN B 1 114 ? 4.145 -20.109 -16.203 1 96.62 114 ASN B CA 1
ATOM 3471 C C . ASN B 1 114 ? 5.383 -20.953 -15.922 1 96.62 114 ASN B C 1
ATOM 3473 O O . ASN B 1 114 ? 6.5 -20.438 -15.883 1 96.62 114 ASN B O 1
ATOM 3477 N N . MET B 1 115 ? 5.203 -22.25 -15.789 1 95.88 115 MET B N 1
ATOM 3478 C CA . MET B 1 115 ? 6.289 -23.172 -15.469 1 95.88 115 MET B CA 1
ATOM 3479 C C . MET B 1 115 ? 7.293 -23.25 -16.609 1 95.88 115 MET B C 1
ATOM 3481 O O . MET B 1 115 ? 8.508 -23.188 -16.391 1 95.88 115 MET B O 1
ATOM 3485 N N . LEU B 1 116 ? 6.801 -23.281 -17.812 1 96.38 116 LEU B N 1
ATOM 3486 C CA . LEU B 1 116 ? 7.672 -23.438 -18.969 1 96.38 116 LEU B CA 1
ATOM 3487 C C . LEU B 1 116 ? 8.461 -22.156 -19.234 1 96.38 116 LEU B C 1
ATOM 3489 O O . LEU B 1 116 ? 9.656 -22.219 -19.516 1 96.38 116 LEU B O 1
ATOM 3493 N N . PHE B 1 117 ? 7.801 -21.047 -19.156 1 97 117 PHE B N 1
ATOM 3494 C CA . PHE B 1 117 ? 8.508 -19.781 -19.391 1 97 117 PHE B CA 1
ATOM 3495 C C . PHE B 1 117 ? 9.523 -19.531 -18.281 1 97 117 PHE B C 1
ATOM 3497 O O . PHE B 1 117 ? 10.641 -19.078 -18.547 1 97 117 PHE B O 1
ATOM 3504 N N . GLY B 1 118 ? 9.109 -19.812 -17.078 1 96.19 118 GLY B N 1
ATOM 3505 C CA . GLY B 1 118 ? 10.047 -19.656 -15.977 1 96.19 118 GLY B CA 1
ATOM 3506 C C . GLY B 1 118 ? 11.266 -20.547 -16.109 1 96.19 118 GLY B C 1
ATOM 3507 O O . GLY B 1 118 ? 12.398 -20.094 -15.938 1 96.19 118 GLY B O 1
ATOM 3508 N N . PHE B 1 119 ? 10.984 -21.812 -16.422 1 95.69 119 PHE B N 1
ATOM 3509 C CA . PHE B 1 119 ? 12.047 -22.797 -16.594 1 95.69 119 PHE B CA 1
ATOM 3510 C C . PHE B 1 119 ? 12.945 -22.438 -17.766 1 95.69 119 PHE B C 1
ATOM 3512 O O . PHE B 1 119 ? 14.164 -22.391 -17.625 1 95.69 119 PHE B O 1
ATOM 3519 N N . THR B 1 120 ? 12.375 -22.094 -18.906 1 95.75 120 THR B N 1
ATOM 3520 C CA . THR B 1 120 ? 13.141 -21.875 -20.125 1 95.75 120 THR B CA 1
ATOM 3521 C C . THR B 1 120 ? 13.961 -20.594 -20.031 1 95.75 120 THR B C 1
ATOM 3523 O O . THR B 1 120 ? 15.117 -20.562 -20.453 1 95.75 120 THR B O 1
ATOM 3526 N N . THR B 1 121 ? 13.375 -19.578 -19.469 1 95.88 121 THR B N 1
ATOM 3527 C CA . THR B 1 121 ? 14.094 -18.297 -19.359 1 95.88 121 THR B CA 1
ATOM 3528 C C . THR B 1 121 ? 15.297 -18.438 -18.438 1 95.88 121 THR B C 1
ATOM 3530 O O . THR B 1 121 ? 16.359 -17.891 -18.719 1 95.88 121 THR B O 1
ATOM 3533 N N . SER B 1 122 ? 15.141 -19.172 -17.391 1 94.19 122 SER B N 1
ATOM 3534 C CA . SER B 1 122 ? 16.234 -19.297 -16.438 1 94.19 122 SER B CA 1
ATOM 3535 C C . SER B 1 122 ? 17.25 -20.344 -16.891 1 94.19 122 SER B C 1
ATOM 3537 O O . SER B 1 122 ? 18.453 -20.156 -16.734 1 94.19 122 SER B O 1
ATOM 3539 N N . ARG B 1 123 ? 16.797 -21.422 -17.438 1 94.38 123 ARG B N 1
ATOM 3540 C CA . ARG B 1 123 ? 17.672 -22.531 -17.859 1 94.38 123 ARG B CA 1
ATOM 3541 C C . ARG B 1 123 ? 18.516 -22.125 -19.047 1 94.38 123 ARG B C 1
ATOM 3543 O O . ARG B 1 123 ? 19.703 -22.469 -19.109 1 94.38 123 ARG B O 1
ATOM 3550 N N . PHE B 1 124 ? 17.984 -21.406 -19.969 1 95.38 124 PHE B N 1
ATOM 3551 C CA . PHE B 1 124 ? 18.688 -21.094 -21.219 1 95.38 124 PHE B CA 1
ATOM 3552 C C . PHE B 1 124 ? 19.172 -19.656 -21.219 1 95.38 124 PHE B C 1
ATOM 3554 O O . PHE B 1 124 ? 19.922 -19.25 -22.109 1 95.38 124 PHE B O 1
ATOM 3561 N N . GLY B 1 125 ? 18.844 -18.953 -20.266 1 93.69 125 GLY B N 1
ATOM 3562 C CA . GLY B 1 125 ? 19.312 -17.578 -20.172 1 93.69 125 GLY B CA 1
ATOM 3563 C C . GLY B 1 125 ? 18.719 -16.656 -21.219 1 93.69 125 GLY B C 1
ATOM 3564 O O . GLY B 1 125 ? 19.438 -16.141 -22.062 1 93.69 125 GLY B O 1
ATOM 3565 N N . VAL B 1 126 ? 17.516 -16.312 -21.078 1 91 126 VAL B N 1
ATOM 3566 C CA . VAL B 1 126 ? 16.828 -15.398 -21.984 1 91 126 VAL B CA 1
ATOM 3567 C C . VAL B 1 126 ? 16.766 -14 -21.375 1 91 126 VAL B C 1
ATOM 3569 O O . VAL B 1 126 ? 16.828 -13.852 -20.156 1 91 126 VAL B O 1
ATOM 3572 N N . PHE B 1 127 ? 16.812 -12.875 -22.141 1 91.75 127 PHE B N 1
ATOM 3573 C CA . PHE B 1 127 ? 16.703 -11.477 -21.719 1 91.75 127 PHE B CA 1
ATOM 3574 C C . PHE B 1 127 ? 18 -10.992 -21.094 1 91.75 127 PHE B C 1
ATOM 3576 O O . PHE B 1 127 ? 17.984 -10.156 -20.188 1 91.75 127 PHE B O 1
ATOM 3583 N N . GLY B 1 128 ? 19.141 -11.672 -21.344 1 88.44 128 GLY B N 1
ATOM 3584 C CA . GLY B 1 128 ? 20.453 -11.203 -20.938 1 88.44 128 GLY B CA 1
ATOM 3585 C C . GLY B 1 128 ? 20.906 -11.781 -19.609 1 88.44 128 GLY B C 1
ATOM 3586 O O . GLY B 1 128 ? 21.922 -11.359 -19.047 1 88.44 128 GLY B O 1
ATOM 3587 N N . ILE B 1 129 ? 20.125 -12.758 -19 1 91.94 129 ILE B N 1
ATOM 3588 C CA . ILE B 1 129 ? 20.547 -13.391 -17.766 1 91.94 129 ILE B CA 1
ATOM 3589 C C . ILE B 1 129 ? 21.391 -14.625 -18.062 1 91.94 129 ILE B C 1
ATOM 3591 O O . ILE B 1 129 ? 21.25 -15.234 -19.125 1 91.94 129 ILE B O 1
ATOM 3595 N N . PRO B 1 130 ? 22.281 -14.914 -17.219 1 93 130 PRO B N 1
ATOM 3596 C CA . PRO B 1 130 ? 23.094 -16.109 -17.453 1 93 130 PRO B CA 1
ATOM 3597 C C . PRO B 1 130 ? 22.297 -17.406 -17.281 1 93 130 PRO B C 1
ATOM 3599 O O . PRO B 1 130 ? 21.422 -17.484 -16.406 1 93 130 PRO B O 1
ATOM 3602 N N . PRO B 1 131 ? 22.562 -18.344 -18.125 1 94.12 131 PRO B N 1
ATOM 3603 C CA . PRO B 1 131 ? 21.875 -19.641 -17.984 1 94.12 131 PRO B CA 1
ATOM 3604 C C . PRO B 1 131 ? 22.25 -20.375 -16.703 1 94.12 131 PRO B C 1
ATOM 3606 O O . PRO B 1 131 ? 23.406 -20.328 -16.281 1 94.12 131 PRO B O 1
ATOM 3609 N N . LYS B 1 132 ? 21.344 -20.953 -16.109 1 92.88 132 LYS B N 1
ATOM 3610 C CA . LYS B 1 132 ? 21.547 -21.812 -14.953 1 92.88 132 LYS B CA 1
ATOM 3611 C C . LYS B 1 132 ? 21.422 -23.281 -15.328 1 92.88 132 LYS B C 1
ATOM 3613 O O . LYS B 1 132 ? 20.328 -23.781 -15.555 1 92.88 132 LYS B O 1
ATOM 3618 N N . ILE B 1 133 ? 22.484 -23.953 -15.328 1 92.44 133 ILE B N 1
ATOM 3619 C CA . ILE B 1 133 ? 22.5 -25.344 -15.758 1 92.44 133 ILE B CA 1
ATOM 3620 C C . ILE B 1 133 ? 22.609 -26.25 -14.539 1 92.44 133 ILE B C 1
ATOM 3622 O O . ILE B 1 133 ? 23.594 -26.188 -13.789 1 92.44 133 ILE B O 1
ATOM 3626 N N . PRO B 1 134 ? 21.562 -27.062 -14.383 1 91.88 134 PRO B N 1
ATOM 3627 C CA . PRO B 1 134 ? 21.641 -28.031 -13.281 1 91.88 134 PRO B CA 1
ATOM 3628 C C . PRO B 1 134 ? 22.75 -29.062 -13.477 1 91.88 134 PRO B C 1
ATOM 3630 O O . PRO B 1 134 ? 23.281 -29.203 -14.578 1 91.88 134 PRO B O 1
ATOM 3633 N N . SER B 1 135 ? 23.141 -29.797 -12.438 1 91.25 135 SER B N 1
ATOM 3634 C CA . SER B 1 135 ? 24.203 -30.781 -12.484 1 91.25 135 SER B CA 1
ATOM 3635 C C . SER B 1 135 ? 23.844 -31.922 -13.43 1 91.25 135 SER B C 1
ATOM 3637 O O . SER B 1 135 ? 24.719 -32.469 -14.125 1 91.25 135 SER B O 1
ATOM 3639 N N . LYS B 1 136 ? 22.594 -32.281 -13.445 1 94.69 136 LYS B N 1
ATOM 3640 C CA . LYS B 1 136 ? 22.094 -33.344 -14.352 1 94.69 136 LYS B CA 1
ATOM 3641 C C . LYS B 1 136 ? 20.922 -32.812 -15.195 1 94.69 136 LYS B C 1
ATOM 3643 O O . LYS B 1 136 ? 19.766 -33.062 -14.867 1 94.69 136 LYS B O 1
ATOM 3648 N N . PRO B 1 137 ? 21.203 -32.25 -16.297 1 92.75 137 PRO B N 1
ATOM 3649 C CA . PRO B 1 137 ? 20.172 -31.578 -17.094 1 92.75 137 PRO B CA 1
ATOM 3650 C C . PRO B 1 137 ? 19.109 -32.531 -17.609 1 92.75 137 PRO B C 1
ATOM 3652 O O . PRO B 1 137 ? 17.938 -32.188 -17.703 1 92.75 137 PRO B O 1
ATOM 3655 N N . ALA B 1 138 ? 19.5 -33.75 -17.984 1 92.81 138 ALA B N 1
ATOM 3656 C CA . ALA B 1 138 ? 18.547 -34.719 -18.516 1 92.81 138 ALA B CA 1
ATOM 3657 C C . ALA B 1 138 ? 17.484 -35.031 -17.484 1 92.81 138 ALA B C 1
ATOM 3659 O O . ALA B 1 138 ? 16.297 -35.125 -17.797 1 92.81 138 ALA B O 1
ATOM 3660 N N . LEU B 1 139 ? 17.938 -35.25 -16.297 1 93 139 LEU B N 1
ATOM 3661 C CA . LEU B 1 139 ? 17 -35.531 -15.219 1 93 139 LEU B CA 1
ATOM 3662 C C . LEU B 1 139 ? 16.078 -34.344 -14.969 1 93 139 LEU B C 1
ATOM 3664 O O . LEU B 1 139 ? 14.898 -34.5 -14.664 1 93 139 LEU B O 1
ATOM 3668 N N . ASN B 1 140 ? 16.641 -33.188 -15.102 1 94.19 140 ASN B N 1
ATOM 3669 C CA . ASN B 1 140 ? 15.852 -31.984 -14.922 1 94.19 140 ASN B CA 1
ATOM 3670 C C . ASN B 1 140 ? 14.75 -31.859 -15.969 1 94.19 140 ASN B C 1
ATOM 3672 O O . ASN B 1 140 ? 13.625 -31.484 -15.656 1 94.19 140 ASN B O 1
ATOM 3676 N N . TYR B 1 141 ? 15.031 -32.25 -17.188 1 94.94 141 TYR B N 1
ATOM 3677 C CA . TYR B 1 141 ? 14.047 -32.188 -18.25 1 94.94 141 TYR B CA 1
ATOM 3678 C C . TYR B 1 141 ? 12.914 -33.188 -17.984 1 94.94 141 TYR B C 1
ATOM 3680 O O . TYR B 1 141 ? 11.758 -32.906 -18.312 1 94.94 141 TYR B O 1
ATOM 3688 N N . VAL B 1 142 ? 13.227 -34.281 -17.422 1 94.12 142 VAL B N 1
ATOM 3689 C CA . VAL B 1 142 ? 12.211 -35.25 -17.078 1 94.12 142 VAL B CA 1
ATOM 3690 C C . VAL B 1 142 ? 11.312 -34.688 -15.969 1 94.12 142 VAL B C 1
ATOM 3692 O O . VAL B 1 142 ? 10.102 -34.906 -15.969 1 94.12 142 VAL B O 1
ATOM 3695 N N . GLY B 1 143 ? 11.969 -34.062 -15.047 1 92.69 143 GLY B N 1
ATOM 3696 C CA . GLY B 1 143 ? 11.188 -33.375 -14.016 1 92.69 143 GLY B CA 1
ATOM 3697 C C . GLY B 1 143 ? 10.195 -32.375 -14.57 1 92.69 143 GLY B C 1
ATOM 3698 O O . GLY B 1 143 ? 9.039 -32.344 -14.148 1 92.69 143 GLY B O 1
ATOM 3699 N N . VAL B 1 144 ? 10.602 -31.578 -15.523 1 94.69 144 VAL B N 1
ATOM 3700 C CA . VAL B 1 144 ? 9.742 -30.594 -16.172 1 94.69 144 VAL B CA 1
ATOM 3701 C C . VAL B 1 144 ? 8.602 -31.312 -16.906 1 94.69 144 VAL B C 1
ATOM 3703 O O . VAL B 1 144 ? 7.449 -30.875 -16.828 1 94.69 144 VAL B O 1
ATOM 3706 N N . ALA B 1 145 ? 8.914 -32.375 -17.547 1 95.19 145 ALA B N 1
ATOM 3707 C CA . ALA B 1 145 ? 7.91 -33.156 -18.281 1 95.19 145 ALA B CA 1
ATOM 3708 C C . ALA B 1 145 ? 6.852 -33.719 -17.344 1 95.19 145 ALA B C 1
ATOM 3710 O O . ALA B 1 145 ? 5.664 -33.75 -17.672 1 95.19 145 ALA B O 1
ATOM 3711 N N . THR B 1 146 ? 7.27 -34.219 -16.219 1 94.31 146 THR B N 1
ATOM 3712 C CA . THR B 1 146 ? 6.324 -34.719 -15.242 1 94.31 146 THR B CA 1
ATOM 3713 C C . THR B 1 146 ? 5.387 -33.625 -14.758 1 94.31 146 THR B C 1
ATOM 3715 O O . THR B 1 146 ? 4.203 -33.875 -14.516 1 94.31 146 THR B O 1
ATOM 3718 N N . ALA B 1 147 ? 5.93 -32.469 -14.602 1 92.56 147 ALA B N 1
ATOM 3719 C CA . ALA B 1 147 ? 5.109 -31.328 -14.18 1 92.56 147 ALA B CA 1
ATOM 3720 C C . ALA B 1 147 ? 4.062 -30.984 -15.227 1 92.56 147 ALA B C 1
ATOM 3722 O O . ALA B 1 147 ? 2.9 -30.734 -14.898 1 92.56 147 ALA B O 1
ATOM 3723 N N . VAL B 1 148 ? 4.418 -31 -16.5 1 94.62 148 VAL B N 1
ATOM 3724 C CA . VAL B 1 148 ? 3.52 -30.672 -17.594 1 94.62 148 VAL B CA 1
ATOM 3725 C C . VAL B 1 148 ? 2.354 -31.656 -17.625 1 94.62 148 VAL B C 1
ATOM 3727 O O . VAL B 1 148 ? 1.22 -31.281 -17.938 1 94.62 148 VAL B O 1
ATOM 3730 N N . VAL B 1 149 ? 2.588 -32.844 -17.234 1 93.75 149 VAL B N 1
ATOM 3731 C CA . VAL B 1 149 ? 1.567 -33.875 -17.281 1 93.75 149 VAL B CA 1
ATOM 3732 C C . VAL B 1 149 ? 0.687 -33.812 -16.047 1 93.75 149 VAL B C 1
ATOM 3734 O O . VAL B 1 149 ? -0.521 -34.031 -16.109 1 93.75 149 VAL B O 1
ATOM 3737 N N . SER B 1 150 ? 1.244 -33.5 -14.961 1 92.69 150 SER B N 1
ATOM 3738 C CA . SER B 1 150 ? 0.526 -33.5 -13.695 1 92.69 150 SER B CA 1
ATOM 3739 C C . SER B 1 150 ? -0.442 -32.344 -13.586 1 92.69 150 SER B C 1
ATOM 3741 O O . SER B 1 150 ? -1.521 -32.469 -13 1 92.69 150 SER B O 1
ATOM 3743 N N . ILE B 1 151 ? -0.104 -31.188 -14.172 1 91.69 151 ILE B N 1
ATOM 3744 C CA . ILE B 1 151 ? -0.878 -29.969 -14.008 1 91.69 151 ILE B CA 1
ATOM 3745 C C . ILE B 1 151 ? -2.287 -30.172 -14.562 1 91.69 151 ILE B C 1
ATOM 3747 O O . ILE B 1 151 ? -3.275 -29.938 -13.859 1 91.69 151 ILE B O 1
ATOM 3751 N N . PRO B 1 152 ? -2.428 -30.672 -15.758 1 90.81 152 PRO B N 1
ATOM 3752 C CA . PRO B 1 152 ? -3.781 -30.875 -16.281 1 90.81 152 PRO B CA 1
ATOM 3753 C C . PRO B 1 152 ? -4.555 -31.953 -15.523 1 90.81 152 PRO B C 1
ATOM 3755 O O . PRO B 1 152 ? -5.785 -31.938 -15.492 1 90.81 152 PRO B O 1
ATOM 3758 N N . LEU B 1 153 ? -3.902 -32.938 -14.922 1 90.81 153 LEU B N 1
ATOM 3759 C CA . LEU B 1 153 ? -4.582 -33.938 -14.133 1 90.81 153 LEU B CA 1
ATOM 3760 C C . LEU B 1 153 ? -5.281 -33.344 -12.93 1 90.81 153 LEU B C 1
ATOM 3762 O O . LEU B 1 153 ? -6.434 -33.656 -12.633 1 90.81 153 LEU B O 1
ATOM 3766 N N . TYR B 1 154 ? -4.625 -32.469 -12.281 1 88.75 154 TYR B N 1
ATOM 3767 C CA . TYR B 1 154 ? -5.254 -31.797 -11.156 1 88.75 154 TYR B CA 1
ATOM 3768 C C . TYR B 1 154 ? -6.434 -30.953 -11.617 1 88.75 154 TYR B C 1
ATOM 3770 O O . TYR B 1 154 ? -7.449 -30.859 -10.922 1 88.75 154 TYR B O 1
ATOM 3778 N N . ALA B 1 155 ? -6.285 -30.344 -12.797 1 84.81 155 ALA B N 1
ATOM 3779 C CA . ALA B 1 155 ? -7.344 -29.484 -13.328 1 84.81 155 ALA B CA 1
ATOM 3780 C C . ALA B 1 155 ? -8.555 -30.328 -13.742 1 84.81 155 ALA B C 1
ATOM 3782 O O . ALA B 1 155 ? -9.68 -29.812 -13.805 1 84.81 155 ALA B O 1
ATOM 3783 N N . ALA B 1 156 ? -8.406 -31.562 -13.992 1 84.88 156 ALA B N 1
ATOM 3784 C CA . ALA B 1 156 ? -9.469 -32.438 -14.461 1 84.88 156 ALA B CA 1
ATOM 3785 C C . ALA B 1 156 ? -10.336 -32.938 -13.297 1 84.88 156 ALA B C 1
ATOM 3787 O O . ALA B 1 156 ? -11.422 -33.469 -13.508 1 84.88 156 ALA B O 1
ATOM 3788 N N . ILE B 1 157 ? -9.844 -32.719 -12.133 1 86.06 157 ILE B N 1
ATOM 3789 C CA . ILE B 1 157 ? -10.609 -33.125 -10.961 1 86.06 157 ILE B CA 1
ATOM 3790 C C . ILE B 1 157 ? -11.82 -32.219 -10.797 1 86.06 157 ILE B C 1
ATOM 3792 O O . ILE B 1 157 ? -11.695 -31 -10.773 1 86.06 157 ILE B O 1
ATOM 3796 N N . LYS B 1 158 ? -13.016 -32.844 -10.734 1 77.81 158 LYS B N 1
ATOM 3797 C CA . LYS B 1 158 ? -14.273 -32.094 -10.695 1 77.81 158 LYS B CA 1
ATOM 3798 C C . LYS B 1 158 ? -14.805 -31.984 -9.273 1 77.81 158 LYS B C 1
ATOM 3800 O O . LYS B 1 158 ? -14.633 -32.906 -8.469 1 77.81 158 LYS B O 1
ATOM 3805 N N . LEU B 1 159 ? -15.43 -30.875 -9.047 1 76.62 159 LEU B N 1
ATOM 3806 C CA . LEU B 1 159 ? -16.109 -30.672 -7.766 1 76.62 159 LEU B CA 1
ATOM 3807 C C . LEU B 1 159 ? -17.453 -31.375 -7.746 1 76.62 159 LEU B C 1
ATOM 3809 O O . LEU B 1 159 ? -18.141 -31.438 -8.766 1 76.62 159 LEU B O 1
ATOM 3813 N N . SER B 1 160 ? -17.812 -32.125 -6.695 1 71.25 160 SER B N 1
ATOM 3814 C CA . SER B 1 160 ? -19.062 -32.875 -6.566 1 71.25 160 SER B CA 1
ATOM 3815 C C . SER B 1 160 ? -20.234 -31.906 -6.363 1 71.25 160 SER B C 1
ATOM 3817 O O . SER B 1 160 ? -20.125 -30.906 -5.652 1 71.25 160 SER B O 1
ATOM 3819 N N . ASP B 1 161 ? -21.188 -31.859 -7.301 1 56.5 161 ASP B N 1
ATOM 3820 C CA . ASP B 1 161 ? -22.453 -31.141 -7.152 1 56.5 161 ASP B CA 1
ATOM 3821 C C . ASP B 1 161 ? -23.219 -31.625 -5.914 1 56.5 161 ASP B C 1
ATOM 3823 O O . ASP B 1 161 ? -23.359 -32.812 -5.695 1 56.5 161 ASP B O 1
ATOM 3827 N N . ASP B 1 162 ? -23.375 -31.219 -4.738 1 45.28 162 ASP B N 1
ATOM 3828 C CA . ASP B 1 162 ? -24.516 -31.562 -3.895 1 45.28 162 ASP B CA 1
ATOM 3829 C C . ASP B 1 162 ? -25.812 -31.531 -4.695 1 45.28 162 ASP B C 1
ATOM 3831 O O . ASP B 1 162 ? -26.234 -30.484 -5.184 1 45.28 162 ASP B O 1
ATOM 3835 N N . GLU B 1 163 ? -26.281 -32.594 -5.316 1 35.72 163 GLU B N 1
ATOM 3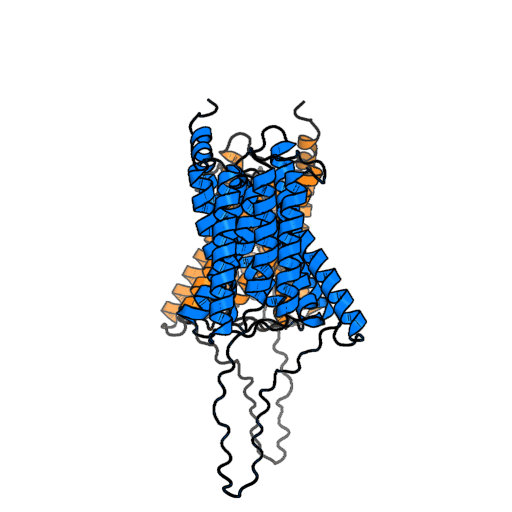836 C CA . GLU B 1 163 ? -27.688 -32.844 -5.648 1 35.72 163 GLU B CA 1
ATOM 3837 C C . GLU B 1 163 ? -28.562 -32.75 -4.402 1 35.72 163 GLU B C 1
ATOM 3839 O O . GLU B 1 163 ? -28.688 -33.75 -3.672 1 35.72 163 GLU B O 1
ATOM 3844 N N . LYS B 1 164 ? -28.891 -32.094 -3.307 1 34.81 164 LYS B N 1
ATOM 3845 C CA . LYS B 1 164 ? -30.25 -32.062 -2.74 1 34.81 164 LYS B CA 1
ATOM 3846 C C . LYS B 1 164 ? -31.297 -32.125 -3.836 1 34.81 164 LYS B C 1
ATOM 3848 O O . LYS B 1 164 ? -31.062 -31.703 -4.969 1 34.81 164 LYS B O 1
ATOM 3853 N N . SER B 1 165 ? -32.594 -32.938 -3.473 1 31.06 165 SER B N 1
ATOM 3854 C CA . SER B 1 165 ? -33.969 -33.406 -3.695 1 31.06 165 SER B CA 1
ATOM 3855 C C . SER B 1 165 ? -34.812 -32.312 -4.344 1 31.06 165 SER B C 1
ATOM 3857 O O . SER B 1 165 ? -35.25 -31.375 -3.674 1 31.06 165 SER B O 1
ATOM 3859 N N . CYS B 1 166 ? -34.625 -31.484 -5.117 1 31.11 166 CYS B N 1
ATOM 3860 C CA . CYS B 1 166 ? -35.938 -31.094 -5.676 1 31.11 166 CYS B CA 1
ATOM 3861 C C . CYS B 1 166 ? -36.688 -32.312 -6.168 1 31.11 166 CYS B C 1
ATOM 3863 O O . CYS B 1 166 ? -36.656 -32.625 -7.359 1 31.11 166 CYS B O 1
ATOM 3865 N N . LYS B 1 167 ? -36.625 -33.469 -5.473 1 28.73 167 LYS B N 1
ATOM 3866 C CA . LYS B 1 167 ? -37.656 -34.469 -5.727 1 28.73 167 LYS B CA 1
ATOM 3867 C C . LYS B 1 167 ? -39.062 -33.875 -5.719 1 28.73 167 LYS B C 1
ATOM 3869 O O . LYS B 1 167 ? -39.281 -32.812 -5.125 1 28.73 167 LYS B O 1
ATOM 3874 N N . GLU B 1 168 ? -40.156 -34.75 -6.152 1 27.34 168 GLU B N 1
ATOM 3875 C CA . GLU B 1 168 ? -41.562 -34.938 -6.605 1 27.34 168 GLU B CA 1
ATOM 3876 C C . GLU B 1 168 ? -42.531 -34.688 -5.469 1 27.34 168 GLU B C 1
ATOM 3878 O O . GLU B 1 168 ? -43.719 -35 -5.598 1 27.34 168 GLU B O 1
ATOM 3883 N N . GLY B 1 169 ? -42.375 -34.469 -4.145 1 27.25 169 GLY B N 1
ATOM 3884 C CA . GLY B 1 169 ? -43.75 -34.406 -3.693 1 27.25 169 GLY B CA 1
ATOM 3885 C C . GLY B 1 169 ? -44.625 -33.531 -4.578 1 27.25 169 GLY B C 1
ATOM 3886 O O . GLY B 1 169 ? -44.312 -32.375 -4.797 1 27.25 169 GLY B O 1
ATOM 3887 N N . GLU B 1 170 ? -45.344 -34.188 -5.59 1 28.2 170 GLU B N 1
ATOM 3888 C CA . GLU B 1 170 ? -46.531 -33.875 -6.391 1 28.2 170 GLU B CA 1
ATOM 3889 C C . GLU B 1 170 ? -47.594 -33.156 -5.551 1 28.2 170 GLU B C 1
ATOM 3891 O O . GLU B 1 170 ? -48.719 -33 -5.984 1 28.2 170 GLU B O 1
ATOM 3896 N N . ALA B 1 171 ? -47.656 -33.469 -4.234 1 26.89 171 ALA B N 1
ATOM 3897 C CA . ALA B 1 171 ? -48.938 -32.844 -3.91 1 26.89 171 ALA B CA 1
ATOM 3898 C C . ALA B 1 171 ? -49.094 -31.484 -4.582 1 26.89 171 ALA B C 1
ATOM 3900 O O . ALA B 1 171 ? -48.094 -30.891 -5.004 1 26.89 171 ALA B O 1
ATOM 3901 N N . ASN B 1 172 ? -50.312 -30.844 -4.328 1 26.52 172 ASN B N 1
ATOM 3902 C CA . ASN B 1 172 ? -51.188 -29.844 -4.961 1 26.52 172 ASN B CA 1
ATOM 3903 C C . ASN B 1 172 ? -50.406 -28.594 -5.355 1 26.52 172 ASN B C 1
ATOM 3905 O O . ASN B 1 172 ? -50.5 -28.125 -6.488 1 26.52 172 ASN B O 1
ATOM 3909 N N . SER B 1 173 ? -50.25 -27.672 -4.363 1 25.33 173 SER B N 1
ATOM 3910 C CA . SER B 1 173 ? -50.344 -26.312 -4.875 1 25.33 173 SER B CA 1
ATOM 3911 C C . SER B 1 173 ? -49.094 -25.953 -5.703 1 25.33 173 SER B C 1
ATOM 3913 O O . SER B 1 173 ? -48 -26.344 -5.363 1 25.33 173 SER B O 1
ATOM 3915 N N . ASN B 1 174 ? -49.062 -25.781 -7.035 1 22.86 174 ASN B N 1
ATOM 3916 C CA . ASN B 1 174 ? -48.344 -25.25 -8.18 1 22.86 174 ASN B CA 1
ATOM 3917 C C . ASN B 1 174 ? -47.375 -24.156 -7.754 1 22.86 174 ASN B C 1
ATOM 3919 O O . ASN B 1 174 ? -46.969 -23.328 -8.578 1 22.86 174 ASN B O 1
ATOM 3923 N N . VAL B 1 175 ? -47.312 -23.719 -6.516 1 26.11 175 VAL B N 1
ATOM 3924 C CA . VAL B 1 175 ? -46.594 -22.469 -6.66 1 26.11 175 VAL B CA 1
ATOM 3925 C C . VAL B 1 175 ? -45.156 -22.766 -7.098 1 26.11 175 VAL B C 1
ATOM 3927 O O . VAL B 1 175 ? -44.469 -23.547 -6.461 1 26.11 175 VAL B O 1
ATOM 3930 N N . ASP B 1 176 ? -44.688 -22.781 -8.367 1 24.05 176 ASP B N 1
ATOM 3931 C CA . ASP B 1 176 ? -43.5 -22.719 -9.234 1 24.05 176 ASP B CA 1
ATOM 3932 C C . ASP B 1 176 ? -42.344 -22.016 -8.531 1 24.05 176 ASP B C 1
ATOM 3934 O O . ASP B 1 176 ? -42.188 -20.812 -8.656 1 24.05 176 ASP B O 1
ATOM 3938 N N . VAL B 1 177 ? -42.188 -22.141 -7.27 1 22.91 177 VAL B N 1
ATOM 3939 C CA . VAL B 1 177 ? -41.062 -21.312 -6.84 1 22.91 177 VAL B CA 1
ATOM 3940 C C . VAL B 1 177 ? -39.781 -21.859 -7.418 1 22.91 177 VAL B C 1
ATOM 3942 O O . VAL B 1 177 ? -39.25 -22.891 -6.953 1 22.91 177 VAL B O 1
ATOM 3945 N N . GLU B 1 178 ? -39.562 -22.297 -8.688 1 26.2 178 GLU B N 1
ATOM 3946 C CA . GLU B 1 178 ? -38.312 -22.297 -9.453 1 26.2 178 GLU B CA 1
ATOM 3947 C C . GLU B 1 178 ? -37.344 -21.234 -8.945 1 26.2 178 GLU B C 1
ATOM 3949 O O . GLU B 1 178 ? -37.438 -20.062 -9.344 1 26.2 178 GLU B O 1
ATOM 3954 N N . ALA B 1 179 ? -37.281 -21.125 -7.789 1 25.12 179 ALA B N 1
ATOM 3955 C CA . ALA B 1 179 ? -36.375 -20.062 -7.312 1 25.12 179 ALA B CA 1
ATOM 3956 C C . ALA B 1 179 ? -35.031 -20.125 -8.008 1 25.12 179 ALA B C 1
ATOM 3958 O O . ALA B 1 179 ? -34.406 -21.188 -8.062 1 25.12 179 ALA B O 1
ATOM 3959 N N . GLU B 1 180 ? -34.688 -19.219 -8.93 1 24.61 180 GLU B N 1
ATOM 3960 C CA . GLU B 1 180 ? -33.594 -18.609 -9.688 1 24.61 180 GLU B CA 1
ATOM 3961 C C . GLU B 1 180 ? -32.312 -18.531 -8.852 1 24.61 180 GLU B C 1
ATOM 3963 O O . GLU B 1 180 ? -32.281 -17.812 -7.848 1 24.61 180 GLU B O 1
ATOM 3968 N N . HIS B 1 181 ? -31.844 -19.531 -8.258 1 24.38 181 HIS B N 1
ATOM 3969 C CA . HIS B 1 181 ? -30.438 -19.25 -7.957 1 24.38 181 HIS B CA 1
ATOM 3970 C C . HIS B 1 181 ? -29.859 -18.219 -8.93 1 24.38 181 HIS B C 1
ATOM 3972 O O . HIS B 1 181 ? -29.578 -18.547 -10.086 1 24.38 181 HIS B O 1
ATOM 3978 N N . LYS B 1 182 ? -30.359 -17.078 -8.984 1 27.03 182 LYS B N 1
ATOM 3979 C CA . LYS B 1 182 ? -29.891 -15.875 -9.664 1 27.03 182 LYS B CA 1
ATOM 3980 C C . LYS B 1 182 ? -28.375 -15.828 -9.711 1 27.03 182 LYS B C 1
ATOM 3982 O O . LYS B 1 182 ? -27.719 -15.555 -8.703 1 27.03 182 LYS B O 1
ATOM 3987 N N . CYS B 1 183 ? -27.641 -16.875 -10.102 1 27.94 183 CYS B N 1
ATOM 3988 C CA . CYS B 1 183 ? -26.391 -16.516 -10.758 1 27.94 183 CYS B CA 1
ATOM 3989 C C . CYS B 1 183 ? -26.375 -15.039 -11.133 1 27.94 183 CYS B C 1
ATOM 3991 O O . CYS B 1 183 ? -27.25 -14.578 -11.875 1 27.94 183 CYS B O 1
ATOM 3993 N N . GLY B 1 184 ? -26.234 -14.312 -10.125 1 31.27 184 GLY B N 1
ATOM 3994 C CA . GLY B 1 184 ? -26.266 -12.891 -10.445 1 31.27 184 GLY B CA 1
ATOM 3995 C C . GLY B 1 184 ? -25.938 -12.594 -11.891 1 31.27 184 GLY B C 1
ATOM 3996 O O . GLY B 1 184 ? -25.406 -13.445 -12.602 1 31.27 184 GLY B O 1
ATOM 3997 N N . PRO B 1 185 ? -26.656 -11.648 -12.578 1 31.7 185 PRO B N 1
ATOM 3998 C CA . PRO B 1 185 ? -26.25 -11.312 -13.945 1 31.7 185 PRO B CA 1
ATOM 3999 C C . PRO B 1 185 ? -24.766 -11.523 -14.195 1 31.7 185 PRO B C 1
ATOM 4001 O O . PRO B 1 185 ? -23.938 -11.047 -13.414 1 31.7 185 PRO B O 1
ATOM 4004 N N . CYS B 1 186 ? -24.266 -12.719 -14.367 1 33.88 186 CYS B N 1
ATOM 4005 C CA . CYS B 1 186 ? -22.984 -12.852 -15.07 1 33.88 186 CYS B CA 1
ATOM 4006 C C . CYS B 1 186 ? -22.656 -11.57 -15.82 1 33.88 186 CYS B C 1
ATOM 4008 O O . CYS B 1 186 ? -23.328 -11.227 -16.797 1 33.88 186 CYS B O 1
ATOM 4010 N N . ILE B 1 187 ? -22.578 -10.5 -15.133 1 37.72 187 ILE B N 1
ATOM 4011 C CA . ILE B 1 187 ? -22.109 -9.344 -15.875 1 37.72 187 ILE B CA 1
ATOM 4012 C C . ILE B 1 187 ? -21.156 -9.789 -16.984 1 37.72 187 ILE B C 1
ATOM 4014 O O . ILE B 1 187 ? -20.078 -10.336 -16.703 1 37.72 187 ILE B O 1
ATOM 4018 N N . CYS B 1 188 ? -21.656 -10.445 -18.016 1 44.25 188 CYS B N 1
ATOM 4019 C CA . CYS B 1 188 ? -20.984 -10.688 -19.281 1 44.25 188 CYS B CA 1
ATOM 4020 C C . CYS B 1 188 ? -19.844 -9.703 -19.516 1 44.25 188 CYS B C 1
ATOM 4022 O O . CYS B 1 188 ? -20.062 -8.492 -19.531 1 44.25 188 CYS B O 1
ATOM 4024 N N . GLY B 1 189 ? -18.641 -10.047 -19.047 1 54.34 189 GLY B N 1
ATOM 4025 C CA . GLY B 1 189 ? -17.484 -9.242 -19.391 1 54.34 189 GLY B CA 1
ATOM 4026 C C . GLY B 1 189 ? -17.438 -8.844 -20.844 1 54.34 189 GLY B C 1
ATOM 4027 O O . GLY B 1 189 ? -18.266 -9.289 -21.641 1 54.34 189 GLY B O 1
ATOM 4028 N N . PRO B 1 190 ? -16.766 -7.879 -21.172 1 60.88 190 PRO B N 1
ATOM 4029 C CA . PRO B 1 190 ? -16.656 -7.344 -22.531 1 60.88 190 PRO B CA 1
ATOM 4030 C C . PRO B 1 190 ? -16.359 -8.422 -23.578 1 60.88 190 PRO B C 1
ATOM 4032 O O . PRO B 1 190 ? -16.688 -8.258 -24.75 1 60.88 190 PRO B O 1
ATOM 4035 N N . VAL B 1 191 ? -16.047 -9.68 -23.109 1 67.69 191 VAL B N 1
ATOM 4036 C CA . VAL B 1 191 ? -15.617 -10.664 -24.109 1 67.69 191 VAL B CA 1
ATOM 4037 C C . VAL B 1 191 ? -16.766 -11.625 -24.406 1 67.69 191 VAL B C 1
ATOM 4039 O O . VAL B 1 191 ? -16.734 -12.359 -25.391 1 67.69 191 VAL B O 1
ATOM 4042 N N . SER B 1 192 ? -17.781 -11.555 -23.625 1 66.06 192 SER B N 1
ATOM 4043 C CA . SER B 1 192 ? -18.859 -12.523 -23.781 1 66.06 192 SER B CA 1
ATOM 4044 C C . SER B 1 192 ? -19.625 -12.297 -25.094 1 66.06 192 SER B C 1
ATOM 4046 O O . SER B 1 192 ? -20.281 -13.203 -25.594 1 66.06 192 SER B O 1
ATOM 4048 N N . HIS B 1 193 ? -19.297 -11.164 -25.609 1 74.38 193 HIS B N 1
ATOM 4049 C CA . HIS B 1 193 ? -20.047 -10.836 -26.828 1 74.38 193 HIS B CA 1
ATOM 4050 C C . HIS B 1 193 ? -19.375 -11.43 -28.062 1 74.38 193 HIS B C 1
ATOM 4052 O O . HIS B 1 193 ? -19.984 -11.469 -29.141 1 74.38 193 HIS B O 1
ATOM 4058 N N . LEU B 1 194 ? -18.266 -12.008 -27.953 1 78.81 194 LEU B N 1
ATOM 4059 C CA . LEU B 1 194 ? -17.516 -12.539 -29.094 1 78.81 194 LEU B CA 1
ATOM 4060 C C . LEU B 1 194 ? -18 -13.945 -29.438 1 78.81 194 LEU B C 1
ATOM 4062 O O . LEU B 1 194 ? -18.484 -14.672 -28.578 1 78.81 194 LEU B O 1
ATOM 4066 N N . PRO B 1 195 ? -17.844 -14.234 -30.812 1 86 195 PRO B N 1
ATOM 4067 C CA . PRO B 1 195 ? -18.172 -15.602 -31.188 1 86 195 PRO B CA 1
ATOM 4068 C C . PRO B 1 195 ? -17.344 -16.641 -30.453 1 86 195 PRO B C 1
ATOM 4070 O O . PRO B 1 195 ? -16.188 -16.375 -30.078 1 86 195 PRO B O 1
ATOM 4073 N N . SER B 1 196 ? -17.844 -17.812 -30.297 1 85.88 196 SER B N 1
ATOM 4074 C CA . SER B 1 196 ? -17.312 -18.859 -29.422 1 85.88 196 SER B CA 1
ATOM 4075 C C . SER B 1 196 ? -15.891 -19.234 -29.828 1 85.88 196 SER B C 1
ATOM 4077 O O . SER B 1 196 ? -14.992 -19.297 -28.984 1 85.88 196 SER B O 1
ATOM 4079 N N . PRO B 1 197 ? -15.648 -19.5 -31.156 1 89.5 197 PRO B N 1
ATOM 4080 C CA . PRO B 1 197 ? -14.281 -19.891 -31.516 1 89.5 197 PRO B CA 1
ATOM 4081 C C . PRO B 1 197 ? -13.266 -18.781 -31.266 1 89.5 197 PRO B C 1
ATOM 4083 O O . PRO B 1 197 ? -12.133 -19.047 -30.875 1 89.5 197 PRO B O 1
ATOM 4086 N N . VAL B 1 198 ? -13.656 -17.609 -31.531 1 90.44 198 VAL B N 1
ATOM 4087 C CA . VAL B 1 198 ? -12.789 -16.469 -31.328 1 90.44 198 VAL B CA 1
ATOM 4088 C C . VAL B 1 198 ? -12.555 -16.25 -29.844 1 90.44 198 VAL B C 1
ATOM 4090 O O . VAL B 1 198 ? -11.438 -15.945 -29.422 1 90.44 198 VAL B O 1
ATOM 4093 N N . ARG B 1 199 ? -13.531 -16.391 -29.109 1 91.44 199 ARG B N 1
ATOM 4094 C CA . ARG B 1 199 ? -13.453 -16.266 -27.656 1 91.44 199 ARG B CA 1
ATOM 4095 C C . ARG B 1 199 ? -12.5 -17.297 -27.062 1 91.44 199 ARG B C 1
ATOM 4097 O O . ARG B 1 199 ? -11.703 -16.969 -26.188 1 91.44 199 ARG B O 1
ATOM 4104 N N . ARG B 1 200 ? -12.609 -18.469 -27.531 1 92.62 200 ARG B N 1
ATOM 4105 C CA . ARG B 1 200 ? -11.742 -19.547 -27.062 1 92.62 200 ARG B CA 1
ATOM 4106 C C . ARG B 1 200 ? -10.281 -19.266 -27.438 1 92.62 200 ARG B C 1
ATOM 4108 O O . ARG B 1 200 ? -9.383 -19.438 -26.609 1 92.62 200 ARG B O 1
ATOM 4115 N N . ALA B 1 201 ? -10.094 -18.875 -28.656 1 94.38 201 ALA B N 1
ATOM 4116 C CA . ALA B 1 201 ? -8.742 -18.578 -29.109 1 94.38 201 ALA B CA 1
ATOM 4117 C C . ALA B 1 201 ? -8.148 -17.422 -28.312 1 94.38 201 ALA B C 1
ATOM 4119 O O . ALA B 1 201 ? -6.965 -17.453 -27.953 1 94.38 201 ALA B O 1
ATOM 4120 N N . LEU B 1 202 ? -8.953 -16.484 -28.094 1 93.81 202 LEU B N 1
ATOM 4121 C CA . LEU B 1 202 ? -8.5 -15.336 -27.312 1 93.81 202 LEU B CA 1
ATOM 4122 C C . LEU B 1 202 ? -8.172 -15.75 -25.891 1 93.81 202 LEU B C 1
ATOM 4124 O O . LEU B 1 202 ? -7.172 -15.305 -25.328 1 93.81 202 LEU B O 1
ATOM 4128 N N . GLY B 1 203 ? -8.992 -16.562 -25.328 1 94.94 203 GLY B N 1
ATOM 4129 C CA . GLY B 1 203 ? -8.75 -17.047 -23.969 1 94.94 203 GLY B CA 1
ATOM 4130 C C . GLY B 1 203 ? -7.453 -17.828 -23.844 1 94.94 203 GLY B C 1
ATOM 4131 O O . GLY B 1 203 ? -6.699 -17.625 -22.891 1 94.94 203 GLY B O 1
ATOM 4132 N N . ILE B 1 204 ? -7.234 -18.625 -24.766 1 95.31 204 ILE B N 1
ATOM 4133 C CA . ILE B 1 204 ? -6.02 -19.438 -24.766 1 95.31 204 ILE B CA 1
ATOM 4134 C C . ILE B 1 204 ? -4.801 -18.531 -24.938 1 95.31 204 ILE B C 1
ATOM 4136 O O . ILE B 1 204 ? -3.809 -18.672 -24.219 1 95.31 204 ILE B O 1
ATOM 4140 N N . PHE B 1 205 ? -4.926 -17.609 -25.812 1 97.12 205 PHE B N 1
ATOM 4141 C CA . PHE B 1 205 ? -3.834 -16.672 -26.047 1 97.12 205 PHE B CA 1
ATOM 4142 C C . PHE B 1 205 ? -3.535 -15.875 -24.781 1 97.12 205 PHE B C 1
ATOM 4144 O O . PHE B 1 205 ? -2.375 -15.742 -24.375 1 97.12 205 PHE B O 1
ATOM 4151 N N . LEU B 1 206 ? -4.535 -15.375 -24.141 1 97.12 206 LEU B N 1
ATOM 4152 C CA . LEU B 1 206 ? -4.367 -14.586 -22.922 1 97.12 206 LEU B CA 1
ATOM 4153 C C . LEU B 1 206 ? -3.812 -15.445 -21.797 1 97.12 206 LEU B C 1
ATOM 4155 O O . LEU B 1 206 ? -3.041 -14.961 -20.969 1 97.12 206 LEU B O 1
ATOM 4159 N N . ALA B 1 207 ? -4.207 -16.672 -21.781 1 96.94 207 ALA B N 1
ATOM 4160 C CA . ALA B 1 207 ? -3.705 -17.578 -20.75 1 96.94 207 ALA B CA 1
ATOM 4161 C C . ALA B 1 207 ? -2.205 -17.812 -20.906 1 96.94 207 ALA B C 1
ATOM 4163 O O . ALA B 1 207 ? -1.461 -17.797 -19.922 1 96.94 207 ALA B O 1
ATOM 4164 N N . ILE B 1 208 ? -1.818 -18.016 -22.125 1 97.56 208 ILE B N 1
ATOM 4165 C CA . ILE B 1 208 ? -0.398 -18.203 -22.406 1 97.56 208 ILE B CA 1
ATOM 4166 C C . ILE B 1 208 ? 0.365 -16.922 -22.078 1 97.56 208 ILE B C 1
ATOM 4168 O O . ILE B 1 208 ? 1.438 -16.969 -21.469 1 97.56 208 ILE B O 1
ATOM 4172 N N . LEU B 1 209 ? -0.186 -15.82 -22.406 1 98.06 209 LEU B N 1
ATOM 4173 C CA . LEU B 1 209 ? 0.432 -14.531 -22.125 1 98.06 209 LEU B CA 1
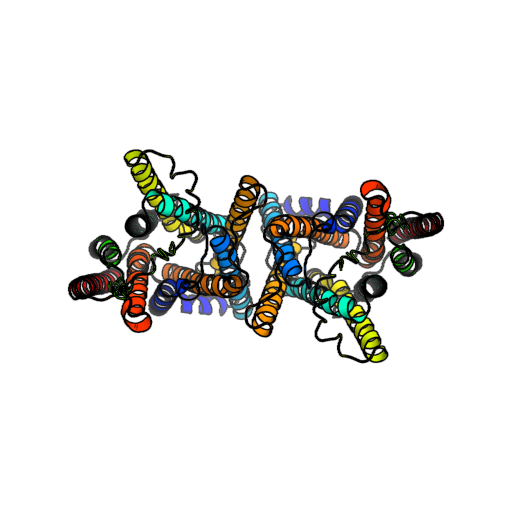ATOM 4174 C C . LEU B 1 209 ? 0.553 -14.297 -20.625 1 98.06 209 LEU B C 1
ATOM 4176 O O . LEU B 1 209 ? 1.597 -13.852 -20.141 1 98.06 209 LEU B O 1
ATOM 4180 N N . ALA B 1 210 ? -0.52 -14.578 -19.938 1 97.81 210 ALA B N 1
ATOM 4181 C CA . ALA B 1 210 ? -0.483 -14.469 -18.469 1 97.81 210 ALA B CA 1
ATOM 4182 C C . ALA B 1 210 ? 0.593 -15.375 -17.891 1 97.81 210 ALA B C 1
ATOM 4184 O O . ALA B 1 210 ? 1.339 -14.961 -17 1 97.81 210 ALA B O 1
ATOM 4185 N N . GLY B 1 211 ? 0.684 -16.594 -18.391 1 97.75 211 GLY B N 1
ATOM 4186 C CA . GLY B 1 211 ? 1.718 -17.516 -17.953 1 97.75 211 GLY B CA 1
ATOM 4187 C C . GLY B 1 211 ? 3.123 -17.016 -18.219 1 97.75 211 GLY B C 1
ATOM 4188 O O . GLY B 1 211 ? 4.023 -17.219 -17.391 1 97.75 211 GLY B O 1
ATOM 4189 N N . SER B 1 212 ? 3.27 -16.375 -19.297 1 97.81 212 SER B N 1
ATOM 4190 C CA . SER B 1 212 ? 4.566 -15.789 -19.609 1 97.81 212 SER B CA 1
ATOM 4191 C C . SER B 1 212 ? 4.93 -14.68 -18.625 1 97.81 212 SER B C 1
ATOM 4193 O O . SER B 1 212 ? 6.09 -14.562 -18.219 1 97.81 212 SER B O 1
ATOM 4195 N N . PHE B 1 213 ? 3.979 -13.867 -18.234 1 98.12 213 PHE B N 1
ATOM 4196 C CA . PHE B 1 213 ? 4.215 -12.812 -17.25 1 98.12 213 PHE B CA 1
ATOM 4197 C C . PHE B 1 213 ? 4.566 -13.406 -15.891 1 98.12 213 PHE B C 1
ATOM 4199 O O . PHE B 1 213 ? 5.512 -12.953 -15.242 1 98.12 213 PHE B O 1
ATOM 4206 N N . TYR B 1 214 ? 3.846 -14.453 -15.516 1 96.75 214 TYR B N 1
ATOM 4207 C CA . TYR B 1 214 ? 4.133 -15.133 -14.258 1 96.75 214 TYR B CA 1
ATOM 4208 C C . TYR B 1 214 ? 5.535 -15.734 -14.273 1 96.75 214 TYR B C 1
ATOM 4210 O O . TYR B 1 214 ? 6.297 -15.57 -13.32 1 96.75 214 TYR B O 1
ATOM 4218 N N . GLY B 1 215 ? 5.852 -16.391 -15.344 1 96.62 215 GLY B N 1
ATOM 4219 C CA . GLY B 1 215 ? 7.105 -17.109 -15.453 1 96.62 215 GLY B CA 1
ATOM 4220 C C . GLY B 1 215 ? 8.32 -16.203 -15.453 1 96.62 215 GLY B C 1
ATOM 4221 O O . GLY B 1 215 ? 9.406 -16.609 -15.031 1 96.62 215 GLY B O 1
ATOM 4222 N N . ASN B 1 216 ? 8.125 -14.984 -15.867 1 97.12 216 ASN B N 1
ATOM 4223 C CA . ASN B 1 216 ? 9.258 -14.078 -15.992 1 97.12 216 ASN B CA 1
ATOM 4224 C C . ASN B 1 216 ? 9.289 -13.055 -14.859 1 97.12 216 ASN B C 1
ATOM 4226 O O . ASN B 1 216 ? 10 -12.055 -14.938 1 97.12 216 ASN B O 1
ATOM 4230 N N . THR B 1 217 ? 8.547 -13.312 -13.852 1 96.94 217 THR B N 1
ATOM 4231 C CA . THR B 1 217 ? 8.461 -12.398 -12.719 1 96.94 217 THR B CA 1
ATOM 4232 C C . THR B 1 217 ? 9.812 -12.289 -12.008 1 96.94 217 THR B C 1
ATOM 4234 O O . THR B 1 217 ? 10.125 -11.25 -11.422 1 96.94 217 THR B O 1
ATOM 4237 N N . PHE B 1 218 ? 10.711 -13.344 -12.094 1 97.19 218 PHE B N 1
ATOM 4238 C CA . PHE B 1 218 ? 11.961 -13.367 -11.344 1 97.19 218 PHE B CA 1
ATOM 4239 C C . PHE B 1 218 ? 13.117 -12.891 -12.219 1 97.19 218 PHE B C 1
ATOM 4241 O O . PHE B 1 218 ? 14.234 -12.703 -11.727 1 97.19 218 PHE B O 1
ATOM 4248 N N . VAL B 1 219 ? 12.875 -12.656 -13.477 1 96.25 219 VAL B N 1
ATOM 4249 C CA . VAL B 1 219 ? 13.938 -12.352 -14.43 1 96.25 219 VAL B CA 1
ATOM 4250 C C . VAL B 1 219 ? 14.633 -11.055 -14.039 1 96.25 219 VAL B C 1
ATOM 4252 O O . VAL B 1 219 ? 15.867 -10.992 -14 1 96.25 219 VAL B O 1
ATOM 4255 N N . PRO B 1 220 ? 13.859 -9.992 -13.672 1 96.44 220 PRO B N 1
ATOM 4256 C CA . PRO B 1 220 ? 14.547 -8.766 -13.273 1 96.44 220 PRO B CA 1
ATOM 4257 C C . PRO B 1 220 ? 15.438 -8.961 -12.039 1 96.44 220 PRO B C 1
ATOM 4259 O O . PRO B 1 220 ? 16.516 -8.375 -11.961 1 96.44 220 PRO B O 1
ATOM 4262 N N . THR B 1 221 ? 14.984 -9.75 -11.141 1 95.31 221 THR B N 1
ATOM 4263 C CA . THR B 1 221 ? 15.766 -10.023 -9.938 1 95.31 221 THR B CA 1
ATOM 4264 C C . THR B 1 221 ? 17.031 -10.797 -10.289 1 95.31 221 THR B C 1
ATOM 4266 O O . THR B 1 221 ? 18.125 -10.477 -9.797 1 95.31 221 THR B O 1
ATOM 4269 N N . ILE B 1 222 ? 16.938 -11.789 -11.141 1 94.69 222 ILE B N 1
ATOM 4270 C CA . ILE B 1 222 ? 18.078 -12.57 -11.578 1 94.69 222 ILE B CA 1
ATOM 4271 C C . ILE B 1 222 ? 19.078 -11.664 -12.305 1 94.69 222 ILE B C 1
ATOM 4273 O O . ILE B 1 222 ? 20.297 -11.789 -12.125 1 94.69 222 ILE B O 1
ATOM 4277 N N . TYR B 1 223 ? 18.5 -10.781 -13.078 1 95 223 TYR B N 1
ATOM 4278 C CA . TYR B 1 223 ? 19.344 -9.844 -13.812 1 95 223 TYR B CA 1
ATOM 4279 C C . TYR B 1 223 ? 20.156 -8.969 -12.852 1 95 223 TYR B C 1
ATOM 4281 O O . TYR B 1 223 ? 21.344 -8.773 -13.047 1 95 223 TYR B O 1
ATOM 4289 N N . ILE B 1 224 ? 19.578 -8.461 -11.812 1 94.06 224 ILE B N 1
ATOM 4290 C CA . ILE B 1 224 ? 20.25 -7.629 -10.82 1 94.06 224 ILE B CA 1
ATOM 4291 C C . ILE B 1 224 ? 21.328 -8.445 -10.117 1 94.06 224 ILE B C 1
ATOM 4293 O O . ILE B 1 224 ? 22.469 -7.992 -9.977 1 94.06 224 ILE B O 1
ATOM 4297 N N . GLN B 1 225 ? 21.031 -9.633 -9.75 1 91.81 225 GLN B N 1
ATOM 4298 C CA . GLN B 1 225 ? 21.953 -10.5 -9.023 1 91.81 225 GLN B CA 1
ATOM 4299 C C . GLN B 1 225 ? 23.172 -10.844 -9.883 1 91.81 225 GLN B C 1
ATOM 4301 O O . GLN B 1 225 ? 24.266 -11.008 -9.359 1 91.81 225 GLN B O 1
ATOM 4306 N N . SER B 1 226 ? 23 -10.883 -11.164 1 91.62 226 SER B N 1
ATOM 4307 C CA . SER B 1 226 ? 24.062 -11.367 -12.039 1 91.62 226 SER B CA 1
ATOM 4308 C C . SER B 1 226 ? 24.828 -10.211 -12.664 1 91.62 226 SER B C 1
ATOM 4310 O O . SER B 1 226 ? 26.031 -10.312 -12.898 1 91.62 226 SER B O 1
ATOM 4312 N N . MET B 1 227 ? 24.109 -9.117 -12.953 1 90.56 227 MET B N 1
ATOM 4313 C CA . MET B 1 227 ? 24.719 -8.094 -13.797 1 90.56 227 MET B CA 1
ATOM 4314 C C . MET B 1 227 ? 25.156 -6.895 -12.961 1 90.56 227 MET B C 1
ATOM 4316 O O . MET B 1 227 ? 25.984 -6.094 -13.406 1 90.56 227 MET B O 1
ATOM 4320 N N . VAL B 1 228 ? 24.609 -6.688 -11.875 1 89.38 228 VAL B N 1
ATOM 4321 C CA . VAL B 1 228 ? 24.953 -5.535 -11.047 1 89.38 228 VAL B CA 1
ATOM 4322 C C . VAL B 1 228 ? 26.047 -5.922 -10.055 1 89.38 228 VAL B C 1
ATOM 4324 O O . VAL B 1 228 ? 25.875 -6.84 -9.25 1 89.38 228 VAL B O 1
ATOM 4327 N N . LYS B 1 229 ? 27.125 -5.234 -10.102 1 89.12 229 LYS B N 1
ATOM 4328 C CA . LYS B 1 229 ? 28.266 -5.523 -9.242 1 89.12 229 LYS B CA 1
ATOM 4329 C C . LYS B 1 229 ? 27.922 -5.258 -7.777 1 89.12 229 LYS B C 1
ATOM 4331 O O . LYS B 1 229 ? 27.391 -4.195 -7.438 1 89.12 229 LYS B O 1
ATOM 4336 N N . GLY B 1 230 ? 28.109 -6.238 -6.941 1 86.75 230 GLY B N 1
ATOM 4337 C CA . GLY B 1 230 ? 27.922 -6.074 -5.508 1 86.75 230 GLY B CA 1
ATOM 4338 C C . GLY B 1 230 ? 26.5 -6.309 -5.059 1 86.75 230 GLY B C 1
ATOM 4339 O O . GLY B 1 230 ? 26.172 -6.141 -3.881 1 86.75 230 GLY B O 1
ATOM 4340 N N . ALA B 1 231 ? 25.734 -6.688 -6.004 1 89.25 231 ALA B N 1
ATOM 4341 C CA . ALA B 1 231 ? 24.328 -6.934 -5.664 1 89.25 231 ALA B CA 1
ATOM 4342 C C . ALA B 1 231 ? 24.188 -8.156 -4.766 1 89.25 231 ALA B C 1
ATOM 4344 O O . ALA B 1 231 ? 24.922 -9.133 -4.918 1 89.25 231 ALA B O 1
ATOM 4345 N N . SER B 1 232 ? 23.281 -8.008 -3.898 1 89.81 232 SER B N 1
ATOM 4346 C CA . SER B 1 232 ? 23.031 -9.109 -2.973 1 89.81 232 SER B CA 1
ATOM 4347 C C . SER B 1 232 ? 22.531 -10.344 -3.709 1 89.81 232 SER B C 1
ATOM 4349 O O . SER B 1 232 ? 21.75 -10.242 -4.664 1 89.81 232 SER B O 1
ATOM 4351 N N . GLN B 1 233 ? 22.969 -11.508 -3.217 1 89.56 233 GLN B N 1
ATOM 4352 C CA . GLN B 1 233 ? 22.531 -12.758 -3.826 1 89.56 233 GLN B CA 1
ATOM 4353 C C . GLN B 1 233 ? 21.375 -13.375 -3.057 1 89.56 233 GLN B C 1
ATOM 4355 O O . GLN B 1 233 ? 20.812 -14.383 -3.479 1 89.56 233 GLN B O 1
ATOM 4360 N N . ALA B 1 234 ? 21.031 -12.703 -2 1 88.94 234 ALA B N 1
ATOM 4361 C CA . ALA B 1 234 ? 19.906 -13.188 -1.197 1 88.94 234 ALA B CA 1
ATOM 4362 C C . ALA B 1 234 ? 18.562 -12.828 -1.843 1 88.94 234 ALA B C 1
ATOM 4364 O O . ALA B 1 234 ? 18.297 -11.664 -2.119 1 88.94 234 ALA B O 1
ATOM 4365 N N . GLY B 1 235 ? 17.766 -13.812 -2.039 1 90.5 235 GLY B N 1
ATOM 4366 C CA . GLY B 1 235 ? 16.469 -13.602 -2.666 1 90.5 235 GLY B CA 1
ATOM 4367 C C . GLY B 1 235 ? 15.562 -12.695 -1.855 1 90.5 235 GLY B C 1
ATOM 4368 O O . GLY B 1 235 ? 14.758 -11.953 -2.418 1 90.5 235 GLY B O 1
ATOM 4369 N N . SER B 1 236 ? 15.695 -12.734 -0.559 1 91.38 236 SER B N 1
ATOM 4370 C CA . SER B 1 236 ? 14.828 -11.984 0.346 1 91.38 236 SER B CA 1
ATOM 4371 C C . SER B 1 236 ? 15.016 -10.477 0.17 1 91.38 236 SER B C 1
ATOM 4373 O O . SER B 1 236 ? 14.109 -9.695 0.464 1 91.38 236 SER B O 1
ATOM 4375 N N . ASP B 1 237 ? 16.156 -10.031 -0.392 1 93.44 237 ASP B N 1
ATOM 4376 C CA . ASP B 1 237 ? 16.484 -8.617 -0.506 1 93.44 237 ASP B CA 1
ATOM 4377 C C . ASP B 1 237 ? 15.688 -7.953 -1.625 1 93.44 237 ASP B C 1
ATOM 4379 O O . ASP B 1 237 ? 15.602 -6.727 -1.695 1 93.44 237 ASP B O 1
ATOM 4383 N N . TYR B 1 238 ? 15.039 -8.742 -2.432 1 95.19 238 TYR B N 1
ATOM 4384 C CA . TYR B 1 238 ? 14.383 -8.188 -3.611 1 95.19 238 TYR B CA 1
ATOM 4385 C C . TYR B 1 238 ? 12.867 -8.32 -3.504 1 95.19 238 TYR B C 1
ATOM 4387 O O . TYR B 1 238 ? 12.133 -7.828 -4.363 1 95.19 238 TYR B O 1
ATOM 4395 N N . VAL B 1 239 ? 12.414 -8.969 -2.438 1 97 239 VAL B N 1
ATOM 4396 C CA . VAL B 1 239 ? 10.992 -9.258 -2.256 1 97 239 VAL B CA 1
ATOM 4397 C C . VAL B 1 239 ? 10.211 -7.953 -2.098 1 97 239 VAL B C 1
ATOM 4399 O O . VAL B 1 239 ? 9.18 -7.758 -2.736 1 97 239 VAL B O 1
ATOM 4402 N N . PHE B 1 240 ? 10.734 -7.07 -1.259 1 97.5 240 PHE B N 1
ATOM 4403 C CA . PHE B 1 240 ? 10.039 -5.824 -0.975 1 97.5 240 PHE B CA 1
ATOM 4404 C C . PHE B 1 240 ? 9.828 -5.016 -2.252 1 97.5 240 PHE B C 1
ATOM 4406 O O . PHE B 1 240 ? 8.711 -4.574 -2.541 1 97.5 240 PHE B O 1
ATOM 4413 N N . ALA B 1 241 ? 10.914 -4.82 -3.037 1 96.81 241 ALA B N 1
ATOM 4414 C CA . ALA B 1 241 ? 10.805 -4.07 -4.285 1 96.81 241 ALA B CA 1
ATOM 4415 C C . ALA B 1 241 ? 9.82 -4.734 -5.242 1 96.81 241 ALA B C 1
ATOM 4417 O O . ALA B 1 241 ? 9.016 -4.055 -5.887 1 96.81 241 ALA B O 1
ATOM 4418 N N . ASN B 1 242 ? 9.891 -6.055 -5.344 1 98.19 242 ASN B N 1
ATOM 4419 C CA . ASN B 1 242 ? 8.969 -6.797 -6.188 1 98.19 242 ASN B CA 1
ATOM 4420 C C . ASN B 1 242 ? 7.52 -6.59 -5.75 1 98.19 242 ASN B C 1
ATOM 4422 O O . ASN B 1 242 ? 6.637 -6.383 -6.586 1 98.19 242 ASN B O 1
ATOM 4426 N N . PHE B 1 243 ? 7.254 -6.641 -4.449 1 98.69 243 PHE B N 1
ATOM 4427 C CA . PHE B 1 243 ? 5.906 -6.516 -3.906 1 98.69 243 PHE B CA 1
ATOM 4428 C C . PHE B 1 243 ? 5.383 -5.094 -4.082 1 98.69 243 PHE B C 1
ATOM 4430 O O . PHE B 1 243 ? 4.184 -4.891 -4.281 1 98.69 243 PHE B O 1
ATOM 4437 N N . VAL B 1 244 ? 6.266 -4.105 -4.02 1 98.19 244 VAL B N 1
ATOM 4438 C CA . VAL B 1 244 ? 5.863 -2.734 -4.32 1 98.19 244 VAL B CA 1
ATOM 4439 C C . VAL B 1 244 ? 5.406 -2.637 -5.773 1 98.19 244 VAL B C 1
ATOM 4441 O O . VAL B 1 244 ? 4.418 -1.963 -6.074 1 98.19 244 VAL B O 1
ATOM 4444 N N . GLY B 1 245 ? 6.137 -3.314 -6.645 1 98.44 245 GLY B N 1
ATOM 4445 C CA . GLY B 1 245 ? 5.727 -3.361 -8.039 1 98.44 245 GLY B CA 1
ATOM 4446 C C . GLY B 1 245 ? 4.367 -4.004 -8.242 1 98.44 245 GLY B C 1
ATOM 4447 O O . GLY B 1 245 ? 3.562 -3.521 -9.047 1 98.44 245 GLY B O 1
ATOM 4448 N N . ILE B 1 246 ? 4.176 -5.098 -7.535 1 98.62 246 ILE B N 1
ATOM 4449 C CA . ILE B 1 246 ? 2.891 -5.785 -7.59 1 98.62 246 ILE B CA 1
ATOM 4450 C C . ILE B 1 246 ? 1.781 -4.836 -7.141 1 98.62 246 ILE B C 1
ATOM 4452 O O . ILE B 1 246 ? 0.769 -4.684 -7.832 1 98.62 246 ILE B O 1
ATOM 4456 N N . TRP B 1 247 ? 1.957 -4.199 -6.055 1 98.56 247 TRP B N 1
ATOM 4457 C CA . TRP B 1 247 ? 0.952 -3.332 -5.445 1 98.56 247 TRP B CA 1
ATOM 4458 C C . TRP B 1 247 ? 0.667 -2.123 -6.328 1 98.56 247 TRP B C 1
ATOM 4460 O O . TRP B 1 247 ? -0.493 -1.781 -6.57 1 98.56 247 TRP B O 1
ATOM 4470 N N . LEU B 1 248 ? 1.708 -1.443 -6.809 1 98.06 248 LEU B N 1
ATOM 4471 C CA . LEU B 1 248 ? 1.528 -0.255 -7.637 1 98.06 248 LEU B CA 1
ATOM 4472 C C . LEU B 1 248 ? 0.784 -0.595 -8.922 1 98.06 248 LEU B C 1
ATOM 4474 O O . LEU B 1 248 ? -0.143 0.118 -9.312 1 98.06 248 LEU B O 1
ATOM 4478 N N . THR B 1 249 ? 1.204 -1.632 -9.57 1 98 249 THR B N 1
ATOM 4479 C CA . THR B 1 249 ? 0.566 -2.041 -10.82 1 98 249 THR B CA 1
ATOM 4480 C C . THR B 1 249 ? -0.895 -2.412 -10.578 1 98 249 THR B C 1
ATOM 4482 O O . THR B 1 249 ? -1.773 -2.023 -11.352 1 98 249 THR B O 1
ATOM 4485 N N . SER B 1 250 ? -1.101 -3.15 -9.523 1 97.75 250 SER B N 1
ATOM 4486 C CA . SER B 1 250 ? -2.475 -3.521 -9.203 1 97.75 250 SER B CA 1
ATOM 4487 C C . SER B 1 250 ? -3.326 -2.291 -8.906 1 97.75 250 SER B C 1
ATOM 4489 O O . SER B 1 250 ? -4.504 -2.246 -9.266 1 97.75 250 SER B O 1
ATOM 4491 N N . THR B 1 251 ? -2.814 -1.287 -8.273 1 97.19 251 THR B N 1
ATOM 4492 C CA . THR B 1 251 ? -3.531 -0.053 -7.965 1 97.19 251 THR B CA 1
ATOM 4493 C C . THR B 1 251 ? -3.85 0.717 -9.242 1 97.19 251 THR B C 1
ATOM 4495 O O . THR B 1 251 ? -4.969 1.199 -9.422 1 97.19 251 THR B O 1
ATOM 4498 N N . VAL B 1 252 ? -2.904 0.768 -10.109 1 96.81 252 VAL B N 1
ATOM 4499 C CA . VAL B 1 252 ? -3.109 1.464 -11.375 1 96.81 252 VAL B CA 1
ATOM 4500 C C . VAL B 1 252 ? -4.188 0.754 -12.188 1 96.81 252 VAL B C 1
ATOM 4502 O O . VAL B 1 252 ? -5.078 1.399 -12.75 1 96.81 252 VAL B O 1
ATOM 4505 N N . ILE B 1 253 ? -4.09 -0.542 -12.227 1 96.56 253 ILE B N 1
ATOM 4506 C CA . ILE B 1 253 ? -5.086 -1.322 -12.953 1 96.56 253 ILE B CA 1
ATOM 4507 C C . ILE B 1 253 ? -6.465 -1.099 -12.344 1 96.56 253 ILE B C 1
ATOM 4509 O O . ILE B 1 253 ? -7.449 -0.909 -13.07 1 96.56 253 ILE B O 1
ATOM 4513 N N . PHE B 1 254 ? -6.551 -1.073 -11.078 1 96.12 254 PHE B N 1
ATOM 4514 C CA . PHE B 1 254 ? -7.828 -0.875 -10.406 1 96.12 254 PHE B CA 1
ATOM 4515 C C . PHE B 1 254 ? -8.375 0.519 -10.688 1 96.12 254 PHE B C 1
ATOM 4517 O O . PHE B 1 254 ? -9.578 0.685 -10.914 1 96.12 254 PHE B O 1
ATOM 4524 N N . VAL B 1 255 ? -7.531 1.506 -10.641 1 95.5 255 VAL B N 1
ATOM 4525 C CA . VAL B 1 255 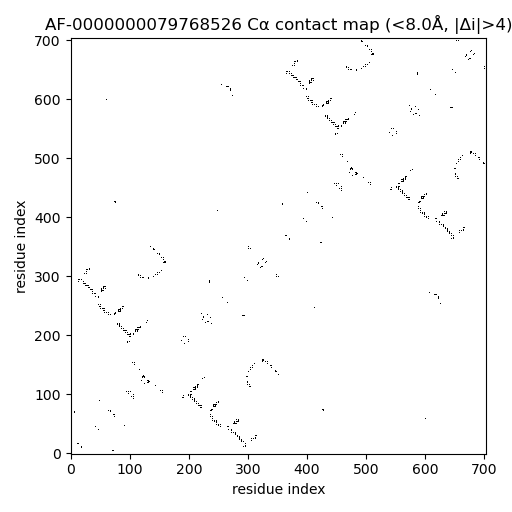? -7.945 2.879 -10.906 1 95.5 255 VAL B CA 1
ATOM 4526 C C . VAL B 1 255 ? -8.469 2.994 -12.336 1 95.5 255 VAL B C 1
ATOM 4528 O O . VAL B 1 255 ? -9.523 3.584 -12.57 1 95.5 255 VAL B O 1
ATOM 4531 N N . LEU B 1 256 ? -7.773 2.438 -13.305 1 94.31 256 LEU B N 1
ATOM 4532 C CA . LEU B 1 256 ? -8.211 2.457 -14.695 1 94.31 256 LEU B CA 1
ATOM 4533 C C . LEU B 1 256 ? -9.531 1.719 -14.859 1 94.31 256 LEU B C 1
ATOM 4535 O O . LEU B 1 256 ? -10.414 2.176 -15.594 1 94.31 256 LEU B O 1
ATOM 4539 N N . TYR B 1 257 ? -9.633 0.597 -14.18 1 93.12 257 TYR B N 1
ATOM 4540 C CA . TYR B 1 257 ? -10.867 -0.176 -14.195 1 93.12 257 TYR B CA 1
ATOM 4541 C C . TYR B 1 257 ? -12.031 0.643 -13.648 1 93.12 257 TYR B C 1
ATOM 4543 O O . TYR B 1 257 ? -13.109 0.682 -14.25 1 93.12 257 TYR B O 1
ATOM 4551 N N . ALA B 1 258 ? -11.805 1.313 -12.57 1 92.75 258 ALA B N 1
ATOM 4552 C CA . ALA B 1 258 ? -12.836 2.135 -11.953 1 92.75 258 ALA B CA 1
ATOM 4553 C C . ALA B 1 258 ? -13.219 3.307 -12.852 1 92.75 258 ALA B C 1
ATOM 4555 O O . ALA B 1 258 ? -14.391 3.686 -12.922 1 92.75 258 ALA B O 1
ATOM 4556 N N . LEU B 1 259 ? -12.281 3.875 -13.539 1 92.88 259 LEU B N 1
ATOM 4557 C CA . LEU B 1 259 ? -12.547 4.98 -14.453 1 92.88 259 LEU B CA 1
ATOM 4558 C C . LEU B 1 259 ? -13.367 4.508 -15.648 1 92.88 259 LEU B C 1
ATOM 4560 O O . LEU B 1 259 ? -14.297 5.191 -16.078 1 92.88 259 LEU B O 1
ATOM 4564 N N . VAL B 1 260 ? -13.047 3.324 -16.188 1 90.19 260 VAL B N 1
ATOM 4565 C CA . VAL B 1 260 ? -13.75 2.764 -17.328 1 90.19 260 VAL B CA 1
ATOM 4566 C C . VAL B 1 260 ? -15.195 2.436 -16.938 1 90.19 260 VAL B C 1
ATOM 4568 O O . VAL B 1 260 ? -16.109 2.605 -17.75 1 90.19 260 VAL B O 1
ATOM 4571 N N . LYS B 1 261 ? -15.375 2.025 -15.68 1 91.12 261 LYS B N 1
ATOM 4572 C CA . LYS B 1 261 ? -16.719 1.702 -15.188 1 91.12 261 LYS B CA 1
ATOM 4573 C C . LYS B 1 261 ? -17.406 2.939 -14.633 1 91.12 261 LYS B C 1
ATOM 4575 O O . LYS B 1 261 ? -18.391 2.828 -13.891 1 91.12 261 LYS B O 1
ATOM 4580 N N . ARG B 1 262 ? -16.875 4.148 -14.883 1 91.31 262 ARG B N 1
ATOM 4581 C CA . ARG B 1 262 ? -17.469 5.422 -14.477 1 91.31 262 ARG B CA 1
ATOM 4582 C C . ARG B 1 262 ? -17.641 5.484 -12.969 1 91.31 262 ARG B C 1
ATOM 4584 O O . ARG B 1 262 ? -18.734 5.828 -12.484 1 91.31 262 ARG B O 1
ATOM 4591 N N . ASN B 1 263 ? -16.656 5.016 -12.266 1 90.31 263 ASN B N 1
ATOM 4592 C CA . ASN B 1 263 ? -16.562 5.066 -10.812 1 90.31 263 ASN B CA 1
ATOM 4593 C C . ASN B 1 263 ? -17.594 4.152 -10.148 1 90.31 263 ASN B C 1
ATOM 4595 O O . ASN B 1 263 ? -18.062 4.445 -9.055 1 90.31 263 ASN B O 1
ATOM 4599 N N . GLN B 1 264 ? -17.984 3.109 -10.828 1 87.94 264 GLN B N 1
ATOM 4600 C CA . GLN B 1 264 ? -18.828 2.061 -10.266 1 87.94 264 GLN B CA 1
ATOM 4601 C C . GLN B 1 264 ? -18.188 0.687 -10.438 1 87.94 264 GLN B C 1
ATOM 4603 O O . GLN B 1 264 ? -18.766 -0.197 -11.078 1 87.94 264 GLN B O 1
ATOM 4608 N N . PRO B 1 265 ? -17.094 0.634 -9.82 1 87.62 265 PRO B N 1
ATOM 4609 C CA . PRO B 1 265 ? -16.438 -0.664 -9.945 1 87.62 265 PRO B CA 1
ATOM 4610 C C . PRO B 1 265 ? -17.078 -1.746 -9.086 1 87.62 265 PRO B C 1
ATOM 4612 O O . PRO B 1 265 ? -17.781 -1.434 -8.117 1 87.62 265 PRO B O 1
ATOM 4615 N N . TRP B 1 266 ? -16.922 -2.979 -9.57 1 86.62 266 TRP B N 1
ATOM 4616 C CA . TRP B 1 266 ? -17.266 -4.078 -8.68 1 86.62 266 TRP B CA 1
ATOM 4617 C C . TRP B 1 266 ? -16.25 -4.211 -7.551 1 86.62 266 TRP B C 1
ATOM 4619 O O . TRP B 1 266 ? -15.039 -4.117 -7.781 1 86.62 266 TRP B O 1
ATOM 4629 N N . PHE B 1 267 ? -16.75 -4.191 -6.391 1 89.56 267 PHE B N 1
ATOM 4630 C CA . PHE B 1 267 ? -15.891 -4.305 -5.215 1 89.56 267 PHE B CA 1
ATOM 4631 C C . PHE B 1 267 ? -16.484 -5.281 -4.207 1 89.56 267 PHE B C 1
ATOM 4633 O O . PHE B 1 267 ? -17.688 -5.301 -3.992 1 89.56 267 PHE B O 1
ATOM 4640 N N . PRO B 1 268 ? -15.586 -6.148 -3.67 1 88 268 PRO B N 1
ATOM 4641 C CA . PRO B 1 268 ? -16.078 -7.105 -2.676 1 88 268 PRO B CA 1
ATOM 4642 C C . PRO B 1 268 ? -16.766 -6.426 -1.496 1 88 268 PRO B C 1
ATOM 4644 O O . PRO B 1 268 ? -16.516 -5.25 -1.217 1 88 268 PRO B O 1
ATOM 4647 N N . THR B 1 269 ? -17.656 -7.195 -0.938 1 87.38 269 THR B N 1
ATOM 4648 C CA . THR B 1 269 ? -18.359 -6.688 0.236 1 87.38 269 THR B CA 1
ATOM 4649 C C . THR B 1 269 ? -17.375 -6.379 1.362 1 87.38 269 THR B C 1
ATOM 4651 O O . THR B 1 269 ? -16.234 -6.836 1.337 1 87.38 269 THR B O 1
ATOM 4654 N N . LYS B 1 270 ? -17.781 -5.625 2.258 1 89 270 LYS B N 1
ATOM 4655 C CA . LYS B 1 270 ? -16.938 -5.195 3.375 1 89 270 LYS B CA 1
ATOM 4656 C C . LYS B 1 270 ? -16.438 -6.395 4.184 1 89 270 LYS B C 1
ATOM 4658 O O . LYS B 1 270 ? -15.344 -6.363 4.738 1 89 270 LYS B O 1
ATOM 4663 N N . GLN B 1 271 ? -17.156 -7.477 4.18 1 92.12 271 GLN B N 1
ATOM 4664 C CA . GLN B 1 271 ? -16.797 -8.664 4.941 1 92.12 271 GLN B CA 1
ATOM 4665 C C . GLN B 1 271 ? -15.68 -9.445 4.242 1 92.12 271 GLN B C 1
ATOM 4667 O O . GLN B 1 271 ? -15.039 -10.305 4.852 1 92.12 271 GLN B O 1
ATOM 4672 N N . ALA B 1 272 ? -15.484 -9.172 3.031 1 93.62 272 ALA B N 1
ATOM 4673 C CA . ALA B 1 272 ? -14.508 -9.922 2.248 1 93.62 272 ALA B CA 1
ATOM 4674 C C . ALA B 1 272 ? -13.141 -9.234 2.273 1 93.62 272 ALA B C 1
ATOM 4676 O O . ALA B 1 272 ? -12.156 -9.789 1.782 1 93.62 272 ALA B O 1
ATOM 4677 N N . ILE B 1 273 ? -13.062 -8.07 2.91 1 94.44 273 ILE B N 1
ATOM 4678 C CA . ILE B 1 273 ? -11.836 -7.281 2.879 1 94.44 273 ILE B CA 1
ATOM 4679 C C . ILE B 1 273 ? -10.75 -7.98 3.701 1 94.44 273 ILE B C 1
ATOM 4681 O O . ILE B 1 273 ? -9.641 -8.203 3.217 1 94.44 273 ILE B O 1
ATOM 4685 N N . LEU B 1 274 ? -11.086 -8.406 4.91 1 95.44 274 LEU B N 1
ATOM 4686 C CA . LEU B 1 274 ? -10.094 -9.031 5.781 1 95.44 274 LEU B CA 1
ATOM 4687 C C . LEU B 1 274 ? -9.633 -10.359 5.207 1 95.44 274 LEU B C 1
ATOM 4689 O O . LEU B 1 274 ? -8.43 -10.625 5.137 1 95.44 274 LEU B O 1
ATOM 4693 N N . PRO B 1 275 ? -10.523 -11.164 4.734 1 95.75 275 PRO B N 1
ATOM 4694 C CA . PRO B 1 275 ? -10.086 -12.414 4.109 1 95.75 275 PRO B CA 1
ATOM 4695 C C . PRO B 1 275 ? -9.234 -12.188 2.867 1 95.75 275 PRO B C 1
ATOM 4697 O O . PRO B 1 275 ? -8.328 -12.977 2.584 1 95.75 275 PRO B O 1
ATOM 4700 N N . SER B 1 276 ? -9.531 -11.18 2.135 1 96.81 276 SER B N 1
ATOM 4701 C CA . SER B 1 276 ? -8.727 -10.867 0.959 1 96.81 276 SER B CA 1
ATOM 4702 C C . SER B 1 276 ? -7.309 -10.477 1.351 1 96.81 276 SER B C 1
ATOM 4704 O O . SER B 1 276 ? -6.344 -10.867 0.688 1 96.81 276 SER B O 1
ATOM 4706 N N . LEU B 1 277 ? -7.199 -9.703 2.402 1 97.56 277 LEU B N 1
ATOM 4707 C CA . LEU B 1 277 ? -5.879 -9.336 2.902 1 97.56 277 LEU B CA 1
ATOM 4708 C C . LEU B 1 277 ? -5.113 -10.562 3.383 1 97.56 277 LEU B C 1
ATOM 4710 O O . LEU B 1 277 ? -3.912 -10.688 3.131 1 97.56 277 LEU B O 1
ATOM 4714 N N . LEU B 1 278 ? -5.832 -11.422 4.043 1 97.19 278 LEU B N 1
ATOM 4715 C CA . LEU B 1 278 ? -5.203 -12.648 4.531 1 97.19 278 LEU B CA 1
ATOM 4716 C C . LEU B 1 278 ? -4.738 -13.523 3.367 1 97.19 278 LEU B C 1
ATOM 4718 O O . LEU B 1 278 ? -3.668 -14.133 3.434 1 97.19 278 LEU B O 1
ATOM 4722 N N . SER B 1 279 ? -5.566 -13.625 2.363 1 97.69 279 SER B N 1
ATOM 4723 C CA . SER B 1 279 ? -5.172 -14.336 1.151 1 97.69 279 SER B CA 1
ATOM 4724 C C . SER B 1 279 ? -3.885 -13.758 0.567 1 97.69 279 SER B C 1
ATOM 4726 O O . SER B 1 279 ? -2.996 -14.508 0.154 1 97.69 279 SER B O 1
ATOM 4728 N N . GLY B 1 280 ? -3.801 -12.453 0.561 1 98.38 280 GLY B N 1
ATOM 4729 C CA . GLY B 1 280 ? -2.594 -11.789 0.092 1 98.38 280 GLY B CA 1
ATOM 4730 C C . GLY B 1 280 ? -1.381 -12.078 0.955 1 98.38 280 GLY B C 1
ATOM 4731 O O . GLY B 1 280 ? -0.277 -12.273 0.439 1 98.38 280 GLY B O 1
ATOM 4732 N N . ILE B 1 281 ? -1.597 -12.133 2.193 1 98.38 281 ILE B N 1
ATOM 4733 C CA . ILE B 1 281 ? -0.506 -12.414 3.121 1 98.38 281 ILE B CA 1
ATOM 4734 C C . ILE B 1 281 ? 0.029 -13.82 2.883 1 98.38 281 ILE B C 1
ATOM 4736 O O . ILE B 1 281 ? 1.241 -14.031 2.797 1 98.38 281 ILE B O 1
ATOM 4740 N N . LEU B 1 282 ? -0.854 -14.727 2.727 1 98.06 282 LEU B N 1
ATOM 4741 C CA . LEU B 1 282 ? -0.442 -16.094 2.455 1 98.06 282 LEU B CA 1
ATOM 4742 C C . LEU B 1 282 ? 0.315 -16.188 1.135 1 98.06 282 LEU B C 1
ATOM 4744 O O . LEU B 1 282 ? 1.357 -16.844 1.055 1 98.06 282 LEU B O 1
ATOM 4748 N N . TRP B 1 283 ? -0.169 -15.539 0.154 1 98.19 283 TRP B N 1
ATOM 4749 C CA . TRP B 1 283 ? 0.504 -15.508 -1.141 1 98.19 283 TRP B CA 1
ATOM 4750 C C . TRP B 1 283 ? 1.882 -14.867 -1.022 1 98.19 283 TRP B C 1
ATOM 4752 O O . TRP B 1 283 ? 2.854 -15.359 -1.604 1 98.19 283 TRP B O 1
ATOM 4762 N N . GLY B 1 284 ? 1.904 -13.742 -0.283 1 98.62 284 GLY B N 1
ATOM 4763 C CA . GLY B 1 284 ? 3.174 -13.055 -0.106 1 98.62 284 GLY B CA 1
ATOM 4764 C C . GLY B 1 284 ? 4.227 -13.914 0.576 1 98.62 284 GLY B C 1
ATOM 4765 O O . GLY B 1 284 ? 5.402 -13.867 0.208 1 98.62 284 GLY B O 1
ATOM 4766 N N . VAL B 1 285 ? 3.811 -14.641 1.541 1 98.31 285 VAL B N 1
ATOM 4767 C CA . VAL B 1 285 ? 4.727 -15.547 2.232 1 98.31 285 VAL B CA 1
ATOM 4768 C C . VAL B 1 285 ? 5.211 -16.625 1.27 1 98.31 285 VAL B C 1
ATOM 4770 O O . VAL B 1 285 ? 6.395 -16.969 1.258 1 98.31 285 VAL B O 1
ATOM 4773 N N . ALA B 1 286 ? 4.328 -17.125 0.498 1 98.31 286 ALA B N 1
ATOM 4774 C CA . ALA B 1 286 ? 4.684 -18.141 -0.49 1 98.31 286 ALA B CA 1
ATOM 4775 C C . ALA B 1 286 ? 5.703 -17.609 -1.487 1 98.31 286 ALA B C 1
ATOM 4777 O O . ALA B 1 286 ? 6.746 -18.219 -1.717 1 98.31 286 ALA B O 1
ATOM 4778 N N . GLN B 1 287 ? 5.402 -16.438 -2.029 1 98.19 287 GLN B N 1
ATOM 4779 C CA . GLN B 1 287 ? 6.273 -15.844 -3.031 1 98.19 287 GLN B CA 1
ATOM 4780 C C . GLN B 1 287 ? 7.641 -15.5 -2.438 1 98.19 287 GLN B C 1
ATOM 4782 O O . GLN B 1 287 ? 8.664 -15.641 -3.107 1 98.19 287 GLN B O 1
ATOM 4787 N N . SER B 1 288 ? 7.637 -15.016 -1.227 1 97.75 288 SER B N 1
ATOM 4788 C CA . SER B 1 288 ? 8.898 -14.727 -0.551 1 97.75 288 SER B CA 1
ATOM 4789 C C . SER B 1 288 ? 9.734 -15.992 -0.371 1 97.75 288 SER B C 1
ATOM 4791 O O . SER B 1 288 ? 10.953 -15.961 -0.556 1 97.75 288 SER B O 1
ATOM 4793 N N . SER B 1 289 ? 9.055 -17.047 -0.002 1 97.44 289 SER B N 1
ATOM 4794 C CA . SER B 1 289 ? 9.742 -18.328 0.149 1 97.44 289 SER B CA 1
ATOM 4795 C C . SER B 1 289 ? 10.273 -18.828 -1.189 1 97.44 289 SER B C 1
ATOM 4797 O O . SER B 1 289 ? 11.32 -19.469 -1.244 1 97.44 289 SER B O 1
ATOM 4799 N N . TRP B 1 290 ? 9.531 -18.547 -2.193 1 97.38 290 TRP B N 1
ATOM 4800 C CA . TRP B 1 290 ? 9.977 -18.922 -3.529 1 97.38 290 TRP B CA 1
ATOM 4801 C C . TRP B 1 290 ? 11.242 -18.156 -3.912 1 97.38 290 TRP B C 1
ATOM 4803 O O . TRP B 1 290 ? 12.148 -18.734 -4.531 1 97.38 290 TRP B O 1
ATOM 4813 N N . PHE B 1 291 ? 11.352 -16.906 -3.533 1 96.88 291 PHE B N 1
ATOM 4814 C CA . PHE B 1 291 ? 12.562 -16.125 -3.748 1 96.88 291 PHE B CA 1
ATOM 4815 C C . PHE B 1 291 ? 13.758 -16.781 -3.059 1 96.88 291 PHE B C 1
ATOM 4817 O O . PHE B 1 291 ? 14.844 -16.875 -3.635 1 96.88 291 PHE B O 1
ATOM 4824 N N . ILE B 1 292 ? 13.516 -17.219 -1.9 1 94.44 292 ILE B N 1
ATOM 4825 C CA . ILE B 1 292 ? 14.57 -17.844 -1.112 1 94.44 292 ILE B CA 1
ATOM 4826 C C . ILE B 1 292 ? 14.969 -19.188 -1.748 1 94.44 292 ILE B C 1
ATOM 4828 O O . ILE B 1 292 ? 16.156 -19.484 -1.884 1 94.44 292 ILE B O 1
ATOM 4832 N N . ALA B 1 293 ? 14 -19.922 -2.148 1 95.62 293 ALA B N 1
ATOM 4833 C CA . ALA B 1 293 ? 14.266 -21.219 -2.789 1 95.62 293 ALA B CA 1
ATOM 4834 C C . ALA B 1 293 ? 15.039 -21.031 -4.09 1 95.62 293 ALA B C 1
ATOM 4836 O O . ALA B 1 293 ? 15.938 -21.812 -4.398 1 95.62 293 ALA B O 1
ATOM 4837 N N . ASN B 1 294 ? 14.672 -20.031 -4.848 1 94.62 294 ASN B N 1
ATOM 4838 C CA . ASN B 1 294 ? 15.359 -19.75 -6.105 1 94.62 294 ASN B CA 1
ATOM 4839 C C . ASN B 1 294 ? 16.828 -19.422 -5.883 1 94.62 294 ASN B C 1
ATOM 4841 O O . ASN B 1 294 ? 17.688 -19.844 -6.652 1 94.62 294 ASN B O 1
ATOM 4845 N N . ALA B 1 295 ? 17.078 -18.656 -4.891 1 91.75 295 ALA B N 1
ATOM 4846 C CA . ALA B 1 295 ? 18.453 -18.281 -4.59 1 91.75 295 ALA B CA 1
ATOM 4847 C C . ALA B 1 295 ? 19.266 -19.5 -4.148 1 91.75 295 ALA B C 1
ATOM 4849 O O . ALA B 1 295 ? 20.453 -19.609 -4.453 1 91.75 295 ALA B O 1
ATOM 4850 N N . ALA B 1 296 ? 18.641 -20.5 -3.518 1 91.5 296 ALA B N 1
ATOM 4851 C CA . ALA B 1 296 ? 19.328 -21.641 -2.934 1 91.5 296 ALA B CA 1
ATOM 4852 C C . ALA B 1 296 ? 19.453 -22.781 -3.936 1 91.5 296 ALA B C 1
ATOM 4854 O O . ALA B 1 296 ? 20.469 -23.469 -3.998 1 91.5 296 ALA B O 1
ATOM 4855 N N . LEU B 1 297 ? 18.391 -23 -4.68 1 92.38 297 LEU B N 1
ATOM 4856 C CA . LEU B 1 297 ? 18.312 -24.219 -5.488 1 92.38 297 LEU B CA 1
ATOM 4857 C C . LEU B 1 297 ? 18.422 -23.891 -6.973 1 92.38 297 LEU B C 1
ATOM 4859 O O . LEU B 1 297 ? 18.781 -24.75 -7.777 1 92.38 297 LEU B O 1
ATOM 4863 N N . GLY B 1 298 ? 18.047 -22.703 -7.312 1 92.38 298 GLY B N 1
ATOM 4864 C CA . GLY B 1 298 ? 18.016 -22.344 -8.719 1 92.38 298 GLY B CA 1
ATOM 4865 C C . GLY B 1 298 ? 16.625 -22.469 -9.328 1 92.38 298 GLY B C 1
ATOM 4866 O O . GLY B 1 298 ? 15.875 -23.391 -8.992 1 92.38 298 GLY B O 1
ATOM 4867 N N . GLU B 1 299 ? 16.281 -21.625 -10.258 1 94.06 299 GLU B N 1
ATOM 4868 C CA . GLU B 1 299 ? 14.953 -21.5 -10.844 1 94.06 299 GLU B CA 1
ATOM 4869 C C . GLU B 1 299 ? 14.594 -22.734 -11.664 1 94.06 299 GLU B C 1
ATOM 4871 O O . GLU B 1 299 ? 13.445 -23.188 -11.648 1 94.06 299 GLU B O 1
ATOM 4876 N N . PRO B 1 300 ? 15.523 -23.359 -12.406 1 93.62 300 PRO B N 1
ATOM 4877 C CA . PRO B 1 300 ? 15.172 -24.547 -13.195 1 93.62 300 PRO B CA 1
ATOM 4878 C C . PRO B 1 300 ? 14.68 -25.703 -12.336 1 93.62 300 PRO B C 1
ATOM 4880 O O . PRO B 1 300 ? 13.906 -26.547 -12.805 1 93.62 300 PRO B O 1
ATOM 4883 N N . ILE B 1 301 ? 15.094 -25.719 -11.125 1 93.56 301 ILE B N 1
ATOM 4884 C CA . ILE B 1 301 ? 14.695 -26.797 -10.211 1 93.56 301 ILE B CA 1
ATOM 4885 C C . ILE B 1 301 ? 13.391 -26.422 -9.508 1 93.56 301 ILE B C 1
ATOM 4887 O O . ILE B 1 301 ? 12.516 -27.25 -9.32 1 93.56 301 ILE B O 1
ATOM 4891 N N . THR B 1 302 ? 13.258 -25.141 -9.125 1 95.06 302 THR B N 1
ATOM 4892 C CA . THR B 1 302 ? 12.141 -24.719 -8.281 1 95.06 302 THR B CA 1
ATOM 4893 C C . THR B 1 302 ? 10.867 -24.578 -9.109 1 95.06 302 THR B C 1
ATOM 4895 O O . THR B 1 302 ? 9.773 -24.891 -8.625 1 95.06 302 THR B O 1
ATOM 4898 N N . TYR B 1 303 ? 10.906 -24.172 -10.328 1 95.5 303 TYR B N 1
ATOM 4899 C CA . TYR B 1 303 ? 9.719 -23.875 -11.125 1 95.5 303 TYR B CA 1
ATOM 4900 C C . TYR B 1 303 ? 8.859 -25.125 -11.305 1 95.5 303 TYR B C 1
ATOM 4902 O O . TYR B 1 303 ? 7.656 -25.109 -11.031 1 95.5 303 TYR B O 1
ATOM 4910 N N . PRO B 1 304 ? 9.453 -26.234 -11.734 1 93 304 PRO B N 1
ATOM 4911 C CA . PRO B 1 304 ? 8.602 -27.422 -11.898 1 93 304 PRO B CA 1
ATOM 4912 C C . PRO B 1 304 ? 7.984 -27.891 -10.586 1 93 304 PRO B C 1
ATOM 4914 O O . PRO B 1 304 ? 6.852 -28.375 -10.562 1 93 304 PRO B O 1
ATOM 4917 N N . VAL B 1 305 ? 8.641 -27.75 -9.5 1 93.56 305 VAL B N 1
ATOM 4918 C CA . VAL B 1 305 ? 8.156 -28.203 -8.203 1 93.56 305 VAL B CA 1
ATOM 4919 C C . VAL B 1 305 ? 7.035 -27.297 -7.715 1 93.56 305 VAL B C 1
ATOM 4921 O O . VAL B 1 305 ? 5.973 -27.766 -7.305 1 93.56 305 VAL B O 1
ATOM 4924 N N . VAL B 1 306 ? 7.258 -26 -7.848 1 94.5 306 VAL B N 1
ATOM 4925 C CA . VAL B 1 306 ? 6.305 -25.016 -7.336 1 94.5 306 VAL B CA 1
ATOM 4926 C C . VAL B 1 306 ? 5.09 -24.953 -8.258 1 94.5 306 VAL B C 1
ATOM 4928 O O . VAL B 1 306 ? 4 -24.562 -7.828 1 94.5 306 VAL B O 1
ATOM 4931 N N . ALA B 1 307 ? 5.203 -25.359 -9.438 1 90.31 307 ALA B N 1
ATOM 4932 C CA . ALA B 1 307 ? 4.082 -25.344 -10.375 1 90.31 307 ALA B CA 1
ATOM 4933 C C . ALA B 1 307 ? 3.107 -26.484 -10.078 1 90.31 307 ALA B C 1
ATOM 4935 O O . ALA B 1 307 ? 1.921 -26.391 -10.406 1 90.31 307 ALA B O 1
ATOM 4936 N N . THR B 1 308 ? 3.494 -27.531 -9.414 1 90.81 308 THR B N 1
ATOM 4937 C CA . THR B 1 308 ? 2.662 -28.719 -9.273 1 90.81 308 THR B CA 1
ATOM 4938 C C . THR B 1 308 ? 2.23 -28.906 -7.824 1 90.81 308 THR B C 1
ATOM 4940 O O . THR B 1 308 ? 1.079 -29.25 -7.555 1 90.81 308 THR B O 1
ATOM 4943 N N . CYS B 1 309 ? 3.051 -28.578 -6.898 1 92.12 309 CYS B N 1
ATOM 4944 C CA . CYS B 1 309 ? 2.846 -28.938 -5.5 1 92.12 309 CYS B CA 1
ATOM 4945 C C . CYS B 1 309 ? 1.688 -28.141 -4.898 1 92.12 309 CYS B C 1
ATOM 4947 O O . CYS B 1 309 ? 0.875 -28.703 -4.156 1 92.12 309 CYS B O 1
ATOM 4949 N N . PRO B 1 310 ? 1.606 -26.891 -5.195 1 92.94 310 PRO B N 1
ATOM 4950 C CA . PRO B 1 310 ? 0.458 -26.172 -4.637 1 92.94 310 PRO B CA 1
ATOM 4951 C C . PRO B 1 310 ? -0.879 -26.75 -5.098 1 92.94 310 PRO B C 1
ATOM 4953 O O . PRO B 1 310 ? -1.846 -26.766 -4.332 1 92.94 310 PRO B O 1
ATOM 4956 N N . GLY B 1 311 ? -0.96 -27.172 -6.344 1 89.44 311 GLY B N 1
ATOM 4957 C CA . GLY B 1 311 ? -2.162 -27.828 -6.832 1 89.44 311 GLY B CA 1
ATOM 4958 C C . GLY B 1 311 ? -2.512 -29.078 -6.051 1 89.44 311 GLY B C 1
ATOM 4959 O O . GLY B 1 311 ? -3.686 -29.344 -5.77 1 89.44 311 GLY B O 1
ATOM 4960 N N . ALA B 1 312 ? -1.521 -29.844 -5.727 1 91 312 ALA B N 1
ATOM 4961 C CA . ALA B 1 312 ? -1.721 -31.047 -4.926 1 91 312 ALA B CA 1
ATOM 4962 C C . ALA B 1 312 ? -2.281 -30.703 -3.549 1 91 312 ALA B C 1
ATOM 4964 O O . ALA B 1 312 ? -3.219 -31.359 -3.074 1 91 312 ALA B O 1
ATOM 4965 N N . ILE B 1 313 ? -1.746 -29.672 -2.982 1 92.62 313 ILE B N 1
ATOM 4966 C CA . ILE B 1 313 ? -2.188 -29.25 -1.657 1 92.62 313 ILE B CA 1
ATOM 4967 C C . ILE B 1 313 ? -3.623 -28.734 -1.733 1 92.62 313 ILE B C 1
ATOM 4969 O O . ILE B 1 313 ? -4.457 -29.062 -0.89 1 92.62 313 ILE B O 1
ATOM 4973 N N . ALA B 1 314 ? -3.84 -27.922 -2.701 1 90.69 314 ALA B N 1
ATOM 4974 C CA . ALA B 1 314 ? -5.184 -27.375 -2.875 1 90.69 314 ALA B CA 1
ATOM 4975 C C . ALA B 1 314 ? -6.207 -28.484 -3.059 1 90.69 314 ALA B C 1
ATOM 4977 O O . ALA B 1 314 ? -7.309 -28.438 -2.502 1 90.69 314 ALA B O 1
ATOM 4978 N N . THR B 1 315 ? -5.887 -29.484 -3.807 1 89.44 315 THR B N 1
ATOM 4979 C CA . THR B 1 315 ? -6.797 -30.594 -4.055 1 89.44 315 THR B CA 1
ATOM 4980 C C . THR B 1 315 ? -6.988 -31.438 -2.791 1 89.44 315 THR B C 1
ATOM 4982 O O . THR B 1 315 ? -8.102 -31.859 -2.488 1 89.44 315 THR B O 1
ATOM 4985 N N . LEU B 1 316 ? -5.965 -31.609 -2.09 1 90.5 316 LEU B N 1
ATOM 4986 C CA . LEU B 1 316 ? -6.059 -32.344 -0.838 1 90.5 316 LEU B CA 1
ATOM 4987 C C . LEU B 1 316 ? -6.953 -31.625 0.161 1 90.5 316 LEU B C 1
ATOM 4989 O O . LEU B 1 316 ? -7.746 -32.25 0.861 1 90.5 316 LEU B O 1
ATOM 4993 N N . VAL B 1 317 ? -6.805 -30.391 0.198 1 89.81 317 VAL B N 1
ATOM 4994 C CA . VAL B 1 317 ? -7.656 -29.578 1.064 1 89.81 317 VAL B CA 1
ATOM 4995 C C . VAL B 1 317 ? -9.109 -29.703 0.619 1 89.81 317 VAL B C 1
ATOM 4997 O O . VAL B 1 317 ? -10.016 -29.781 1.451 1 89.81 317 VAL B O 1
ATOM 5000 N N . GLY B 1 318 ? -9.359 -29.719 -0.61 1 87.62 318 GLY B N 1
ATOM 5001 C CA . GLY B 1 318 ? -10.695 -29.891 -1.153 1 87.62 318 GLY B CA 1
ATOM 5002 C C . GLY B 1 318 ? -11.312 -31.234 -0.799 1 87.62 318 GLY B C 1
ATOM 5003 O O . GLY B 1 318 ? -12.516 -31.328 -0.571 1 87.62 318 GLY B O 1
ATOM 5004 N N . VAL B 1 319 ? -10.516 -32.188 -0.713 1 87.88 319 VAL B N 1
ATOM 5005 C CA . VAL B 1 319 ? -10.969 -33.531 -0.412 1 87.88 319 VAL B CA 1
ATOM 5006 C C . VAL B 1 319 ? -11.172 -33.688 1.095 1 87.88 319 VAL B C 1
ATOM 5008 O O . VAL B 1 319 ? -12.219 -34.156 1.544 1 87.88 319 VAL B O 1
ATOM 5011 N N . ILE B 1 320 ? -10.195 -33.188 1.851 1 89.25 320 ILE B N 1
ATOM 5012 C CA . ILE B 1 320 ? -10.148 -33.5 3.275 1 89.25 320 ILE B CA 1
ATOM 5013 C C . ILE B 1 320 ? -10.961 -32.469 4.055 1 89.25 320 ILE B C 1
ATOM 5015 O O . ILE B 1 320 ? -11.758 -32.812 4.926 1 89.25 320 ILE B O 1
ATOM 5019 N N . ILE B 1 321 ? -10.789 -31.266 3.705 1 86.44 321 ILE B N 1
ATOM 5020 C CA . ILE B 1 321 ? -11.367 -30.219 4.52 1 86.44 321 ILE B CA 1
ATOM 5021 C C . ILE B 1 321 ? -12.758 -29.859 3.986 1 86.44 321 ILE B C 1
ATOM 5023 O O . ILE B 1 321 ? -13.734 -29.844 4.738 1 86.44 321 ILE B O 1
ATOM 5027 N N . PHE B 1 322 ? -12.891 -29.672 2.744 1 87.31 322 PHE B N 1
ATOM 5028 C CA . PHE B 1 322 ? -14.148 -29.188 2.191 1 87.31 322 PHE B CA 1
ATOM 5029 C C . PHE B 1 322 ? -15.023 -30.359 1.739 1 87.31 322 PHE B C 1
ATOM 5031 O O . PHE B 1 322 ? -16.234 -30.188 1.554 1 87.31 322 PHE B O 1
ATOM 5038 N N . LYS B 1 323 ? -14.422 -31.5 1.473 1 86.44 323 LYS B N 1
ATOM 5039 C CA . LYS B 1 323 ? -15.141 -32.688 1.055 1 86.44 323 LYS B CA 1
ATOM 5040 C C . LYS B 1 323 ? -15.977 -32.438 -0.192 1 86.44 323 LYS B C 1
ATOM 5042 O O . LYS B 1 323 ? -17.125 -32.875 -0.279 1 86.44 323 LYS B O 1
ATOM 5047 N N . GLU B 1 324 ? -15.367 -31.641 -0.947 1 85.31 324 GLU B N 1
ATOM 5048 C CA . GLU B 1 324 ? -16.078 -31.266 -2.168 1 85.31 324 GLU B CA 1
ATOM 5049 C C . GLU B 1 324 ? -15.648 -32.156 -3.342 1 85.31 324 GLU B C 1
ATOM 5051 O O . GLU B 1 324 ? -16.234 -32.094 -4.418 1 85.31 324 GLU B O 1
ATOM 5056 N N . ILE B 1 325 ? -14.664 -32.938 -3.268 1 85.38 325 ILE B N 1
ATOM 5057 C CA . ILE B 1 325 ? -14.156 -33.844 -4.293 1 85.38 325 ILE B CA 1
ATOM 5058 C C . ILE B 1 325 ? -14.469 -35.281 -3.9 1 85.38 325 ILE B C 1
ATOM 5060 O O . ILE B 1 325 ? -13.93 -35.812 -2.92 1 85.38 325 ILE B O 1
ATOM 5064 N N . ARG B 1 326 ? -15.445 -35.719 -4.668 1 84.81 326 ARG B N 1
ATOM 5065 C CA . ARG B 1 326 ? -15.891 -37.062 -4.387 1 84.81 326 ARG B CA 1
ATOM 5066 C C . ARG B 1 326 ? -15.922 -37.906 -5.66 1 84.81 326 ARG B C 1
ATOM 5068 O O . ARG B 1 326 ? -15.742 -37.375 -6.762 1 84.81 326 ARG B O 1
ATOM 5075 N N . GLY B 1 327 ? -15.922 -39.25 -5.449 1 87.19 327 GLY B N 1
ATOM 5076 C CA . GLY B 1 327 ? -16.016 -40.156 -6.582 1 87.19 327 GLY B CA 1
ATOM 5077 C C . GLY B 1 327 ? -14.742 -40.969 -6.82 1 87.19 327 GLY B C 1
ATOM 5078 O O . GLY B 1 327 ? -13.641 -40.438 -6.625 1 87.19 327 GLY B O 1
ATOM 5079 N N . LYS B 1 328 ? -14.906 -42.094 -7.242 1 89.94 328 LYS B N 1
ATOM 5080 C CA . LYS B 1 328 ? -13.789 -43 -7.48 1 89.94 328 LYS B CA 1
ATOM 5081 C C . LYS B 1 328 ? -12.883 -42.469 -8.594 1 89.94 328 LYS B C 1
ATOM 5083 O O . LYS B 1 328 ? -11.656 -42.562 -8.492 1 89.94 328 LYS B O 1
ATOM 5088 N N . ARG B 1 329 ? -13.477 -41.969 -9.578 1 89.38 329 ARG B N 1
ATOM 5089 C CA . ARG B 1 329 ? -12.703 -41.438 -10.703 1 89.38 329 ARG B CA 1
ATOM 5090 C C . ARG B 1 329 ? -11.797 -40.281 -10.258 1 89.38 329 ARG B C 1
ATOM 5092 O O . ARG B 1 329 ? -10.617 -40.25 -10.602 1 89.38 329 ARG B O 1
ATOM 5099 N N . ASN B 1 330 ? -12.391 -39.375 -9.5 1 91.12 330 ASN B N 1
ATOM 5100 C CA . ASN B 1 330 ? -11.625 -38.25 -8.992 1 91.12 330 ASN B CA 1
ATOM 5101 C C . ASN B 1 330 ? -10.484 -38.719 -8.078 1 91.12 330 ASN B C 1
ATOM 5103 O O . ASN B 1 330 ? -9.383 -38.156 -8.133 1 91.12 330 ASN B O 1
ATOM 5107 N N . PHE B 1 331 ? -10.703 -39.719 -7.352 1 91.56 331 PHE B N 1
ATOM 5108 C CA . PHE B 1 331 ? -9.688 -40.219 -6.434 1 91.56 331 PHE B CA 1
ATOM 5109 C C . PHE B 1 331 ? -8.555 -40.906 -7.191 1 91.56 331 PHE B C 1
ATOM 5111 O O . PHE B 1 331 ? -7.391 -40.812 -6.801 1 91.56 331 PHE B O 1
ATOM 5118 N N . ILE B 1 332 ? -8.945 -41.594 -8.242 1 92.88 332 ILE B N 1
ATOM 5119 C CA . ILE B 1 332 ? -7.926 -42.25 -9.062 1 92.88 332 ILE B CA 1
ATOM 5120 C C . ILE B 1 332 ? -7.066 -41.188 -9.75 1 92.88 332 ILE B C 1
ATOM 5122 O O . ILE B 1 332 ? -5.836 -41.281 -9.742 1 92.88 332 ILE B O 1
ATOM 5126 N N . ILE B 1 333 ? -7.727 -40.219 -10.289 1 91.94 333 ILE B N 1
ATOM 5127 C CA . ILE B 1 333 ? -7 -39.156 -10.961 1 91.94 333 ILE B CA 1
ATOM 5128 C C . ILE B 1 333 ? -6.078 -38.469 -9.969 1 91.94 333 ILE B C 1
ATOM 5130 O O . ILE B 1 333 ? -4.918 -38.156 -10.281 1 91.94 333 ILE B O 1
ATOM 5134 N N . LEU B 1 334 ? -6.633 -38.219 -8.812 1 91.94 334 LEU B N 1
ATOM 5135 C CA . LEU B 1 334 ? -5.852 -37.562 -7.766 1 91.94 334 LEU B CA 1
ATOM 5136 C C . LEU B 1 334 ? -4.641 -38.406 -7.383 1 91.94 334 LEU B C 1
ATOM 5138 O O . LEU B 1 334 ? -3.531 -37.875 -7.25 1 91.94 334 LEU B O 1
ATOM 5142 N N . GLY B 1 335 ? -4.848 -39.656 -7.219 1 93.06 335 GLY B N 1
ATOM 5143 C CA . GLY B 1 335 ? -3.756 -40.562 -6.883 1 93.06 335 GLY B CA 1
ATOM 5144 C C . GLY B 1 335 ? -2.658 -40.562 -7.93 1 93.06 335 GLY B C 1
ATOM 5145 O O . GLY B 1 335 ? -1.473 -40.5 -7.598 1 93.06 335 GLY B O 1
ATOM 5146 N N . VAL B 1 336 ? -3.043 -40.688 -9.148 1 94.31 336 VAL B N 1
ATOM 5147 C CA . VAL B 1 336 ? -2.088 -40.719 -10.25 1 94.31 336 VAL B CA 1
ATOM 5148 C C . VAL B 1 336 ? -1.338 -39.375 -10.312 1 94.31 336 VAL B C 1
ATOM 5150 O O . VAL B 1 336 ? -0.114 -39.344 -10.453 1 94.31 336 VAL B O 1
ATOM 5153 N N . ALA B 1 337 ? -2.102 -38.312 -10.211 1 92.88 337 ALA B N 1
ATOM 5154 C CA . ALA B 1 337 ? -1.492 -37 -10.242 1 92.88 337 ALA B CA 1
ATOM 5155 C C . ALA B 1 337 ? -0.48 -36.812 -9.109 1 92.88 337 ALA B C 1
ATOM 5157 O O . ALA B 1 337 ? 0.621 -36.312 -9.328 1 92.88 337 ALA B O 1
ATOM 5158 N N . MET B 1 338 ? -0.776 -37.281 -7.938 1 93.88 338 MET B N 1
ATOM 5159 C CA . MET B 1 338 ? 0.101 -37.156 -6.777 1 93.88 338 MET B CA 1
ATOM 5160 C C . MET B 1 338 ? 1.359 -38 -6.957 1 93.88 338 MET B C 1
ATOM 5162 O O . MET B 1 338 ? 2.453 -37.562 -6.574 1 93.88 338 MET B O 1
ATOM 5166 N N . CYS B 1 339 ? 1.173 -39.125 -7.508 1 93.94 339 CYS B N 1
ATOM 5167 C CA . CYS B 1 339 ? 2.32 -40 -7.758 1 93.94 339 CYS B CA 1
ATOM 5168 C C . CYS B 1 339 ? 3.275 -39.375 -8.758 1 93.94 339 CYS B C 1
ATOM 5170 O O . CYS B 1 339 ? 4.488 -39.344 -8.547 1 93.94 339 CYS B O 1
ATOM 5172 N N . ILE B 1 340 ? 2.746 -38.906 -9.805 1 94 340 ILE B N 1
ATOM 5173 C CA . ILE B 1 340 ? 3.561 -38.25 -10.828 1 94 340 ILE B CA 1
ATOM 5174 C C . ILE B 1 340 ? 4.273 -37.062 -10.234 1 94 340 ILE B C 1
ATOM 5176 O O . ILE B 1 340 ? 5.457 -36.844 -10.492 1 94 340 ILE B O 1
ATOM 5180 N N . THR B 1 341 ? 3.521 -36.281 -9.445 1 92 341 THR B N 1
ATOM 5181 C CA . THR B 1 341 ? 4.094 -35.094 -8.797 1 92 341 THR B CA 1
ATOM 5182 C C . THR B 1 341 ? 5.234 -35.5 -7.867 1 92 341 THR B C 1
ATOM 5184 O O . THR B 1 341 ? 6.289 -34.875 -7.867 1 92 341 THR B O 1
ATOM 5187 N N . PHE B 1 342 ? 5.047 -36.531 -7.098 1 92.5 342 PHE B N 1
ATOM 5188 C CA . PHE B 1 342 ? 6.07 -37 -6.164 1 92.5 342 PHE B CA 1
ATOM 5189 C C . PHE B 1 342 ? 7.32 -37.438 -6.91 1 92.5 342 PHE B C 1
ATOM 5191 O O . PHE B 1 342 ? 8.438 -37.094 -6.512 1 92.5 342 PHE B O 1
ATOM 5198 N N . ILE B 1 343 ? 7.148 -38.156 -7.922 1 93.25 343 ILE B N 1
ATOM 5199 C CA . ILE B 1 343 ? 8.258 -38.625 -8.75 1 93.25 343 ILE B CA 1
ATOM 5200 C C . ILE B 1 343 ? 8.969 -37.406 -9.359 1 93.25 343 ILE B C 1
ATOM 5202 O O . ILE B 1 343 ? 10.203 -37.344 -9.398 1 93.25 343 ILE B O 1
ATOM 5206 N N . GLY B 1 344 ? 8.219 -36.5 -9.805 1 91.5 344 GLY B N 1
ATOM 5207 C CA . GLY B 1 344 ? 8.789 -35.281 -10.367 1 91.5 344 GLY B CA 1
ATOM 5208 C C . GLY B 1 344 ? 9.641 -34.531 -9.375 1 91.5 344 GLY B C 1
ATOM 5209 O O . GLY B 1 344 ? 10.711 -34 -9.727 1 91.5 344 GLY B O 1
ATOM 5210 N N . ILE B 1 345 ? 9.156 -34.375 -8.148 1 90.56 345 ILE B N 1
ATOM 5211 C CA . ILE B 1 345 ? 9.891 -33.688 -7.094 1 90.56 345 ILE B CA 1
ATOM 5212 C C . ILE B 1 345 ? 11.227 -34.375 -6.852 1 90.56 345 ILE B C 1
ATOM 5214 O O . ILE B 1 345 ? 12.266 -33.719 -6.762 1 90.56 345 ILE B O 1
ATOM 5218 N N . LEU B 1 346 ? 11.203 -35.656 -6.754 1 90.31 346 LEU B N 1
ATOM 5219 C CA . LEU B 1 346 ? 12.414 -36.438 -6.504 1 90.31 346 LEU B CA 1
ATOM 5220 C C . LEU B 1 346 ? 13.414 -36.281 -7.648 1 90.31 346 LEU B C 1
ATOM 5222 O O . LEU B 1 346 ? 14.602 -36.062 -7.414 1 90.31 346 LEU B O 1
ATOM 5226 N N . ILE B 1 347 ? 12.93 -36.375 -8.836 1 91.88 347 ILE B N 1
ATOM 5227 C CA . ILE B 1 347 ? 13.781 -36.25 -10.016 1 91.88 347 ILE B CA 1
ATOM 5228 C C . ILE B 1 347 ? 14.398 -34.844 -10.039 1 91.88 347 ILE B C 1
ATOM 5230 O O . ILE B 1 347 ? 15.594 -34.688 -10.328 1 91.88 347 ILE B O 1
ATOM 5234 N N . SER B 1 348 ? 13.609 -33.844 -9.734 1 88.75 348 SER B N 1
ATOM 5235 C CA . SER B 1 348 ? 14.109 -32.469 -9.688 1 88.75 348 SER B CA 1
ATOM 5236 C C . SER B 1 348 ? 15.164 -32.312 -8.602 1 88.75 348 SER B C 1
ATOM 5238 O O . SER B 1 348 ? 16.172 -31.625 -8.805 1 88.75 348 SER B O 1
ATOM 5240 N N . ALA B 1 349 ? 14.938 -32.938 -7.461 1 86 349 ALA B N 1
ATOM 5241 C CA . ALA B 1 349 ? 15.883 -32.875 -6.355 1 86 349 ALA B CA 1
ATOM 5242 C C . ALA B 1 349 ? 17.219 -33.531 -6.719 1 86 349 ALA B C 1
ATOM 5244 O O . ALA B 1 349 ? 18.281 -33.031 -6.375 1 86 349 ALA B O 1
ATOM 5245 N N . PHE B 1 350 ? 17.109 -34.594 -7.461 1 88.81 350 PHE B N 1
ATOM 5246 C CA . PHE B 1 350 ? 18.312 -35.344 -7.816 1 88.81 350 PHE B CA 1
ATOM 5247 C C . PHE B 1 350 ? 19.047 -34.688 -8.977 1 88.81 350 PHE B C 1
ATOM 5249 O O . PHE B 1 350 ? 20.203 -34.969 -9.227 1 88.81 350 PHE B O 1
ATOM 5256 N N . SER B 1 351 ? 18.375 -33.875 -9.648 1 86.94 351 SER B N 1
ATOM 5257 C CA . SER B 1 351 ? 18.984 -33.219 -10.789 1 86.94 351 SER B CA 1
ATOM 5258 C C . SER B 1 351 ? 19.922 -32.094 -10.352 1 86.94 351 SER B C 1
ATOM 5260 O O . SER B 1 351 ? 20.688 -31.562 -11.156 1 86.94 351 SER B O 1
ATOM 5262 N N . ARG B 1 352 ? 19.938 -31.672 -9.141 1 82.81 352 ARG B N 1
ATOM 5263 C CA . ARG B 1 352 ? 20.766 -30.578 -8.625 1 82.81 352 ARG B CA 1
ATOM 5264 C C . ARG B 1 352 ? 22.219 -31.016 -8.5 1 82.81 352 ARG B C 1
ATOM 5266 O O . ARG B 1 352 ? 23.125 -30.25 -8.852 1 82.81 352 ARG B O 1
#

Inter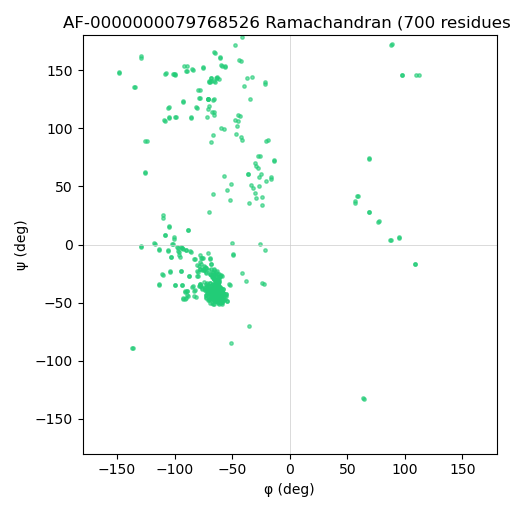Pro domains:
  IPR010651 Sugar transport protein [PTHR16119] (17-351)
  IPR012435 TMEM144 [PF07857] (18-352)

Solvent-accessible surface area (backbone atoms only — not comparable to full-atom values): 34314 Å² total; per-residue (Å²): 129,85,66,72,66,59,61,49,58,50,54,58,47,45,28,60,68,43,11,53,54,21,45,52,50,16,22,53,24,54,26,47,21,58,62,64,42,64,88,51,71,44,75,72,37,60,39,42,48,38,41,18,29,54,16,20,30,50,42,17,53,52,50,48,50,51,43,28,74,74,61,51,62,53,68,65,46,73,59,23,15,53,11,16,30,30,33,34,53,20,56,60,44,47,43,56,16,36,68,42,50,28,61,64,56,31,49,37,46,20,45,46,29,17,26,48,39,24,23,49,35,36,37,64,23,52,96,86,29,74,53,48,75,54,77,34,53,69,44,36,53,50,14,44,52,32,30,61,57,26,39,49,41,62,44,65,51,57,73,54,76,85,76,80,79,83,72,69,85,67,81,74,82,73,79,76,72,75,72,65,80,62,67,56,81,69,71,66,54,91,59,62,78,48,58,67,72,59,25,40,53,48,16,53,50,48,20,40,51,23,5,41,25,48,20,44,26,55,49,40,46,52,34,41,44,72,69,39,86,88,43,65,71,52,31,66,52,44,38,35,34,16,26,49,18,22,31,53,44,30,48,52,51,42,51,54,50,22,56,74,48,69,46,57,45,67,60,48,52,63,61,44,48,62,29,27,25,50,21,12,33,29,37,28,51,11,52,44,22,43,32,29,18,32,54,26,63,30,46,55,46,44,29,36,43,60,60,36,44,15,57,53,44,34,50,48,43,34,39,71,74,65,59,37,48,55,60,69,66,42,51,50,44,48,50,52,26,50,50,41,45,51,52,20,45,50,35,27,62,67,10,88,131,86,66,72,66,58,62,49,59,50,53,58,49,45,29,60,68,43,10,53,54,20,44,54,50,16,24,53,24,54,26,48,20,59,62,64,43,64,88,51,72,44,77,71,38,60,41,42,48,38,43,18,29,52,16,20,30,51,40,20,52,52,49,48,50,51,43,28,73,75,61,52,61,52,69,66,46,71,60,23,14,52,13,15,30,31,34,34,52,22,56,58,43,48,43,57,17,35,66,42,52,28,61,67,56,32,50,35,45,19,45,47,29,17,29,49,38,25,24,48,37,34,36,67,22,53,97,84,31,75,53,49,78,54,72,33,54,70,44,34,54,50,15,43,52,32,31,60,58,27,39,50,41,59,46,66,51,57,73,53,74,84,75,81,77,84,67,68,86,68,72,76,84,72,78,76,72,75,71,69,78,62,67,56,82,68,73,66,53,92,59,61,77,48,59,67,71,59,25,40,53,49,17,51,51,46,19,41,51,22,5,40,25,49,20,45,24,56,48,40,46,51,35,42,43,70,69,39,87,85,44,65,69,51,32,66,51,44,38,34,34,17,25,49,19,23,29,51,42,29,48,51,52,42,51,52,49,21,56,76,46,72,46,57,45,68,62,48,54,66,61,44,49,64,29,26,26,51,21,12,33,30,37,27,51,10,53,43,22,44,31,30,16,32,54,26,62,30,46,56,46,43,31,37,43,60,58,37,44,14,56,52,46,33,49,46,42,32,39,70,72,65,58,36,50,55,58,70,66,43,50,50,43,49,50,53,26,49,49,40,46,51,52,20,45,53,35,27,62,69,11,86

pLDDT: mean 85.83, std 19.27, range [22.86, 98.69]